Protein 4FHA (pdb70)

Solvent-accessible surface area: 22465 Å² total

Foldseek 3Di:
DLVQCQQFAEEEADAFFADPQGHTDLVLQLVLLVLLVVQRHQEYEYLDVQNVNVQDDLVVSLVVVVSNCVNCVPRHAYEYAQEELDLVSSLVSLAVVQVSDRHQAYEYEQYADVQDDLVRSLVSLVSNLVRHPHAYEYEAACVGRVDGHQLVSVQVSLPRPRHQEYDDDDVVSLLVCQVPHDPNHAYEYAQPLCQLVSVLSPHSHYHYNLSSQPSNLSVVLNVCSVVVVVVSNVVSSVLVVVLSVLCPVAPPPQQSLLLCVVVPSNSDFAAPVDWHDDPVSSQVNNCSNVVDGDDDPTDHHHDDPD/DLVQCQQFAEEEADAFAADPQGHTDLVLQLVLLVLLVVQRNQEYEYLDVLNVNVQDDLVNSLVVVVSNCVNCVSSHAYEYAQEELDLVSSLVSLAVDLVSDRHQAYEYEQYADVQDDLVVSLVSLVSNLVRHPHAYEYEAACVGRVDGHQLVSVQVSLPRPRHQEYDADDVVSLLVCQVPHDPNHAYEYQQPLCQLVSVLSPHSHYHYPLSSQPSNLVVVLNVCSVVVVNVSNVVSSVLVNVLSVLCPVDPPPQLVLLLCVVVVSNSDFAAPVDWHDDPVSSQVNNCSNVVDGDDDPTDHHHDDPD

Secondary structure (DSSP, 8-state):
-HHHHTT--EEEE----B-TTSSB-STTHHHHHHHHHTTT--EEEESSGGGTGGGS-HHHHHHHHHHHHHHHTTSS-EEEE---S-HHHHHHHHHHHHHH---SEEEEEPPPSS---HHHHHHHHHHHHHH-SS-EEEE--HHHHS----HHHHHHHHTSTTEEE---S-HHHHHHHHHH--TT-B-EE--GGGHHHHHHHT--EEEESTHHHHHHHHHHHHHHHHTT-HHHHHHHHHHHHHHHHHHTSSSTTHHHHHHHHHTT-----PBTT--PPPHHHHHHHHHHHH----------B-----/-HHHHTT-SEEEE----B-TTSSB-GGGHHHHHHHHHTTT--EEEESSTTTTGGGS-HHHHHHHHHHHHHHHTTSS-EEEE---S-HHHHHHHHHHHHHH---SEEEEEPPPSS---HHHHHHHHHHHHHH-SS-EEEE--HHHHS----HHHHHHHHTSTTEEE---S-HHHHHHHHHH--SS-B-EE--TTTHHHHHHHT--EEEESTHHHHHHHHHHHHHHHHTT-HHHHHHHHHHHHHHHHHHTSSSTTHHHHHHHHHTT-----PBTT--PPPHHHHHHHHHHHH----------B-----

Radius of gyration: 24.8 Å; Cα contacts (8 Å, |Δi|>4): 1329; chains: 2; bounding box: 66×70×71 Å

B-factor: mean 20.86, std 4.48, range [12.34, 46.31]

Structure (mmCIF, N/CA/C/O backbone):
data_4FHA
#
_entry.id   4FHA
#
_cell.length_a   60.381
_cell.length_b   106.368
_cell.length_c   106.232
_cell.angle_alpha   90.000
_cell.angle_beta   90.000
_cell.angle_gamma   90.000
#
_symmetry.space_group_name_H-M   'P 2 21 21'
#
loop_
_entity.id
_entity.type
_entity.pdbx_description
1 polymer 'Dihydrodipicolinate synthase'
2 non-polymer LYSINE
3 non-polymer 'SODIUM ION'
4 water water
#
loop_
_atom_site.group_PDB
_atom_site.id
_atom_site.type_symbol
_atom_site.label_atom_id
_atom_site.label_alt_id
_atom_site.label_comp_id
_atom_site.label_asym_id
_atom_site.label_entity_id
_atom_site.label_seq_id
_atom_site.pdbx_PDB_ins_code
_atom_site.Cartn_x
_atom_site.Cartn_y
_atom_site.Cartn_z
_atom_site.occupancy
_atom_site.B_iso_or_equiv
_atom_site.auth_seq_id
_atom_site.auth_comp_id
_atom_site.auth_asym_id
_atom_site.auth_atom_id
_atom_site.pdbx_PDB_model_num
ATOM 1 N N . SER A 1 2 ? -23.629 -2.895 37.281 1.00 23.71 2 SER A N 1
ATOM 2 C CA . SER A 1 2 ? -24.809 -2.034 36.966 1.00 24.00 2 SER A CA 1
ATOM 3 C C . SER A 1 2 ? -24.402 -0.751 36.247 1.00 23.97 2 SER A C 1
ATOM 4 O O . SER A 1 2 ? -23.217 -0.412 36.188 1.00 23.92 2 SER A O 1
ATOM 7 N N . TYR A 1 3 ? -25.397 -0.049 35.701 1.00 24.07 3 TYR A N 1
ATOM 8 C CA . TYR A 1 3 ? -25.196 1.257 35.073 1.00 24.25 3 TYR A CA 1
ATOM 9 C C . TYR A 1 3 ? -24.522 2.242 36.031 1.00 24.15 3 TYR A C 1
ATOM 10 O O . TYR A 1 3 ? -23.602 2.963 35.639 1.00 24.02 3 TYR A O 1
ATOM 19 N N . GLN A 1 4 ? -24.981 2.254 37.282 1.00 24.47 4 GLN A N 1
ATOM 20 C CA . GLN A 1 4 ? -24.441 3.143 38.315 1.00 24.57 4 GLN A CA 1
ATOM 21 C C . GLN A 1 4 ? -22.953 2.922 38.581 1.00 24.37 4 GLN A C 1
ATOM 22 O O . GLN A 1 4 ? -22.214 3.882 38.805 1.00 24.17 4 GLN A O 1
ATOM 28 N N . ASP A 1 5 ? -22.524 1.661 38.549 1.00 24.30 5 ASP A N 1
ATOM 29 C CA . ASP A 1 5 ? -21.117 1.304 38.756 1.00 24.43 5 ASP A CA 1
ATOM 30 C C . ASP A 1 5 ? -20.207 1.924 37.697 1.00 24.05 5 ASP A C 1
ATOM 31 O O . ASP A 1 5 ? -19.116 2.403 38.012 1.00 23.97 5 ASP A O 1
ATOM 36 N N . LEU A 1 6 ? -20.666 1.912 36.447 1.00 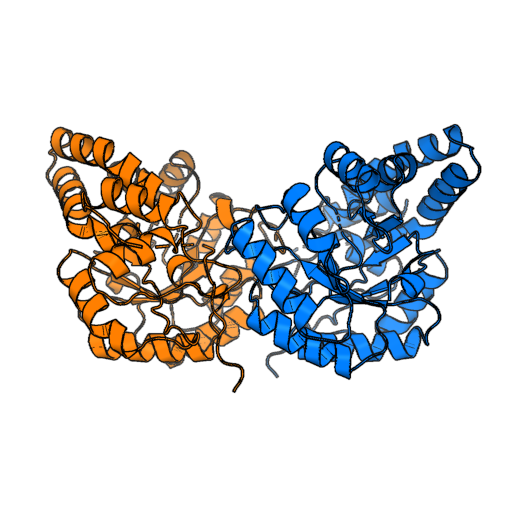23.70 6 LEU A N 1
ATOM 37 C CA . LEU A 1 6 ? -19.866 2.370 35.312 1.00 23.70 6 LEU A CA 1
ATOM 38 C C . LEU A 1 6 ? -20.145 3.818 34.905 1.00 23.63 6 LEU A C 1
ATOM 39 O O . LEU A 1 6 ? -19.439 4.371 34.064 1.00 23.21 6 LEU A O 1
ATOM 44 N N . LYS A 1 7 ? -21.163 4.421 35.515 1.00 24.13 7 LYS A N 1
ATOM 45 C CA . LYS A 1 7 ? -21.645 5.755 35.140 1.00 24.47 7 LYS A CA 1
ATOM 46 C C . LYS A 1 7 ? -20.534 6.801 34.976 1.00 24.58 7 LYS A C 1
ATOM 47 O O . LYS A 1 7 ? -20.502 7.521 33.978 1.00 24.45 7 LYS A O 1
ATOM 53 N N . GLU A 1 8 ? -19.622 6.865 35.944 1.00 24.63 8 GLU A N 1
ATOM 54 C CA . GLU A 1 8 ? -18.605 7.920 35.972 1.00 24.80 8 GLU A CA 1
ATOM 55 C C . GLU A 1 8 ? -17.290 7.569 35.267 1.00 24.16 8 GLU A C 1
ATOM 56 O O . GLU A 1 8 ? -16.364 8.387 35.237 1.00 23.80 8 GLU A O 1
ATOM 62 N N . CYS A 1 9 ? -17.216 6.368 34.694 1.00 23.84 9 CYS A N 1
ATOM 63 C CA . CYS A 1 9 ? -16.016 5.918 33.981 1.00 23.09 9 CYS A CA 1
ATOM 64 C C . CYS A 1 9 ? -15.776 6.745 32.721 1.00 22.65 9 CYS A C 1
ATOM 65 O O . CYS A 1 9 ? -16.716 7.069 31.996 1.00 22.98 9 CYS A O 1
ATOM 68 N N . LYS A 1 10 ? -14.517 7.093 32.473 1.00 21.69 10 LYS A N 1
ATOM 69 C C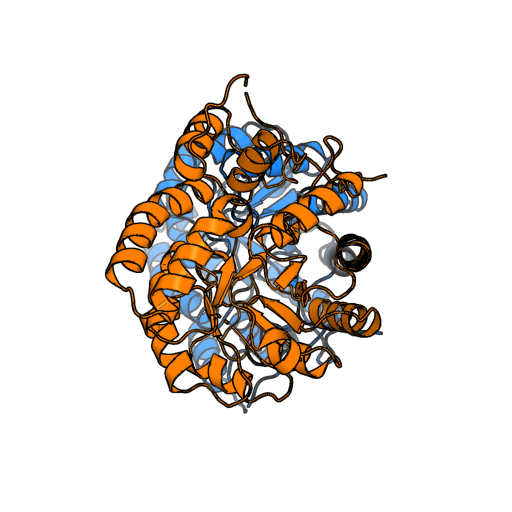A . LYS A 1 10 ? -14.141 7.842 31.274 1.00 21.03 10 LYS A CA 1
ATOM 70 C C . LYS A 1 10 ? -13.147 7.053 30.426 1.00 20.10 10 LYS A C 1
ATOM 71 O O . LYS A 1 10 ? -13.274 6.987 29.203 1.00 19.76 10 LYS A O 1
ATOM 77 N N . ILE A 1 11 ? -12.154 6.464 31.088 1.00 19.13 11 ILE A N 1
ATOM 78 C CA . ILE A 1 11 ? -11.144 5.659 30.410 1.00 18.79 11 ILE A CA 1
ATOM 79 C C . ILE A 1 11 ? -11.192 4.228 30.939 1.00 18.48 11 ILE A C 1
ATOM 80 O O . ILE A 1 11 ? -10.701 3.938 32.033 1.00 18.28 11 ILE A O 1
ATOM 85 N N . ILE A 1 12 ? -11.805 3.346 30.155 1.00 18.21 12 ILE A N 1
ATOM 86 C CA . ILE A 1 12 ? -11.867 1.927 30.479 1.00 17.97 12 ILE A CA 1
ATOM 87 C C . ILE A 1 12 ? -10.846 1.178 29.624 1.00 17.59 12 ILE A C 1
ATOM 88 O O . ILE A 1 12 ? -10.914 1.204 28.399 1.00 17.81 12 ILE A O 1
ATOM 93 N N . THR A 1 13 ? -9.897 0.521 30.279 1.00 17.38 13 THR A N 1
ATOM 94 C CA . THR A 1 13 ? -8.845 -0.196 29.567 1.00 17.34 13 THR A CA 1
ATOM 95 C C . THR A 1 13 ? -9.281 -1.622 29.252 1.00 17.28 13 THR A C 1
ATOM 96 O O . THR A 1 13 ? -9.750 -2.348 30.132 1.00 17.45 13 THR A O 1
ATOM 100 N N . ALA A 1 14 ? -9.141 -2.003 27.987 1.00 17.23 14 ALA A N 1
ATOM 101 C CA . ALA A 1 14 ? -9.343 -3.382 27.569 1.00 16.97 14 ALA A CA 1
ATOM 102 C C . ALA A 1 14 ? -8.023 -4.122 27.800 1.00 16.74 14 ALA A C 1
ATOM 103 O O . ALA A 1 14 ? -7.130 -4.113 26.952 1.00 16.67 14 ALA A O 1
ATOM 105 N N . PHE A 1 15 ? -7.913 -4.742 28.970 1.00 16.70 15 PHE A N 1
ATOM 106 C CA . PHE A 1 15 ? -6.654 -5.299 29.463 0.50 16.78 15 PHE A CA 1
ATOM 107 C C . PHE A 1 15 ? -6.126 -6.435 28.592 1.00 16.86 15 PHE A C 1
ATOM 108 O O . PHE A 1 15 ? -6.882 -7.316 28.181 1.00 16.36 15 PHE A O 1
ATOM 116 N N . ILE A 1 16 ? -4.828 -6.387 28.297 1.00 17.06 16 ILE A N 1
ATOM 117 C CA . ILE A 1 16 ? -4.134 -7.476 27.602 1.00 17.32 16 ILE A CA 1
ATOM 118 C C . ILE A 1 16 ? -4.078 -8.737 28.473 1.00 17.44 16 ILE A C 1
ATOM 119 O O . ILE A 1 16 ? -4.297 -8.673 29.684 1.00 17.32 16 ILE A O 1
ATOM 124 N N . THR A 1 17 ? -3.799 -9.880 27.853 1.00 17.59 17 THR A N 1
ATOM 125 C CA . THR A 1 17 ? -3.461 -11.084 28.609 1.00 17.96 17 THR A CA 1
ATOM 126 C C . THR A 1 17 ? -1.969 -11.363 28.447 1.00 18.20 17 THR A C 1
ATOM 127 O O . THR A 1 17 ? -1.525 -11.733 27.362 1.00 18.25 17 THR A O 1
ATOM 131 N N . PRO A 1 18 ? -1.184 -11.168 29.521 1.00 18.84 18 PRO A N 1
ATOM 132 C CA . PRO A 1 18 ? 0.232 -11.523 29.417 1.00 19.12 18 PRO A CA 1
ATOM 133 C C . PRO A 1 18 ? 0.431 -13.037 29.324 1.00 19.32 18 PRO A C 1
ATOM 134 O O . PRO A 1 18 ? -0.161 -13.784 30.103 1.00 19.25 18 PRO A O 1
ATOM 138 N N . PHE A 1 19 ? 1.237 -13.472 28.359 1.00 20.08 19 PHE A N 1
ATOM 139 C CA . PHE A 1 19 ? 1.554 -14.889 28.191 1.00 20.75 19 PHE A CA 1
ATOM 140 C C . PHE A 1 19 ? 3.023 -15.173 28.466 1.00 21.42 19 PHE A C 1
ATOM 141 O O . PHE A 1 19 ? 3.897 -14.389 28.085 1.00 21.45 19 PHE A O 1
ATOM 149 N N . HIS A 1 20 ? 3.284 -16.304 29.118 1.00 22.69 20 HIS A N 1
ATOM 150 C CA . HIS A 1 20 ? 4.636 -16.858 29.210 1.00 23.29 20 HIS A CA 1
ATOM 151 C C . HIS A 1 20 ? 5.118 -17.256 27.848 1.00 23.68 20 HIS A C 1
ATOM 152 O O . HIS A 1 20 ? 4.322 -17.392 26.911 1.00 23.24 20 HIS A O 1
ATOM 159 N N . GLU A 1 21 ? 6.427 -17.461 27.724 1.00 24.55 21 GLU A N 1
ATOM 160 C CA . GLU A 1 21 ? 7.031 -17.871 26.456 1.00 25.43 21 GLU A CA 1
ATOM 161 C C . GLU A 1 21 ? 6.557 -19.252 25.990 1.00 25.10 21 GLU A C 1
ATOM 162 O O . GLU A 1 21 ? 6.663 -19.574 24.806 1.00 25.30 21 GLU A O 1
ATOM 168 N N . ASP A 1 22 ? 6.033 -20.051 26.922 1.00 25.22 22 ASP A N 1
ATOM 169 C CA . ASP A 1 22 ? 5.526 -21.397 26.616 1.00 25.43 22 ASP A CA 1
ATOM 170 C C . ASP A 1 22 ? 4.057 -21.416 26.178 1.00 25.25 22 ASP A C 1
ATOM 171 O O . ASP A 1 22 ? 3.553 -22.447 25.723 1.00 25.47 22 ASP A O 1
ATOM 176 N N . GLY A 1 23 ? 3.383 -20.277 26.322 1.00 25.29 23 GLY A N 1
ATOM 177 C CA . GLY A 1 23 ? 2.010 -20.120 25.843 1.00 24.52 23 GLY A CA 1
ATOM 178 C C . GLY A 1 23 ? 0.967 -20.033 26.932 1.00 24.00 23 GLY A C 1
ATOM 179 O O . GLY A 1 23 ? -0.157 -19.584 26.687 1.00 23.49 23 GLY A O 1
ATOM 180 N N . SER A 1 24 ? 1.333 -20.468 28.135 1.00 23.63 24 SER A N 1
ATOM 181 C CA . SER A 1 24 ? 0.452 -20.362 29.292 1.00 23.69 24 SER A CA 1
ATOM 182 C C . SER A 1 24 ? 0.301 -18.896 29.688 1.00 23.31 24 SER A C 1
ATOM 183 O O . SER A 1 24 ? 1.122 -18.058 29.308 1.00 23.23 24 SER A O 1
ATOM 186 N N . ILE A 1 25 ? -0.752 -18.592 30.440 1.00 22.73 25 ILE A N 1
ATOM 187 C CA . ILE A 1 25 ? -0.983 -17.236 30.927 1.00 22.58 25 ILE A CA 1
ATOM 188 C C . ILE A 1 25 ? 0.046 -16.892 31.999 1.00 22.56 25 ILE A C 1
ATOM 189 O O . ILE A 1 25 ? 0.314 -17.694 32.898 1.00 22.04 25 ILE A O 1
ATOM 194 N N . ASN A 1 26 ? 0.631 -15.702 31.886 1.00 22.02 26 ASN A N 1
ATOM 195 C CA . ASN A 1 26 ? 1.534 -15.201 32.908 1.00 22.26 26 ASN A CA 1
ATOM 196 C C . ASN A 1 26 ? 0.755 -14.445 33.980 1.00 22.49 26 ASN A C 1
ATOM 197 O O . ASN A 1 26 ? 0.569 -13.228 33.889 1.00 22.07 26 ASN A O 1
ATOM 202 N N . PHE A 1 27 ? 0.295 -15.180 34.990 1.00 22.82 27 PHE A N 1
ATOM 203 C CA . PHE A 1 27 ? -0.443 -14.594 36.105 1.00 23.57 27 PHE A CA 1
ATOM 204 C C . PHE A 1 27 ? 0.447 -13.724 36.993 1.00 24.16 27 PHE A C 1
ATOM 205 O O . PHE A 1 27 ? -0.037 -12.788 37.634 1.00 24.21 27 PHE A O 1
ATOM 213 N N . ASP A 1 28 ? 1.745 -14.031 37.014 1.00 24.63 28 ASP A N 1
ATOM 214 C CA . ASP A 1 28 ? 2.724 -13.270 37.795 1.00 25.08 28 ASP A CA 1
ATOM 215 C C . ASP A 1 28 ? 2.788 -11.798 37.374 1.00 24.99 28 ASP A C 1
ATOM 216 O O . ASP A 1 28 ? 2.909 -10.913 38.223 1.00 25.13 28 ASP A O 1
ATOM 221 N N . ALA A 1 29 ? 2.691 -11.552 36.068 1.00 24.69 29 ALA A N 1
ATOM 222 C CA . ALA A 1 29 ? 2.805 -10.204 35.498 1.00 24.94 29 ALA A CA 1
ATOM 223 C C . ALA A 1 29 ? 1.552 -9.332 35.654 1.00 25.09 29 ALA A C 1
ATOM 224 O O . ALA A 1 29 ? 1.606 -8.120 35.423 1.00 24.90 29 ALA A O 1
ATOM 226 N N . ILE A 1 30 ? 0.433 -9.944 36.043 1.00 25.15 30 ILE A N 1
ATOM 227 C CA . ILE A 1 30 ? -0.845 -9.225 36.165 1.00 24.98 30 ILE A CA 1
ATOM 228 C C . ILE A 1 30 ? -0.842 -8.113 37.236 1.00 24.83 30 ILE A C 1
ATOM 229 O O . ILE A 1 30 ? -1.209 -6.976 36.926 1.00 24.68 30 ILE A O 1
ATOM 234 N N . PRO A 1 31 ? -0.420 -8.424 38.484 1.00 24.61 31 PRO A N 1
ATOM 235 C CA . PRO A 1 31 ? -0.421 -7.402 39.539 1.00 24.29 31 PRO A CA 1
ATOM 236 C C . PRO A 1 31 ? 0.307 -6.102 39.175 1.00 24.25 31 PRO A C 1
ATOM 237 O O . PRO A 1 31 ? -0.201 -5.022 39.475 1.00 24.26 31 PRO A O 1
ATOM 241 N N . ALA A 1 32 ? 1.471 -6.205 38.534 1.00 23.87 32 ALA A N 1
ATOM 242 C CA . ALA A 1 32 ? 2.251 -5.022 38.152 1.00 23.64 32 ALA A CA 1
ATOM 243 C C . ALA A 1 32 ? 1.594 -4.221 37.023 1.00 23.26 32 ALA A C 1
ATOM 244 O O . ALA A 1 32 ? 1.630 -2.991 37.026 1.00 22.88 32 ALA A O 1
ATOM 246 N N . LEU A 1 33 ? 0.993 -4.926 36.067 1.00 23.10 33 LEU A N 1
ATOM 247 C CA . LEU A 1 33 ? 0.296 -4.293 34.947 1.00 22.63 33 LEU A CA 1
ATOM 248 C C . LEU A 1 33 ? -0.968 -3.551 35.384 1.00 22.74 33 LEU A C 1
ATOM 249 O O . LEU A 1 33 ? -1.243 -2.449 34.903 1.00 22.21 33 LEU A O 1
ATOM 254 N N . ILE A 1 34 ? -1.725 -4.161 36.295 1.00 22.38 34 ILE A N 1
ATOM 255 C CA . ILE A 1 34 ? -2.947 -3.562 36.836 1.00 22.43 34 ILE A CA 1
ATOM 256 C C . ILE A 1 34 ? -2.635 -2.267 37.590 1.00 22.53 34 ILE A C 1
ATOM 257 O O . ILE A 1 34 ? -3.246 -1.230 37.321 1.00 22.16 34 ILE A O 1
ATOM 262 N N . GLU A 1 35 ? -1.676 -2.331 38.515 1.00 22.44 35 GLU A N 1
ATOM 263 C CA . GLU A 1 35 ? -1.266 -1.159 39.289 1.00 22.56 35 GLU A CA 1
ATOM 264 C C . GLU A 1 35 ? -0.804 -0.021 38.380 1.00 22.46 35 GLU A C 1
ATOM 265 O O . GLU A 1 35 ? -1.085 1.146 38.651 1.00 23.03 35 GLU A O 1
ATOM 271 N N . HIS A 1 36 ? -0.110 -0.375 37.300 1.00 21.99 36 HIS A N 1
ATOM 272 C CA . HIS A 1 36 ? 0.316 0.586 36.290 1.00 21.97 36 HIS A CA 1
ATOM 273 C C . HIS A 1 36 ? -0.849 1.308 35.672 1.00 21.73 36 HIS A C 1
ATOM 274 O O . HIS A 1 36 ? -0.808 2.527 35.522 1.00 21.34 36 HIS A O 1
ATOM 281 N N . LEU A 1 37 ? -1.893 0.562 35.310 1.00 21.21 37 LEU A N 1
ATOM 282 C CA . LEU A 1 37 ? -3.094 1.150 34.714 1.00 21.15 37 LEU A CA 1
ATOM 283 C C . LEU A 1 37 ? -3.799 2.093 35.686 1.00 21.11 37 LEU A C 1
ATOM 284 O O . LEU A 1 37 ? -4.213 3.193 35.308 1.00 20.79 37 LEU A O 1
ATOM 289 N N . LEU A 1 38 ? -3.913 1.660 36.939 1.00 21.10 38 LEU A N 1
ATOM 290 C CA . LEU A 1 38 ? -4.594 2.428 37.977 1.00 21.46 38 LEU A CA 1
ATOM 291 C C . LEU A 1 38 ? -3.821 3.668 38.410 1.00 21.73 38 LEU A C 1
ATOM 292 O O . LEU A 1 38 ? -4.403 4.593 38.980 1.00 22.46 38 LEU A O 1
ATOM 297 N N . ALA A 1 39 ? -2.517 3.683 38.141 1.00 21.62 39 ALA A N 1
ATOM 298 C CA . ALA A 1 39 ? -1.679 4.845 38.429 1.00 21.78 39 ALA A CA 1
ATOM 299 C C . ALA A 1 39 ? -1.608 5.784 37.228 1.00 21.72 39 ALA A C 1
ATOM 300 O O . ALA A 1 39 ? -0.985 6.847 37.299 1.00 21.63 39 ALA A O 1
ATOM 302 N N . HIS A 1 40 ? -2.244 5.386 36.127 1.00 21.47 40 HIS A N 1
ATOM 303 C CA . HIS A 1 40 ? -2.251 6.187 34.904 1.00 21.29 40 HIS A CA 1
ATOM 304 C C . HIS A 1 40 ? -3.634 6.420 34.351 1.00 21.00 40 HIS A C 1
ATOM 305 O O . HIS A 1 40 ? -3.841 6.412 33.135 1.00 20.74 40 HIS A O 1
ATOM 312 N N . HIS A 1 41 ? -4.591 6.616 35.260 1.00 21.02 41 HIS A N 1
ATOM 313 C CA . HIS A 1 41 ? -5.942 7.108 34.933 1.00 21.03 41 HIS A CA 1
ATOM 314 C C . HIS A 1 41 ? -6.851 6.132 34.220 1.00 20.63 41 HIS A C 1
ATOM 315 O O . HIS A 1 41 ? -7.733 6.528 33.452 1.00 20.33 41 HIS A O 1
ATOM 322 N N . THR A 1 42 ? -6.643 4.843 34.474 1.00 20.11 42 THR A N 1
ATOM 323 C CA . THR A 1 42 ? -7.635 3.830 34.129 1.00 20.05 42 THR A CA 1
ATOM 324 C C . THR A 1 42 ? -8.670 3.822 35.253 1.00 19.70 42 THR A C 1
ATOM 325 O O . THR A 1 42 ? -8.331 3.585 36.415 1.00 19.98 42 THR A O 1
ATOM 329 N N . ASP A 1 43 ? -9.923 4.100 34.908 1.00 19.69 43 ASP A N 1
ATOM 330 C CA . ASP A 1 43 ? -10.998 4.161 35.905 1.00 19.50 43 ASP A CA 1
ATOM 331 C C . ASP A 1 43 ? -12.012 3.021 35.769 1.00 19.36 43 ASP A C 1
ATOM 332 O O . ASP A 1 43 ? -13.078 3.038 36.387 1.00 19.16 43 ASP A O 1
ATOM 337 N N . GLY A 1 44 ? -11.655 2.033 34.956 1.00 19.22 44 GLY A N 1
ATOM 338 C CA . GLY A 1 44 ? -12.478 0.854 34.717 1.00 19.17 44 GLY A CA 1
ATOM 339 C C . GLY A 1 44 ? -11.691 -0.109 33.852 1.00 18.82 44 GLY A C 1
ATOM 340 O O . GLY A 1 44 ? -10.875 0.312 33.036 1.00 18.94 44 GLY A O 1
ATOM 341 N N . ILE A 1 45 ? -11.914 -1.406 34.028 1.00 18.69 45 ILE A N 1
ATOM 342 C CA . ILE A 1 45 ? -11.158 -2.389 33.255 1.00 18.29 45 ILE A CA 1
ATOM 343 C C . ILE A 1 45 ? -12.082 -3.398 32.585 1.00 18.05 45 ILE A C 1
ATOM 344 O O . ILE A 1 45 ? -12.938 -3.999 33.240 1.00 18.58 45 ILE A O 1
ATOM 349 N N . LEU A 1 46 ? -11.912 -3.556 31.275 1.00 17.75 46 LEU A N 1
ATOM 350 C CA . LEU A 1 46 ? -12.571 -4.617 30.522 1.00 17.76 46 LEU A CA 1
ATOM 351 C C . LEU A 1 46 ? -11.641 -5.819 30.429 1.00 17.83 46 LEU A C 1
ATOM 352 O O . LEU A 1 46 ? -10.509 -5.703 29.950 1.00 17.53 46 LEU A O 1
ATOM 357 N N . LEU A 1 47 ? -12.128 -6.971 30.881 1.00 17.91 47 LEU A N 1
ATOM 358 C CA . LEU A 1 47 ? -11.360 -8.210 30.809 1.00 18.05 47 LEU A CA 1
ATOM 359 C C . LEU A 1 47 ? -11.906 -9.126 29.728 1.00 17.99 47 LEU A C 1
ATOM 360 O O . LEU A 1 47 ? -13.114 -9.149 29.478 1.00 18.17 47 LEU A O 1
ATOM 365 N N . ALA A 1 48 ? -11.004 -9.877 29.097 1.00 17.86 48 ALA A N 1
ATOM 366 C CA . ALA A 1 48 ? -11.336 -10.826 28.025 1.00 17.92 48 ALA A CA 1
ATOM 367 C C . ALA A 1 48 ? -12.013 -10.172 26.813 1.00 17.99 48 ALA A C 1
ATOM 368 O O . ALA A 1 48 ? -12.982 -10.701 26.264 1.00 18.08 48 ALA A O 1
ATOM 370 N N . GLY A 1 49 ? -11.495 -9.015 26.408 1.00 17.91 49 GLY A N 1
ATOM 371 C CA . GLY A 1 49 ? -11.936 -8.352 25.184 1.00 17.65 49 GLY A CA 1
ATOM 372 C C . GLY A 1 49 ? -11.037 -8.748 24.028 1.00 17.38 49 GLY A C 1
ATOM 373 O O . GLY A 1 49 ? -10.233 -9.671 24.157 1.00 17.28 49 GLY A O 1
ATOM 374 N N . THR A 1 50 ? -11.165 -8.048 22.902 1.00 17.20 50 THR A N 1
ATOM 375 C CA . THR A 1 50 ? -10.329 -8.308 21.726 1.00 17.18 50 THR A CA 1
ATOM 376 C C . THR A 1 50 ? -8.841 -8.164 22.065 1.00 17.39 50 THR A C 1
ATOM 377 O O . THR A 1 50 ? -8.022 -8.994 21.665 1.00 17.51 50 THR A O 1
ATOM 381 N N . THR A 1 51 ? -8.520 -7.110 22.816 1.00 17.01 51 THR A N 1
ATOM 382 C CA A THR A 1 51 ? -7.143 -6.799 23.203 0.50 17.08 51 THR A CA 1
ATOM 383 C CA B THR A 1 51 ? -7.144 -6.794 23.194 0.50 16.94 51 THR A CA 1
ATOM 384 C C . THR A 1 51 ? -6.545 -7.871 24.106 1.00 16.96 51 THR A C 1
ATOM 385 O O . THR A 1 51 ? -5.329 -8.050 24.145 1.00 16.90 51 THR A O 1
ATOM 392 N N . ALA A 1 52 ? -7.407 -8.571 24.839 1.00 16.97 52 ALA A N 1
ATOM 393 C CA . ALA A 1 52 ? -6.987 -9.657 25.723 1.00 17.09 52 ALA A CA 1
ATOM 394 C C . ALA A 1 52 ? -6.675 -10.944 24.960 1.00 17.05 52 ALA A C 1
ATOM 395 O O . ALA A 1 52 ? -6.246 -11.931 25.564 1.00 17.36 52 ALA A O 1
ATOM 397 N N . GLU A 1 53 ? -6.889 -10.925 23.643 1.00 16.93 53 GLU A N 1
ATOM 398 C CA . GLU A 1 53 ? -6.752 -12.113 22.788 1.00 17.04 53 GLU A CA 1
ATOM 399 C C . GLU A 1 53 ? -7.733 -13.200 23.230 1.00 17.20 53 GLU A C 1
ATOM 400 O O . GLU A 1 53 ? -7.398 -14.390 23.261 1.00 17.14 53 GLU A O 1
ATOM 406 N N . SER A 1 54 ? -8.949 -12.777 23.573 1.00 17.44 54 SER A N 1
ATOM 407 C CA . SER A 1 54 ? -9.983 -13.688 24.060 1.00 17.84 54 SER A CA 1
ATOM 408 C C . SER A 1 54 ? -10.303 -14.863 23.120 1.00 18.03 54 SER A C 1
ATOM 409 O O . SER A 1 54 ? -10.577 -15.955 23.608 1.00 18.71 54 SER A O 1
ATOM 412 N N . PRO A 1 55 ? -10.267 -14.656 21.780 1.00 18.39 55 PRO A N 1
ATOM 413 C CA . PRO A 1 55 ? -10.556 -15.813 20.920 1.00 18.60 55 PRO A CA 1
ATOM 414 C C . PRO A 1 55 ? -9.567 -16.975 21.057 1.00 18.75 55 PRO A C 1
ATOM 415 O O . PRO A 1 55 ? -9.877 -18.089 20.633 1.00 18.75 55 PRO A O 1
ATOM 419 N N . THR A 1 56 ? -8.400 -16.720 21.646 1.00 18.92 56 THR A N 1
ATOM 420 C CA . THR A 1 56 ? -7.408 -17.778 21.872 1.00 19.22 56 THR A CA 1
ATOM 421 C C . THR A 1 56 ? -7.382 -18.241 23.328 1.00 19.42 56 THR A C 1
ATOM 422 O O . THR A 1 56 ? -6.578 -19.094 23.704 1.00 19.65 56 THR A O 1
ATOM 426 N N . LEU A 1 57 ? -8.263 -17.673 24.145 1.00 19.63 57 LEU A N 1
ATOM 427 C CA . LEU A 1 57 ? -8.433 -18.117 25.523 1.00 19.63 57 LEU A CA 1
ATOM 428 C C . LEU A 1 57 ? -9.659 -19.014 25.641 1.00 19.66 57 LEU A C 1
ATOM 429 O O . LEU A 1 57 ? -10.674 -18.780 24.983 1.00 19.52 57 LEU A O 1
ATOM 434 N N . THR A 1 58 ? -9.559 -20.045 26.477 1.00 19.86 58 THR A N 1
ATOM 435 C CA . THR A 1 58 ? -10.718 -20.869 26.812 1.00 20.01 58 THR A CA 1
ATOM 436 C C . THR A 1 58 ? -11.566 -20.117 27.829 1.00 20.22 58 THR A C 1
ATOM 437 O O . THR A 1 58 ? -11.062 -19.229 28.520 1.00 20.30 58 THR A O 1
ATOM 441 N N . HIS A 1 59 ? -12.845 -20.477 27.925 1.00 20.81 59 HIS A N 1
ATOM 442 C CA . HIS A 1 59 ? -13.736 -19.907 28.939 1.00 21.05 59 HIS A CA 1
ATOM 443 C C . HIS A 1 59 ? -13.220 -20.120 30.336 1.00 21.44 59 HIS A C 1
ATOM 444 O O . HIS A 1 59 ? -13.341 -19.236 31.190 1.00 21.25 59 HIS A O 1
ATOM 451 N N . ASP A 1 60 ? -12.628 -21.291 30.573 1.00 21.74 60 ASP A N 1
ATOM 452 C CA . ASP A 1 60 ? -12.022 -21.617 31.861 1.00 22.31 60 ASP A CA 1
ATOM 453 C C . ASP A 1 60 ? -10.815 -20.737 32.196 1.00 22.07 60 ASP A C 1
ATOM 454 O O . ASP A 1 60 ? -10.638 -20.345 33.349 1.00 22.35 60 ASP A O 1
ATOM 459 N N . GLU A 1 61 ? -9.998 -20.429 31.189 1.00 22.06 61 GLU A N 1
ATOM 460 C CA . GLU A 1 61 ? -8.858 -19.521 31.352 1.00 21.98 61 GLU A CA 1
ATOM 461 C C . GLU A 1 61 ? -9.310 -18.100 31.669 1.00 21.72 61 GLU A C 1
ATOM 462 O O . GLU A 1 61 ? -8.666 -17.390 32.442 1.00 21.51 61 GLU A O 1
ATOM 468 N N . GLU A 1 62 ? -10.416 -17.691 31.052 1.00 21.36 62 GLU A N 1
ATOM 469 C CA . GLU A 1 62 ? -10.987 -16.372 31.291 1.00 21.22 62 GLU A CA 1
ATOM 470 C C . GLU A 1 62 ? -11.477 -16.238 32.734 1.00 21.14 62 GLU A C 1
ATOM 471 O O . GLU A 1 62 ? -11.253 -15.210 33.370 1.00 21.64 62 GLU A O 1
ATOM 477 N N . LEU A 1 63 ? -12.104 -17.291 33.260 1.00 21.19 63 LEU A N 1
ATOM 478 C CA . LEU A 1 63 ? -12.496 -17.327 34.671 1.00 21.20 63 LEU A CA 1
ATOM 479 C C . LEU A 1 63 ? -11.287 -17.217 35.600 1.00 21.19 63 LEU A C 1
ATOM 480 O O . LEU A 1 63 ? -11.356 -16.563 36.642 1.00 20.82 63 LEU A O 1
ATOM 485 N N . GLU A 1 64 ? -10.184 -17.854 35.213 1.00 21.59 64 GLU A N 1
ATOM 486 C CA . GLU A 1 64 ? -8.938 -17.773 35.974 1.00 22.21 64 GLU A CA 1
ATOM 487 C C . GLU A 1 64 ? -8.361 -16.358 35.936 1.00 21.87 64 GLU A C 1
ATOM 488 O O . GLU A 1 64 ? -7.837 -15.874 36.937 1.00 21.91 64 GLU A O 1
ATOM 494 N N . LEU A 1 65 ? -8.466 -15.700 34.782 1.00 21.94 65 LEU A N 1
ATOM 495 C CA . LEU A 1 65 ? -8.053 -14.300 34.652 1.00 21.82 65 LEU A CA 1
ATOM 496 C C . LEU A 1 65 ? -8.929 -13.379 35.498 1.00 21.66 65 LEU A C 1
ATOM 497 O O . LEU A 1 65 ? -8.417 -12.497 36.190 1.00 21.89 65 LEU A O 1
ATOM 502 N N . PHE A 1 66 ? -10.244 -13.599 35.448 1.00 21.45 66 PHE A N 1
ATOM 503 C CA . PHE A 1 66 ? -11.205 -12.813 36.228 1.00 21.41 66 PHE A CA 1
ATOM 504 C C . PHE A 1 66 ? -10.899 -12.880 37.724 1.00 21.58 66 PHE A C 1
ATOM 505 O O . PHE A 1 66 ? -10.997 -11.874 38.432 1.00 21.48 66 PHE A O 1
ATOM 513 N N . ALA A 1 67 ? -10.522 -14.068 38.193 1.00 21.71 67 ALA A N 1
ATOM 514 C CA . ALA A 1 67 ? -10.136 -14.271 39.586 1.00 21.87 67 ALA A CA 1
ATOM 515 C C . ALA A 1 67 ? -8.882 -13.475 39.944 1.00 21.91 67 ALA A C 1
ATOM 516 O O . ALA A 1 67 ? -8.873 -12.728 40.924 1.00 22.35 67 ALA A O 1
ATOM 518 N N . ALA A 1 68 ? -7.838 -13.628 39.132 1.00 21.71 68 ALA A N 1
ATOM 519 C CA . ALA A 1 68 ? -6.546 -12.988 39.376 1.00 21.94 68 ALA A CA 1
ATOM 520 C C . ALA A 1 68 ? -6.632 -11.461 39.389 1.00 22.10 68 ALA A C 1
ATOM 521 O O . ALA A 1 68 ? -6.003 -10.805 40.222 1.00 22.28 68 ALA A O 1
ATOM 523 N N . VAL A 1 69 ? -7.422 -10.908 38.472 1.00 22.14 69 VAL A N 1
ATOM 524 C CA . VAL A 1 69 ? -7.587 -9.459 38.353 1.00 22.27 69 VAL A CA 1
ATOM 525 C C . VAL A 1 69 ? -8.410 -8.894 39.515 1.00 22.63 69 VAL A C 1
ATOM 526 O O . VAL A 1 69 ? -8.056 -7.858 40.075 1.00 23.00 69 VAL A O 1
ATOM 530 N N . GLN A 1 70 ? -9.486 -9.587 39.889 1.00 22.96 70 GLN A N 1
ATOM 531 C CA . GLN A 1 70 ? -10.326 -9.163 41.015 1.00 23.66 70 GLN A CA 1
ATOM 532 C C . GLN A 1 70 ? -9.572 -9.147 42.344 1.00 24.00 70 GLN A C 1
ATOM 533 O O . GLN A 1 70 ? -9.834 -8.302 43.203 1.00 24.22 70 GLN A O 1
ATOM 539 N N . LYS A 1 71 ? -8.642 -10.085 42.504 1.00 24.46 71 LYS A N 1
ATOM 540 C CA . LYS A 1 71 ? -7.806 -10.147 43.696 0.50 24.71 71 LYS A CA 1
ATOM 541 C C . LYS A 1 71 ? -6.908 -8.912 43.795 1.00 24.34 71 LYS A C 1
ATOM 542 O O . LYS A 1 71 ? -6.770 -8.333 44.869 1.00 24.22 71 LYS A O 1
ATOM 548 N N . VAL A 1 72 ? -6.320 -8.511 42.670 1.00 24.50 72 VAL A N 1
ATOM 549 C CA . VAL A 1 72 ? -5.432 -7.344 42.622 1.00 24.75 72 VAL A CA 1
ATOM 550 C C . VAL A 1 72 ? -6.214 -6.025 42.694 1.00 24.88 72 VAL A C 1
ATOM 551 O O . VAL A 1 72 ? -5.913 -5.173 43.534 1.00 25.14 72 VAL A O 1
ATOM 555 N N . VAL A 1 73 ? -7.210 -5.868 41.818 1.00 24.93 73 VAL A N 1
ATOM 556 C CA . VAL A 1 73 ? -8.026 -4.646 41.758 1.00 24.78 73 VAL A CA 1
ATOM 557 C C . VAL A 1 73 ? -8.679 -4.355 43.110 1.00 25.00 73 VAL A C 1
ATOM 558 O O . VAL A 1 73 ? -8.616 -3.225 43.600 1.00 24.95 73 VAL A O 1
ATOM 562 N N . ASN A 1 74 ? -9.285 -5.383 43.707 1.00 24.98 74 ASN A N 1
ATOM 563 C CA . ASN A 1 74 ? -9.868 -5.294 45.047 1.00 24.84 74 ASN A CA 1
ATOM 564 C C . ASN A 1 74 ? -10.990 -4.249 45.132 1.00 24.66 74 ASN A C 1
ATOM 565 O O . ASN A 1 74 ? -11.116 -3.521 46.121 1.00 24.03 74 ASN A O 1
ATOM 570 N N . GLY A 1 75 ? -11.794 -4.182 44.073 1.00 24.38 75 GLY A N 1
ATOM 571 C CA . GLY A 1 75 ? -12.951 -3.292 44.020 1.00 24.26 75 GLY A CA 1
ATOM 572 C C . GLY A 1 75 ? -12.655 -1.812 43.839 1.00 24.15 75 GLY A C 1
ATOM 573 O O . GLY A 1 75 ? -13.560 -0.987 43.959 1.00 24.04 75 GLY A O 1
ATOM 574 N N . ARG A 1 76 ? -11.399 -1.471 43.547 1.00 23.94 76 ARG A N 1
ATOM 575 C CA . ARG A 1 76 ? -10.996 -0.070 43.369 1.00 23.81 76 ARG A CA 1
ATOM 576 C C . ARG A 1 76 ? -11.665 0.570 42.153 1.00 23.49 76 ARG A C 1
ATOM 577 O O . ARG A 1 76 ? -12.127 1.711 42.222 1.00 23.68 76 ARG A O 1
ATOM 585 N N . VAL A 1 77 ? -11.707 -0.168 41.045 1.00 22.56 77 VAL A N 1
ATOM 586 C CA . VAL A 1 77 ? -12.428 0.260 39.846 1.00 22.04 77 VAL A CA 1
ATOM 587 C C . VAL A 1 77 ? -13.424 -0.823 39.413 1.00 21.70 77 VAL A C 1
ATOM 588 O O . VAL A 1 77 ? -13.211 -2.005 39.697 1.00 21.87 77 VAL A O 1
ATOM 592 N N . PRO A 1 78 ? -14.521 -0.425 38.740 1.00 21.34 78 PRO A N 1
ATOM 593 C CA . PRO A 1 78 ? -15.458 -1.427 38.223 1.00 20.82 78 PRO A CA 1
ATOM 594 C C . PRO A 1 78 ? -14.865 -2.240 37.075 1.00 20.31 78 PRO A C 1
ATOM 595 O O . PRO A 1 78 ? -14.023 -1.740 36.322 1.00 19.95 78 PRO A O 1
ATOM 599 N N . LEU A 1 79 ? -15.308 -3.488 36.954 1.00 19.62 79 LEU A N 1
ATOM 600 C CA . LEU A 1 79 ? -14.781 -4.400 35.945 1.00 18.84 79 LEU A CA 1
ATOM 601 C C . LEU A 1 79 ? -15.865 -4.880 34.986 1.00 18.47 79 LEU A C 1
ATOM 602 O O . LEU A 1 79 ? -17.001 -5.132 35.391 1.00 18.48 79 LEU A O 1
ATOM 607 N N . ILE A 1 80 ? -15.504 -4.991 33.711 1.00 17.93 80 ILE A N 1
ATOM 608 C CA . ILE A 1 80 ? -16.400 -5.525 32.689 1.00 17.77 80 ILE A CA 1
ATOM 609 C C . ILE A 1 80 ? -15.817 -6.835 32.160 1.00 17.74 80 ILE A C 1
ATOM 610 O O . ILE A 1 80 ? -14.640 -6.892 31.798 1.00 17.32 80 ILE A O 1
ATOM 615 N N . ALA A 1 81 ? -16.641 -7.883 32.131 1.00 17.68 81 ALA A N 1
ATOM 616 C CA . ALA A 1 81 ? -16.215 -9.197 31.645 1.00 18.06 81 ALA A CA 1
ATOM 617 C C . ALA A 1 81 ? -16.649 -9.450 30.207 1.00 18.08 81 ALA A C 1
ATOM 618 O O . ALA A 1 81 ? -17.820 -9.278 29.863 1.00 17.78 81 ALA A O 1
ATOM 620 N N . GLY A 1 82 ? -15.699 -9.859 29.369 1.00 17.90 82 GLY A N 1
ATOM 621 C CA . GLY A 1 82 ? -16.009 -10.293 28.013 1.00 18.27 82 GLY A CA 1
ATOM 622 C C . GLY A 1 82 ? -16.679 -11.652 28.067 1.00 18.38 82 GLY A C 1
ATOM 623 O O . GLY A 1 82 ? -16.063 -12.629 28.493 1.00 18.58 82 GLY A O 1
ATOM 624 N N . VAL A 1 83 ? -17.942 -11.709 27.647 1.00 18.42 83 VAL A N 1
ATOM 625 C CA . VAL A 1 83 ? -18.756 -12.926 27.785 1.00 18.36 83 VAL A CA 1
ATOM 626 C C . VAL A 1 83 ? -19.278 -13.486 26.460 1.00 18.16 83 VAL A C 1
ATOM 627 O O . VAL A 1 83 ? -19.637 -14.663 26.380 1.00 18.46 83 VAL A O 1
ATOM 631 N N . GLY A 1 84 ? -19.318 -12.646 25.429 1.00 17.84 84 GLY A N 1
ATOM 632 C CA . GLY A 1 84 ? -19.969 -13.008 24.172 1.00 17.39 84 GLY A CA 1
ATOM 633 C C . GLY A 1 84 ? -19.081 -13.649 23.125 1.00 17.28 84 GLY A C 1
ATOM 634 O O . GLY A 1 84 ? -17.945 -13.226 22.912 1.00 17.40 84 GLY A O 1
ATOM 635 N N . THR A 1 85 ? -19.601 -14.687 22.476 1.00 16.82 85 THR A N 1
ATOM 636 C CA . THR A 1 85 ? -18.963 -15.258 21.289 1.00 16.44 85 THR A CA 1
ATOM 637 C C . THR A 1 85 ? -19.965 -15.208 20.139 1.00 16.21 85 THR A C 1
ATOM 638 O O . THR A 1 85 ? -21.044 -14.625 20.284 1.00 16.16 85 THR A O 1
ATOM 642 N N . ASN A 1 86 ? -19.615 -15.813 19.006 1.00 16.02 86 ASN A N 1
ATOM 643 C CA . ASN A 1 86 ? -20.520 -15.887 17.856 1.00 16.19 86 ASN A CA 1
ATOM 644 C C . ASN A 1 86 ? -21.527 -17.034 17.962 1.00 16.32 86 ASN A C 1
ATOM 645 O O . ASN A 1 86 ? -22.215 -17.364 16.994 1.00 16.40 86 ASN A O 1
ATOM 650 N N . ASP A 1 87 ? -21.597 -17.632 19.147 1.00 16.77 87 ASP A N 1
ATOM 651 C CA . ASP A 1 87 ? -22.483 -18.754 19.422 1.00 17.08 87 ASP A CA 1
ATOM 652 C C . ASP A 1 87 ? -23.368 -18.369 20.601 1.00 16.74 87 ASP A C 1
ATOM 653 O O . ASP A 1 87 ? -22.898 -18.264 21.733 1.00 16.97 87 ASP A O 1
ATOM 658 N N . THR A 1 88 ? -24.652 -18.153 20.324 1.00 16.70 88 THR A N 1
ATOM 659 C CA . THR A 1 88 ? -25.589 -17.650 21.329 1.00 16.79 88 THR A CA 1
ATOM 660 C C . THR A 1 88 ? -25.672 -18.553 22.565 1.00 16.84 88 THR A C 1
ATOM 661 O O . THR A 1 88 ? -25.616 -18.060 23.689 1.00 16.79 88 THR A O 1
ATOM 665 N N . ARG A 1 89 ? -25.774 -19.866 22.353 1.00 17.34 89 ARG A N 1
ATOM 666 C CA . ARG A 1 89 ? -25.818 -20.826 23.464 1.00 17.39 89 ARG A CA 1
ATOM 667 C C . ARG A 1 89 ? -24.547 -20.772 24.312 1.00 17.31 89 ARG A C 1
ATOM 668 O O . ARG A 1 89 ? -24.623 -20.692 25.538 1.00 17.06 89 ARG A O 1
ATOM 676 N N . ASP A 1 90 ? -23.389 -20.804 23.657 1.00 17.40 90 ASP A N 1
ATOM 677 C CA . ASP A 1 90 ? -22.112 -20.655 24.348 1.00 17.60 90 ASP A CA 1
ATOM 678 C C . ASP A 1 90 ? -22.092 -19.373 25.188 1.00 17.36 90 ASP A C 1
ATOM 679 O O . ASP A 1 90 ? -21.647 -19.382 26.334 1.00 17.49 90 ASP A O 1
ATOM 684 N N . SER A 1 91 ? -22.590 -18.284 24.602 1.00 17.42 91 SER A N 1
ATOM 685 C CA . SER A 1 91 ? -22.632 -16.975 25.251 1.00 17.27 91 SER A CA 1
ATOM 686 C C . SER A 1 91 ? -23.561 -16.942 26.462 1.00 17.42 91 SER A C 1
ATOM 687 O O . SER A 1 91 ? -23.241 -16.314 27.471 1.00 17.43 91 SER A O 1
ATOM 690 N N . ILE A 1 92 ? -24.708 -17.612 26.349 1.00 17.51 92 ILE A N 1
ATOM 691 C CA . ILE A 1 92 ? -25.665 -17.739 27.453 1.00 17.90 92 ILE A CA 1
ATOM 692 C C . ILE A 1 92 ? -25.045 -18.505 28.623 1.00 18.28 92 ILE A C 1
ATOM 693 O O . ILE A 1 92 ? -25.099 -18.053 29.769 1.00 18.44 92 ILE A O 1
ATOM 698 N N . GLU A 1 93 ? -24.444 -19.655 28.327 1.00 18.94 93 GLU A N 1
ATOM 699 C CA . GLU A 1 93 ? -23.835 -20.485 29.367 1.00 19.38 93 GLU A CA 1
ATOM 700 C C . GLU A 1 93 ? -22.700 -19.760 30.090 1.00 19.56 93 GLU A C 1
ATOM 701 O O . GLU A 1 93 ? -22.601 -19.829 31.316 1.00 19.34 93 GLU A O 1
ATOM 707 N N . PHE A 1 94 ? -21.867 -19.039 29.342 1.00 19.70 94 PHE A N 1
ATOM 708 C CA . PHE A 1 94 ? -20.745 -18.333 29.959 1.00 19.77 94 PHE A CA 1
ATOM 709 C C . PHE A 1 94 ? -21.171 -17.127 30.798 1.00 19.78 94 PHE A C 1
ATOM 710 O O . PHE A 1 94 ? -20.641 -16.922 31.886 1.00 19.80 94 PHE A O 1
ATOM 718 N N . VAL A 1 95 ? -22.130 -16.345 30.304 1.00 20.06 95 VAL A N 1
ATOM 719 C CA . VAL A 1 95 ? -22.616 -15.178 31.052 1.00 20.36 95 VAL A CA 1
ATOM 720 C C . VAL A 1 95 ? -23.290 -15.587 32.370 1.00 20.72 95 VAL A C 1
ATOM 721 O O . VAL A 1 95 ? -23.223 -14.858 33.363 1.00 20.96 95 VAL A O 1
ATOM 725 N N . LYS A 1 96 ? -23.905 -16.771 32.375 1.00 21.18 96 LYS A N 1
ATOM 726 C CA . LYS A 1 96 ? -24.466 -17.355 33.593 1.00 21.63 96 LYS A CA 1
ATOM 727 C C . LYS A 1 96 ? -23.367 -17.772 34.570 1.00 21.69 96 LYS A C 1
ATOM 728 O O . LYS A 1 96 ? -23.501 -17.569 35.776 1.00 21.43 96 LYS A O 1
ATOM 734 N N . GLU A 1 97 ? -22.280 -18.338 34.043 1.00 22.11 97 GLU A N 1
ATOM 735 C CA . GLU A 1 97 ? -21.098 -18.653 34.851 1.00 22.48 97 GLU A CA 1
ATOM 736 C C . GLU A 1 97 ? -20.486 -17.390 35.453 1.00 22.03 97 GLU A C 1
ATOM 737 O O . GLU A 1 97 ? -20.148 -17.361 36.637 1.00 21.84 97 GLU A O 1
ATOM 743 N N . VAL A 1 98 ? -20.346 -16.353 34.629 1.00 22.01 98 VAL A N 1
ATOM 744 C CA . VAL A 1 98 ? -19.741 -15.090 35.058 1.00 21.98 98 VAL A CA 1
ATOM 745 C C . VAL A 1 98 ? -20.598 -14.399 36.120 1.00 22.03 98 VAL A C 1
ATOM 746 O O . VAL A 1 98 ? -20.073 -13.925 37.129 1.00 21.98 98 VAL A O 1
ATOM 750 N N . ALA A 1 99 ? -21.912 -14.363 35.897 1.00 22.53 99 ALA A N 1
ATOM 751 C CA . ALA A 1 99 ? -22.846 -13.788 36.867 1.00 23.01 99 ALA A CA 1
ATOM 752 C C . ALA A 1 99 ? -22.734 -14.480 38.223 1.00 23.62 99 ALA A C 1
ATOM 753 O O . ALA A 1 99 ? -22.721 -13.818 39.264 1.00 24.36 99 ALA A O 1
ATOM 755 N N . GLU A 1 100 ? -22.637 -15.809 38.201 1.00 24.13 100 GLU A N 1
ATOM 756 C CA . GLU A 1 100 ? -22.484 -16.600 39.421 1.00 24.31 100 GLU A CA 1
ATOM 757 C C . GLU A 1 100 ? -21.124 -16.351 40.076 1.00 24.18 100 GLU A C 1
ATOM 758 O O . GLU A 1 100 ? -21.032 -16.267 41.302 1.00 24.27 100 GLU A O 1
ATOM 764 N N . PHE A 1 101 ? -20.083 -16.216 39.253 1.00 24.24 101 PHE A N 1
ATOM 765 C CA . PHE A 1 101 ? -18.750 -15.848 39.729 1.00 24.35 101 PHE A CA 1
ATOM 766 C C . PHE A 1 101 ? -18.806 -14.504 40.458 1.00 23.76 101 PHE A C 1
ATOM 767 O O . PHE A 1 101 ? -18.234 -14.355 41.538 1.00 23.28 101 PHE A O 1
ATOM 775 N N . GLY A 1 102 ? -19.502 -13.540 39.857 1.00 23.22 102 GLY A N 1
ATOM 776 C CA . GLY A 1 102 ? -19.773 -12.249 40.488 1.00 22.97 102 GLY A CA 1
ATOM 777 C C . GLY A 1 102 ? -18.626 -11.261 40.398 1.00 22.55 102 GLY A C 1
ATOM 778 O O . GLY A 1 102 ? -17.576 -11.563 39.828 1.00 22.48 102 GLY A O 1
ATOM 779 N N . GLY A 1 103 ? -18.845 -10.072 40.954 1.00 22.31 103 GLY A N 1
ATOM 780 C CA . GLY A 1 103 ? -17.813 -9.037 41.043 1.00 21.95 103 GLY A CA 1
ATOM 781 C C . GLY A 1 103 ? -17.613 -8.215 39.782 1.00 21.75 103 GLY A C 1
ATOM 782 O O . GLY A 1 103 ? -16.648 -7.453 39.685 1.00 22.03 103 GLY A O 1
ATOM 783 N N . PHE A 1 104 ? -18.518 -8.366 38.817 1.00 21.33 104 PHE A N 1
ATOM 784 C CA . PHE A 1 104 ? -18.459 -7.593 37.578 1.00 21.20 104 PHE A CA 1
ATOM 785 C C . PHE A 1 104 ? -19.589 -6.576 37.479 1.00 21.07 104 PHE A C 1
ATOM 786 O O . PHE A 1 104 ? -20.718 -6.839 37.899 1.00 20.76 104 PHE A O 1
ATOM 794 N N . ALA A 1 105 ? -19.266 -5.411 36.924 1.00 20.58 105 ALA A N 1
ATOM 795 C CA . ALA A 1 105 ? -20.246 -4.352 36.716 1.00 20.27 105 ALA A CA 1
ATOM 796 C C . ALA A 1 105 ? -21.112 -4.651 35.497 1.00 20.02 105 ALA A C 1
ATOM 797 O O . ALA A 1 105 ? -22.294 -4.307 35.471 1.00 20.17 105 ALA A O 1
ATOM 799 N N . ALA A 1 106 ? -20.519 -5.293 34.491 1.00 19.68 106 ALA A N 1
ATOM 800 C CA . ALA A 1 106 ? -21.227 -5.640 33.263 1.00 19.26 106 ALA A CA 1
ATOM 801 C C . ALA A 1 106 ? -20.535 -6.752 32.479 1.00 19.00 106 ALA A C 1
ATOM 802 O O . ALA A 1 106 ? -19.399 -7.134 32.781 1.00 19.07 106 ALA A O 1
ATOM 804 N N . GLY A 1 107 ? -21.244 -7.268 31.479 1.00 18.77 107 GLY A N 1
ATOM 805 C CA . GLY A 1 107 ? -20.688 -8.217 30.522 1.00 18.57 107 GLY A CA 1
ATOM 806 C C . GLY A 1 107 ? -20.687 -7.649 29.116 1.00 18.47 107 GLY A C 1
ATOM 807 O O . GLY A 1 107 ? -21.683 -7.077 28.669 1.00 18.66 107 GLY A O 1
ATOM 808 N N . LEU A 1 108 ? -19.566 -7.800 28.415 1.00 18.22 108 LEU A N 1
ATOM 809 C CA . LEU A 1 108 ? -19.464 -7.335 27.038 1.00 18.15 108 LEU A CA 1
ATOM 810 C C . LEU A 1 108 ? -19.749 -8.466 26.057 1.00 17.94 108 LEU A C 1
ATOM 811 O O . LEU A 1 108 ? -19.125 -9.532 26.121 1.00 18.36 108 LEU A O 1
ATOM 816 N N . ALA A 1 109 ? -20.704 -8.228 25.162 1.00 17.29 109 ALA A N 1
ATOM 817 C CA . ALA A 1 109 ? -21.057 -9.183 24.115 1.00 16.73 109 ALA A CA 1
ATOM 818 C C . ALA A 1 109 ? -20.883 -8.545 22.743 1.00 16.22 109 ALA A C 1
ATOM 819 O O . ALA A 1 109 ? -21.540 -7.551 22.417 1.00 16.02 109 ALA A O 1
ATOM 821 N N . ILE A 1 110 ? -19.983 -9.119 21.949 1.00 15.69 110 ILE A N 1
ATOM 822 C CA . ILE A 1 110 ? -19.711 -8.632 20.603 1.00 15.41 110 ILE A CA 1
ATOM 823 C C . ILE A 1 110 ? -20.804 -9.062 19.632 1.00 15.22 110 ILE A C 1
ATOM 824 O O . ILE A 1 110 ? -21.455 -10.088 19.841 1.00 15.28 110 ILE A O 1
ATOM 829 N N . VAL A 1 111 ? -21.016 -8.260 18.591 1.00 14.99 111 VAL A N 1
ATOM 830 C CA . VAL A 1 111 ? -21.836 -8.658 17.450 1.00 14.84 111 VAL A CA 1
ATOM 831 C C . VAL A 1 111 ? -21.151 -9.864 16.807 1.00 14.84 111 VAL A C 1
ATOM 832 O O . VAL A 1 111 ? -19.962 -9.798 16.491 1.00 14.42 111 VAL A O 1
ATOM 836 N N . PRO A 1 112 ? -21.893 -10.979 16.634 1.00 14.75 112 PRO A N 1
ATOM 837 C CA . PRO A 1 112 ? -21.311 -12.244 16.166 1.00 14.76 112 PRO A CA 1
ATOM 838 C C . PRO A 1 112 ? -20.471 -12.141 14.893 1.00 14.64 112 PRO A C 1
ATOM 839 O O . PRO A 1 112 ? -20.899 -11.547 13.902 1.00 14.86 112 PRO A O 1
ATOM 843 N N . TYR A 1 113 ? -19.283 -12.739 14.948 1.00 14.63 113 TYR A N 1
ATOM 844 C CA . TYR A 1 113 ? -18.308 -12.736 13.857 1.00 14.67 113 TYR A CA 1
ATOM 845 C C . TYR A 1 113 ? -18.424 -13.995 13.004 1.00 14.85 113 TYR A C 1
ATOM 846 O O . TYR A 1 113 ? -18.947 -15.019 13.458 1.00 14.82 113 TYR A O 1
ATOM 855 N N . TYR A 1 114 ? -17.923 -13.904 11.773 1.00 14.78 114 TYR A N 1
ATOM 856 C CA . TYR A 1 114 ? -17.866 -15.025 10.824 1.00 15.15 114 TYR A CA 1
ATOM 857 C C . TYR A 1 114 ? -19.227 -15.421 10.221 1.00 14.92 114 TYR A C 1
ATOM 858 O O . TYR A 1 114 ? -19.366 -15.432 8.998 1.00 15.24 114 TYR A O 1
ATOM 867 N N . ASN A 1 115 ? -20.219 -15.733 11.058 1.00 15.26 115 ASN A N 1
ATOM 868 C CA . ASN A 1 115 ? -21.530 -16.184 10.551 1.00 15.33 115 ASN A CA 1
ATOM 869 C C . ASN A 1 115 ? -22.456 -15.085 10.002 1.00 15.46 115 ASN A C 1
ATOM 870 O O . ASN A 1 115 ? -23.485 -15.384 9.385 1.00 15.48 115 ASN A O 1
ATOM 875 N N . LYS A 1 116 ? -22.078 -13.825 10.225 1.00 15.50 116 LYS A N 1
ATOM 876 C CA . LYS A 1 116 ? -22.741 -12.657 9.614 1.00 15.49 116 LYS A CA 1
ATOM 877 C C . LYS A 1 116 ? -24.275 -12.632 9.745 1.00 15.19 116 LYS A C 1
ATOM 878 O O . LYS A 1 116 ? -24.983 -12.622 8.734 1.00 14.81 116 LYS A O 1
ATOM 884 N N . PRO A 1 117 ? -24.787 -12.603 10.992 1.00 15.07 117 PRO A N 1
ATOM 885 C CA . PRO A 1 117 ? -26.234 -12.634 11.216 1.00 15.09 117 PRO A CA 1
ATOM 886 C C . PRO A 1 117 ? -26.944 -11.377 10.726 1.00 14.87 117 PRO A C 1
ATOM 887 O O . PRO A 1 117 ? -26.311 -10.329 10.558 1.00 14.90 117 PRO A O 1
ATOM 891 N N . SER A 1 118 ? -28.249 -11.498 10.497 1.00 14.54 118 SER A N 1
ATOM 892 C CA . SER A 1 118 ? -29.087 -10.364 10.128 1.00 14.42 118 SER A CA 1
ATOM 893 C C . SER A 1 118 ? -29.411 -9.541 11.371 1.00 14.20 118 SER A C 1
ATOM 894 O O . SER A 1 118 ? -29.099 -9.947 12.494 1.00 14.12 118 SER A O 1
ATOM 897 N N . GLN A 1 119 ? -30.044 -8.387 11.168 1.00 14.07 119 GLN A N 1
ATOM 898 C CA . GLN A 1 119 ? -30.454 -7.532 12.282 1.00 14.11 119 GLN A CA 1
ATOM 899 C C . GLN A 1 119 ? -31.331 -8.300 13.278 1.00 13.98 119 GLN A C 1
ATOM 900 O O . GLN A 1 119 ? -31.131 -8.206 14.486 1.00 13.66 119 GLN A O 1
ATOM 906 N N . GLU A 1 120 ? -32.277 -9.080 12.757 1.00 14.26 120 GLU A N 1
ATOM 907 C CA . GLU A 1 120 ? -33.143 -9.909 13.597 1.00 14.53 120 GLU A CA 1
ATOM 908 C C . GLU A 1 120 ? -32.358 -11.004 14.322 1.00 14.39 120 GLU A C 1
ATOM 909 O O . GLU A 1 120 ? -32.676 -11.351 15.457 1.00 14.24 120 GLU A O 1
ATOM 915 N N . GLY A 1 121 ? -31.339 -11.542 13.655 1.00 14.46 121 GLY A N 1
ATOM 916 C CA . GLY A 1 121 ? -30.432 -12.496 14.281 1.00 14.77 121 GLY A CA 1
ATOM 917 C C . GLY A 1 121 ? -29.717 -11.869 15.461 1.00 14.82 121 GLY A C 1
ATOM 918 O O . GLY A 1 121 ? -29.753 -12.398 16.573 1.00 14.81 121 GLY A O 1
ATOM 919 N N . MET A 1 122 ? -29.089 -10.718 15.217 1.00 15.27 122 MET A N 1
ATOM 920 C CA . MET A 1 122 ? -28.414 -9.951 16.262 1.00 15.56 122 MET A CA 1
ATOM 921 C C . MET A 1 122 ? -29.345 -9.647 17.429 1.00 15.53 122 MET A C 1
ATOM 922 O O . MET A 1 122 ? -28.968 -9.825 18.585 1.00 15.31 122 MET A O 1
ATOM 927 N N . TYR A 1 123 ? -30.558 -9.187 17.119 1.00 15.75 123 TYR A N 1
ATOM 928 C CA . TYR A 1 123 ? -31.531 -8.834 18.154 1.00 15.95 123 TYR A CA 1
ATOM 929 C C . TYR A 1 123 ? -31.814 -10.008 19.088 1.00 15.82 123 TYR A C 1
ATOM 930 O O . TYR A 1 123 ? -31.723 -9.870 20.308 1.00 16.00 123 TYR A O 1
ATOM 939 N N . GLN A 1 124 ? -32.153 -11.158 18.510 1.00 15.84 124 GLN A N 1
ATOM 940 C CA . GLN A 1 124 ? -32.442 -12.361 19.293 1.00 15.56 124 GLN A CA 1
ATOM 941 C C . GLN A 1 124 ? -31.204 -12.863 20.038 1.00 15.28 124 GLN A C 1
ATOM 942 O O . GLN A 1 124 ? -31.307 -13.338 21.167 1.00 14.96 124 GLN A O 1
ATOM 948 N N . HIS A 1 125 ? -30.040 -12.739 19.403 1.00 15.24 125 HIS A N 1
ATOM 949 C CA . HIS A 1 125 ? -28.762 -13.075 20.027 1.00 15.11 125 HIS A CA 1
ATOM 950 C C . HIS A 1 125 ? -28.560 -12.299 21.304 1.00 14.94 125 HIS A C 1
ATOM 951 O O . HIS A 1 125 ? -28.370 -12.883 22.372 1.00 14.76 125 HIS A O 1
ATOM 958 N N . PHE A 1 126 ? -28.625 -10.972 21.209 1.00 14.86 126 PHE A N 1
ATOM 959 C CA . PHE A 1 126 ? -28.405 -10.111 22.367 1.00 14.73 126 PHE A CA 1
ATOM 960 C C . PHE A 1 126 ? -29.524 -10.191 23.403 1.00 14.81 126 PHE A C 1
ATOM 961 O O . PHE A 1 126 ? -29.264 -10.112 24.600 1.00 14.27 126 PHE A O 1
ATOM 969 N N . LYS A 1 127 ? -30.758 -10.365 22.938 1.00 15.05 127 LYS A N 1
ATOM 970 C CA . LYS A 1 127 ? -31.895 -10.511 23.846 1.00 15.58 127 LYS A CA 1
ATOM 971 C C . LYS A 1 127 ? -31.734 -11.763 24.716 1.00 15.63 127 LYS A C 1
ATOM 972 O O . LYS A 1 127 ? -31.966 -11.713 25.921 1.00 15.78 127 LYS A O 1
ATOM 978 N N . ALA A 1 128 ? -31.312 -12.869 24.102 1.00 16.01 128 ALA A N 1
ATOM 979 C CA . ALA A 1 128 ? -31.088 -14.125 24.824 1.00 15.97 128 ALA A CA 1
ATOM 980 C C . ALA A 1 128 ? -29.991 -13.996 25.882 1.00 16.16 128 ALA A C 1
ATOM 981 O O . ALA A 1 128 ? -30.123 -14.530 26.980 1.00 16.29 128 ALA A O 1
ATOM 983 N N . ILE A 1 129 ? -28.918 -13.276 25.546 1.00 16.26 129 ILE A N 1
ATOM 984 C CA . ILE A 1 129 ? -27.808 -13.046 26.477 1.00 16.23 129 ILE A CA 1
ATOM 985 C C . ILE A 1 129 ? -28.234 -12.121 27.616 1.00 16.46 129 ILE A C 1
ATOM 986 O O . ILE A 1 129 ? -27.877 -12.344 28.772 1.00 16.60 129 ILE A O 1
ATOM 991 N N . ALA A 1 130 ? -29.012 -11.093 27.286 1.00 16.79 130 ALA A N 1
ATOM 992 C CA . ALA A 1 130 ? -29.530 -10.168 28.296 1.00 17.17 130 ALA A CA 1
ATOM 993 C C . ALA A 1 130 ? -30.583 -10.819 29.198 1.00 17.53 130 ALA A C 1
ATOM 994 O O . ALA A 1 130 ? -30.733 -10.426 30.354 1.00 17.70 130 ALA A O 1
ATOM 996 N N . ASP A 1 131 ? -31.304 -11.808 28.666 1.00 18.46 131 ASP A N 1
ATOM 997 C CA . ASP A 1 131 ? -32.316 -12.548 29.435 1.00 19.17 131 ASP A CA 1
ATOM 998 C C . ASP A 1 131 ? -31.687 -13.600 30.347 1.00 19.61 131 ASP A C 1
ATOM 999 O O . ASP A 1 131 ? -32.306 -14.042 31.319 1.00 20.03 131 ASP A O 1
ATOM 1004 N N . ALA A 1 132 ? -30.449 -13.978 30.033 1.00 20.02 132 ALA A N 1
ATOM 1005 C CA . ALA A 1 132 ? -29.788 -15.140 30.633 1.00 20.37 132 ALA A CA 1
ATOM 1006 C C . ALA A 1 132 ? -29.395 -15.029 32.110 1.00 20.85 132 ALA A C 1
ATOM 1007 O O . ALA A 1 132 ? -29.411 -16.035 32.821 1.00 20.71 132 ALA A O 1
ATOM 1009 N N . SER A 1 133 ? -29.037 -13.830 32.571 1.00 21.23 133 SER A N 1
ATOM 1010 C CA . SER A 1 133 ? -28.497 -13.685 33.928 1.00 22.01 133 SER A CA 1
ATOM 1011 C C . SER A 1 133 ? -28.717 -12.323 34.589 1.00 22.45 133 SER A C 1
ATOM 1012 O O . SER A 1 133 ? -29.359 -11.437 34.022 1.00 22.62 133 SER A O 1
ATOM 1015 N N . ASP A 1 134 ? -28.168 -12.188 35.798 1.00 23.18 134 ASP A N 1
ATOM 1016 C CA . ASP A 1 134 ? -28.163 -10.947 36.576 1.00 23.92 134 ASP A CA 1
ATOM 1017 C C . ASP A 1 134 ? -27.226 -9.876 36.021 1.00 23.27 134 ASP A C 1
ATOM 1018 O O . ASP A 1 134 ? -27.390 -8.692 36.320 1.00 23.16 134 ASP A O 1
ATOM 1023 N N . LEU A 1 135 ? -26.236 -10.297 35.238 1.00 22.43 135 LEU A N 1
ATOM 1024 C CA . LEU A 1 135 ? -25.209 -9.387 34.727 1.00 21.35 135 LEU A CA 1
ATOM 1025 C C . LEU A 1 135 ? -25.708 -8.558 33.534 1.00 20.84 135 LEU A C 1
ATOM 1026 O O . LEU A 1 135 ? -26.079 -9.120 32.498 1.00 21.03 135 LEU A O 1
ATOM 1031 N N . PRO A 1 136 ? -25.726 -7.215 33.678 1.00 20.36 136 PRO A N 1
ATOM 1032 C CA . PRO A 1 136 ? -26.157 -6.345 32.576 1.00 19.94 136 PRO A CA 1
ATOM 1033 C C . PRO A 1 136 ? -25.168 -6.366 31.412 1.00 19.35 136 PRO A C 1
ATOM 1034 O O . PRO A 1 136 ? -23.981 -6.617 31.616 1.00 19.65 136 PRO A O 1
ATOM 1038 N N . ILE A 1 137 ? -25.658 -6.108 30.204 1.00 18.86 137 ILE A N 1
ATOM 1039 C CA . ILE A 1 137 ? -24.855 -6.302 28.998 1.00 18.57 137 ILE A CA 1
ATOM 1040 C C . ILE A 1 137 ? -24.525 -4.996 28.279 1.00 18.31 137 ILE A C 1
ATOM 1041 O O . ILE A 1 137 ? -25.389 -4.139 28.096 1.00 18.24 137 ILE A O 1
ATOM 1046 N N . ILE A 1 138 ? -23.264 -4.866 27.877 1.00 18.14 138 ILE A N 1
ATOM 1047 C CA . ILE A 1 138 ? -22.830 -3.803 26.974 1.00 17.76 138 ILE A CA 1
ATOM 1048 C C . ILE A 1 138 ? -22.559 -4.421 25.604 1.00 17.80 138 ILE A C 1
ATOM 1049 O O . ILE A 1 138 ? -21.771 -5.363 25.479 1.00 17.65 138 ILE A O 1
ATOM 1054 N N . ILE A 1 139 ? -23.235 -3.902 24.584 1.00 17.58 139 ILE A N 1
ATOM 1055 C CA . ILE A 1 139 ? -23.085 -4.409 23.229 1.00 17.71 139 ILE A CA 1
ATOM 1056 C C . ILE A 1 139 ? -21.807 -3.873 22.586 1.00 17.55 139 ILE A C 1
ATOM 1057 O O . ILE A 1 139 ? -21.451 -2.711 22.772 1.00 17.87 139 ILE A O 1
ATOM 1062 N N . TYR A 1 140 ? -21.118 -4.734 21.844 1.00 17.31 140 TYR A N 1
ATOM 1063 C CA . TYR A 1 140 ? -19.857 -4.374 21.205 1.00 17.03 140 TYR A CA 1
ATOM 1064 C C . TYR A 1 140 ? -20.016 -4.431 19.687 1.00 16.74 140 TYR A C 1
ATOM 1065 O O . TYR A 1 140 ? -20.079 -5.508 19.085 1.00 16.81 140 TYR A O 1
ATOM 1074 N N . ASN A 1 141 ? -20.099 -3.247 19.087 1.00 16.32 141 ASN A N 1
ATOM 1075 C CA . ASN A 1 141 ? -20.416 -3.079 17.674 1.00 15.94 141 ASN A CA 1
ATOM 1076 C C . ASN A 1 141 ? -19.176 -2.647 16.886 1.00 15.99 141 ASN A C 1
ATOM 1077 O O . ASN A 1 141 ? -18.741 -1.494 16.980 1.00 16.13 141 ASN A O 1
ATOM 1082 N N . ILE A 1 142 ? -18.609 -3.579 16.120 1.00 15.56 142 ILE A N 1
ATOM 1083 C CA . ILE A 1 142 ? -17.345 -3.343 15.406 1.00 15.63 142 ILE A CA 1
ATOM 1084 C C . ILE A 1 142 ? -17.271 -4.068 14.045 1.00 15.69 142 ILE A C 1
ATOM 1085 O O . ILE A 1 142 ? -16.677 -5.153 13.936 1.00 15.49 142 ILE A O 1
ATOM 1090 N N . PRO A 1 143 ? -17.869 -3.463 12.995 1.00 15.44 143 PRO A N 1
ATOM 1091 C CA . PRO A 1 143 ? -17.861 -4.045 11.650 1.00 15.38 143 PRO A CA 1
ATOM 1092 C C . PRO A 1 143 ? -16.455 -4.224 11.078 1.00 15.31 143 PRO A C 1
ATOM 1093 O O . PRO A 1 143 ? -16.262 -5.036 10.179 1.00 15.19 143 PRO A O 1
ATOM 1097 N N . GLY A 1 144 ? -15.490 -3.473 11.604 1.00 1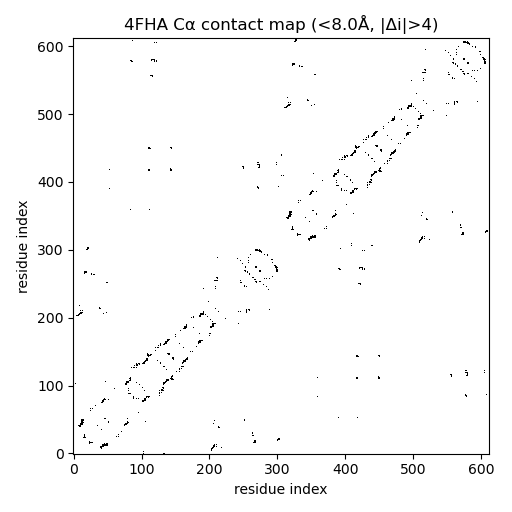5.15 144 GLY A N 1
ATOM 1098 C CA . GLY A 1 144 ? -14.092 -3.597 11.195 1.00 15.48 144 GLY A CA 1
ATOM 1099 C C . GLY A 1 144 ? -13.479 -4.946 11.539 1.00 15.66 144 GLY A C 1
ATOM 1100 O O . GLY A 1 144 ? -12.472 -5.341 10.950 1.00 15.70 144 GLY A O 1
ATOM 1101 N N . ARG A 1 145 ? -14.089 -5.653 12.489 1.00 15.89 145 ARG A N 1
ATOM 1102 C CA . ARG A 1 145 ? -13.637 -6.994 12.863 1.00 16.32 145 ARG A CA 1
ATOM 1103 C C . ARG A 1 145 ? -14.645 -8.087 12.528 1.00 16.56 145 ARG A C 1
ATOM 1104 O O . ARG A 1 145 ? -14.253 -9.229 12.274 1.00 16.77 145 ARG A O 1
ATOM 1112 N N . VAL A 1 146 ? -15.932 -7.743 12.524 1.00 16.52 146 VAL A N 1
ATOM 1113 C CA . VAL A 1 146 ? -16.991 -8.749 12.350 1.00 16.50 146 VAL A CA 1
ATOM 1114 C C . VAL A 1 146 ? -17.815 -8.604 11.061 1.00 16.59 146 VAL A C 1
ATOM 1115 O O . VAL A 1 146 ? -18.806 -9.315 10.871 1.00 16.57 146 VAL A O 1
ATOM 1119 N N . VAL A 1 147 ? -17.379 -7.702 10.178 1.00 16.54 147 VAL A N 1
ATOM 1120 C CA . VAL A 1 147 ? -18.019 -7.421 8.878 1.00 16.60 147 VAL A CA 1
ATOM 1121 C C . VAL A 1 147 ? -19.386 -6.740 9.031 1.00 17.02 147 VAL A C 1
ATOM 1122 O O . VAL A 1 147 ? -19.578 -5.616 8.575 1.00 16.53 147 VAL A O 1
ATOM 1126 N N . VAL A 1 148 ? -20.325 -7.428 9.672 1.00 17.06 148 VAL A N 1
ATOM 1127 C CA . VAL A 1 148 ? -21.674 -6.900 9.859 1.00 17.38 148 VAL A CA 1
ATOM 1128 C C . VAL A 1 148 ? -21.721 -5.904 11.017 1.00 17.35 148 VAL A C 1
ATOM 1129 O O . VAL A 1 148 ? -20.789 -5.827 11.817 1.00 17.21 148 VAL A O 1
ATOM 1133 N N . GLU A 1 149 ? -22.805 -5.138 11.096 1.00 17.89 149 GLU A N 1
ATOM 1134 C CA . GLU A 1 149 ? -22.980 -4.181 12.184 1.00 18.43 149 GLU A CA 1
ATOM 1135 C C . GLU A 1 149 ? -24.439 -3.972 12.555 1.00 18.37 149 GLU A C 1
ATOM 1136 O O . GLU A 1 149 ? -25.325 -4.016 11.696 1.00 18.21 149 GLU A O 1
ATOM 1142 N N . LEU A 1 150 ? -24.673 -3.749 13.844 1.00 18.72 150 LEU A N 1
ATOM 1143 C CA . LEU A 1 150 ? -25.972 -3.321 14.334 1.00 19.24 150 LEU A CA 1
ATOM 1144 C C . LEU A 1 150 ? -26.261 -1.911 13.839 1.00 19.56 150 LEU A C 1
ATOM 1145 O O . LEU A 1 150 ? -25.455 -0.998 14.043 1.00 19.62 150 LEU A O 1
ATOM 1150 N N . THR A 1 151 ? -27.403 -1.745 13.178 1.00 19.73 151 THR A N 1
ATOM 1151 C CA . THR A 1 151 ? -27.919 -0.419 12.836 1.00 20.29 151 THR A CA 1
ATOM 1152 C C . THR A 1 151 ? -28.301 0.307 14.129 1.00 20.74 151 THR A C 1
ATOM 1153 O O . THR A 1 151 ? -28.618 -0.347 15.126 1.00 20.26 151 THR A O 1
ATOM 1157 N N . PRO A 1 152 ? -28.259 1.657 14.130 1.00 21.31 152 PRO A N 1
ATOM 1158 C CA . PRO A 1 152 ? -28.703 2.403 15.313 1.00 21.51 152 PRO A CA 1
ATOM 1159 C C . PRO A 1 152 ? -30.132 2.062 15.756 1.00 21.77 152 PRO A C 1
ATOM 1160 O O . PRO A 1 152 ? -30.420 2.087 16.952 1.00 21.94 152 PRO A O 1
ATOM 1164 N N . GLU A 1 153 ? -31.004 1.737 14.802 1.00 22.21 153 GLU A N 1
ATOM 1165 C CA . GLU A 1 153 ? -32.388 1.355 15.095 1.00 22.40 153 GLU A CA 1
ATOM 1166 C C . GLU A 1 153 ? -32.458 0.081 15.944 1.00 21.76 153 GLU A C 1
ATOM 1167 O O . GLU A 1 153 ? -33.099 0.067 16.997 1.00 21.14 153 GLU A O 1
ATOM 1173 N N . THR A 1 154 ? -31.794 -0.977 15.479 1.00 20.67 154 THR A N 1
ATOM 1174 C CA . THR A 1 154 ? -31.736 -2.240 16.215 1.00 20.15 154 THR A CA 1
ATOM 1175 C C . THR A 1 154 ? -31.013 -2.025 17.545 1.00 19.86 154 THR A C 1
ATOM 1176 O O . THR A 1 154 ? -31.420 -2.556 18.579 1.00 19.84 154 THR A O 1
ATOM 1180 N N . MET A 1 155 ? -29.955 -1.217 17.510 1.00 19.99 155 MET A N 1
ATOM 1181 C CA . MET A 1 155 ? -29.197 -0.863 18.705 1.00 20.11 155 MET A CA 1
ATOM 1182 C C . MET A 1 155 ? -30.097 -0.234 19.770 1.00 19.90 155 MET A C 1
ATOM 1183 O O . MET A 1 155 ? -30.028 -0.605 20.942 1.00 19.59 155 MET A O 1
ATOM 1188 N N . LEU A 1 156 ? -30.949 0.702 19.354 1.00 19.91 156 LEU A N 1
ATOM 1189 C CA . LEU A 1 156 ? -31.837 1.403 20.285 1.00 20.08 156 LEU A CA 1
ATOM 1190 C C . LEU A 1 156 ? -33.016 0.543 20.736 1.00 20.13 156 LEU A C 1
ATOM 1191 O O . LEU A 1 156 ? -33.539 0.735 21.835 1.00 19.81 156 LEU A O 1
ATOM 1196 N N . ARG A 1 157 ? -33.427 -0.404 19.891 1.00 20.05 157 ARG A N 1
ATOM 1197 C CA . ARG A 1 157 ? -34.399 -1.422 20.291 1.00 20.23 157 ARG A CA 1
ATOM 1198 C C . ARG A 1 157 ? -33.852 -2.212 21.474 1.00 19.72 157 ARG A C 1
ATOM 1199 O O . ARG A 1 157 ? -34.536 -2.384 22.485 1.00 19.59 157 ARG A O 1
ATOM 1207 N N . LEU A 1 158 ? -32.607 -2.671 21.340 1.00 19.21 158 LEU A N 1
ATOM 1208 C CA . LEU A 1 158 ? -31.926 -3.436 22.386 1.00 18.96 158 LEU A CA 1
ATOM 1209 C C . LEU A 1 158 ? -31.643 -2.610 23.638 1.00 19.06 158 LEU A C 1
ATOM 1210 O O . LEU A 1 158 ? -31.671 -3.134 24.752 1.00 19.05 158 LEU A O 1
ATOM 1215 N N . ALA A 1 159 ? -31.385 -1.316 23.448 1.00 19.00 159 ALA A N 1
ATOM 1216 C CA . ALA A 1 159 ? -31.163 -0.388 24.558 1.00 19.35 159 ALA A CA 1
ATOM 1217 C C . ALA A 1 159 ? -32.358 -0.310 25.518 1.00 19.61 159 ALA A C 1
ATOM 1218 O O . ALA A 1 159 ? -32.186 -0.053 26.712 1.00 19.66 159 ALA A O 1
ATOM 1220 N N . ASP A 1 160 ? -33.560 -0.545 24.994 1.00 20.25 160 ASP A N 1
ATOM 1221 C CA . ASP A 1 160 ? -34.786 -0.528 25.803 1.00 21.02 160 ASP A CA 1
ATOM 1222 C C . ASP A 1 160 ? -34.911 -1.728 26.752 1.00 20.86 160 ASP A C 1
ATOM 1223 O O . ASP A 1 160 ? -35.734 -1.713 27.676 1.00 21.06 160 ASP A O 1
ATOM 1228 N N . HIS A 1 161 ? -34.093 -2.756 26.521 1.00 20.42 161 HIS A N 1
ATOM 1229 C CA . HIS A 1 161 ? -33.993 -3.906 27.423 1.00 20.01 161 HIS A CA 1
ATOM 1230 C C . HIS A 1 161 ? -33.387 -3.460 28.728 1.00 19.75 161 HIS A C 1
ATOM 1231 O O . HIS A 1 161 ? -32.326 -2.828 28.731 1.00 19.49 161 HIS A O 1
ATOM 1238 N N . PRO A 1 162 ? -34.055 -3.776 29.860 1.00 19.67 162 PRO A N 1
ATOM 1239 C CA . PRO A 1 162 ? -33.611 -3.358 31.195 1.00 19.69 162 PRO A CA 1
ATOM 1240 C C . PRO A 1 162 ? -32.251 -3.921 31.595 1.00 19.48 162 PRO A C 1
ATOM 1241 O O . PRO A 1 162 ? -31.606 -3.386 32.495 1.00 19.66 162 PRO A O 1
ATOM 1245 N N . ASN A 1 163 ? -31.824 -4.990 30.930 1.00 19.34 163 ASN A N 1
ATOM 1246 C CA . ASN A 1 163 ? -30.543 -5.616 31.232 1.00 19.09 163 ASN A CA 1
ATOM 1247 C C . ASN A 1 163 ? -29.479 -5.361 30.160 1.00 19.09 163 ASN A C 1
ATOM 1248 O O . ASN A 1 163 ? -28.433 -6.011 30.149 1.00 18.80 163 ASN A O 1
ATOM 1253 N N . ILE A 1 164 ? -29.758 -4.417 29.262 1.00 19.10 164 ILE A N 1
ATOM 1254 C CA . ILE A 1 164 ? -28.744 -3.894 28.344 1.00 19.18 164 ILE A CA 1
ATOM 1255 C C . ILE A 1 164 ? -28.503 -2.423 28.697 1.00 19.19 164 ILE A C 1
ATOM 1256 O O . ILE A 1 164 ? -29.419 -1.596 28.616 1.00 19.11 164 ILE A O 1
ATOM 1261 N N . ILE A 1 165 ? -27.272 -2.115 29.103 1.00 19.27 165 ILE A N 1
ATOM 1262 C CA . ILE A 1 165 ? 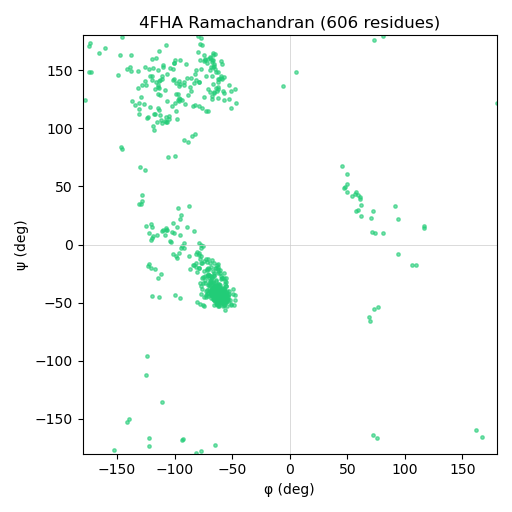-26.950 -0.814 29.710 1.00 19.05 165 ILE A CA 1
ATOM 1263 C C . ILE A 1 165 ? -25.896 0.011 28.967 1.00 19.04 165 ILE A C 1
ATOM 1264 O O . ILE A 1 165 ? -25.500 1.077 29.440 1.00 19.11 165 ILE A O 1
ATOM 1269 N N . GLY A 1 166 ? -25.436 -0.473 27.819 1.00 18.78 166 GLY A N 1
ATOM 1270 C CA . GLY A 1 166 ? -24.376 0.229 27.105 1.00 18.35 166 GLY A CA 1
ATOM 1271 C C . GLY A 1 166 ? -23.993 -0.306 25.746 1.00 18.11 166 GLY A C 1
ATOM 1272 O O . GLY A 1 166 ? -24.445 -1.373 25.327 1.00 17.98 166 GLY A O 1
ATOM 1273 N N . VAL A 1 167 ? -23.157 0.464 25.052 1.00 17.89 167 VAL A N 1
ATOM 1274 C CA . VAL A 1 167 ? -22.581 0.054 23.777 1.00 17.86 167 VAL A CA 1
ATOM 1275 C C . VAL A 1 167 ? -21.113 0.478 23.705 1.00 17.95 167 VAL A C 1
ATOM 1276 O O . VAL A 1 167 ? -20.731 1.518 24.251 1.00 17.61 167 VAL A O 1
ATOM 1294 N N . GLU A 1 169 ? -19.148 1.361 20.767 1.00 18.88 169 GLU A N 1
ATOM 1295 C CA . GLU A 1 169 ? -19.386 1.662 19.357 1.00 19.26 169 GLU A CA 1
ATOM 1296 C C . GLU A 1 169 ? -18.101 1.913 18.572 1.00 19.35 169 GLU A C 1
ATOM 1297 O O . GLU A 1 169 ? -17.294 2.778 18.925 1.00 18.97 169 GLU A O 1
ATOM 1303 N N . CYS A 1 170 ? -17.927 1.140 17.506 1.00 19.36 170 CYS A N 1
ATOM 1304 C CA . CYS A 1 170 ? -16.809 1.310 16.589 1.00 19.67 170 CYS A CA 1
ATOM 1305 C C . CYS A 1 170 ? -17.335 1.367 15.162 1.00 19.53 170 CYS A C 1
ATOM 1306 O O . CYS A 1 170 ? -17.091 0.461 14.361 1.00 19.50 170 CYS A O 1
ATOM 1309 N N . THR A 1 171 ? -18.085 2.423 14.850 1.00 19.35 171 THR A N 1
ATOM 1310 C CA . THR A 1 171 ? -18.593 2.622 13.495 1.00 19.35 171 THR A CA 1
ATOM 1311 C C . THR A 1 171 ? -18.156 3.988 12.960 1.00 19.31 171 THR A C 1
ATOM 1312 O O . THR A 1 171 ? -17.043 4.134 12.451 1.00 19.69 171 THR A O 1
ATOM 1316 N N . SER A 1 172 ? -19.030 4.981 13.088 1.00 19.06 172 SER A N 1
ATOM 1317 C CA . SER A 1 172 ? -18.730 6.344 12.665 1.00 18.79 172 SER A CA 1
ATOM 1318 C C . SER A 1 172 ? -19.235 7.349 13.699 1.00 18.48 172 SER A C 1
ATOM 1319 O O . SER A 1 172 ? -20.062 7.015 14.551 1.00 18.17 172 SER A O 1
ATOM 1322 N N . LEU A 1 173 ? -18.736 8.581 13.616 1.00 18.20 173 LEU A N 1
ATOM 1323 C CA . LEU A 1 173 ? -19.174 9.646 14.517 1.00 18.07 173 LEU A CA 1
ATOM 1324 C C . LEU A 1 173 ? -20.611 10.094 14.238 1.00 18.14 173 LEU A C 1
ATOM 1325 O O . LEU A 1 173 ? -21.300 10.574 15.141 1.00 18.00 173 LEU A O 1
ATOM 1330 N N . ALA A 1 174 ? -21.059 9.917 12.996 1.00 18.33 174 ALA A N 1
ATOM 1331 C CA . ALA A 1 174 ? -22.459 10.151 12.630 1.00 18.63 174 ALA A CA 1
ATOM 1332 C C . ALA A 1 174 ? -23.396 9.213 13.393 1.00 18.78 174 ALA A C 1
ATOM 1333 O O . ALA A 1 174 ? -24.427 9.647 13.912 1.00 18.57 174 ALA A O 1
ATOM 1335 N N . ASN A 1 175 ? -23.028 7.933 13.471 1.00 18.68 175 ASN A N 1
ATOM 1336 C CA . ASN A 1 175 ? -23.800 6.959 14.243 1.00 19.09 175 ASN A CA 1
ATOM 1337 C C . ASN A 1 175 ? -23.757 7.249 15.734 1.00 18.97 175 ASN A C 1
ATOM 1338 O O . ASN A 1 175 ? -24.775 7.151 16.416 1.00 18.67 175 ASN A O 1
ATOM 1343 N N . MET A 1 176 ? -22.575 7.622 16.224 1.00 19.29 176 MET A N 1
ATOM 1344 C CA . MET A 1 176 ? -22.380 7.970 17.626 1.00 19.71 176 MET A CA 1
ATOM 1345 C C . MET A 1 176 ? -23.319 9.102 18.038 1.00 18.94 176 MET A C 1
ATOM 1346 O O . MET A 1 176 ? -23.978 9.017 19.072 1.00 18.43 176 MET A O 1
ATOM 1351 N N . ALA A 1 177 ? -23.380 10.147 17.214 1.00 18.63 177 ALA A N 1
ATOM 1352 C CA . ALA A 1 177 ? -24.222 11.313 17.483 1.00 18.44 177 ALA A CA 1
ATOM 1353 C C . ALA A 1 177 ? -25.695 10.932 17.582 1.00 18.15 177 ALA A C 1
ATOM 1354 O O . ALA A 1 177 ? -26.394 11.377 18.494 1.00 17.85 177 ALA A O 1
ATOM 1356 N N . TYR A 1 178 ? -26.151 10.100 16.646 1.00 18.31 178 TYR A N 1
ATOM 1357 C CA . TYR A 1 178 ? -27.539 9.641 16.624 1.00 18.53 178 TYR A CA 1
ATOM 1358 C C . TYR A 1 178 ? -27.867 8.866 17.897 1.00 18.34 178 TYR A C 1
ATOM 1359 O O . TYR A 1 178 ? -28.895 9.109 18.532 1.00 18.02 178 TYR A O 1
ATOM 1368 N N . LEU A 1 179 ? -26.983 7.939 18.263 1.00 18.13 179 LEU A N 1
ATOM 1369 C CA . LEU A 1 179 ? -27.139 7.150 19.485 1.00 17.95 179 LEU A CA 1
ATOM 1370 C C . LEU A 1 179 ? -27.172 8.012 20.743 1.00 17.91 179 LEU A C 1
ATOM 1371 O O . LEU A 1 179 ? -28.030 7.816 21.600 1.00 17.81 179 LEU A O 1
ATOM 1376 N N . ILE A 1 180 ? -26.246 8.970 20.843 1.00 17.81 180 ILE A N 1
ATOM 1377 C CA . ILE A 1 180 ? -26.202 9.891 21.986 1.00 18.01 180 ILE A CA 1
ATOM 1378 C C . ILE A 1 180 ? -27.501 10.694 22.070 1.00 18.12 180 ILE A C 1
ATOM 1379 O O . ILE A 1 180 ? -28.058 10.871 23.149 1.00 18.24 180 ILE A O 1
ATOM 1384 N N . GLU A 1 181 ? -27.985 11.143 20.916 1.00 18.78 181 GLU A N 1
ATOM 1385 C CA . GLU A 1 181 ? -29.211 11.928 20.831 1.00 19.32 181 GLU A CA 1
ATOM 1386 C C . GLU A 1 181 ? -30.439 11.154 21.317 1.00 19.64 181 GLU A C 1
ATOM 1387 O O . GLU A 1 181 ? -31.248 11.686 22.076 1.00 20.04 181 GLU A O 1
ATOM 1393 N N . HIS A 1 182 ? -30.557 9.896 20.896 1.00 20.02 182 HIS A N 1
ATOM 1394 C CA . HIS A 1 182 ? -31.779 9.123 21.121 1.00 20.22 182 HIS A CA 1
ATOM 1395 C C . HIS A 1 182 ? -31.661 8.039 22.158 1.00 20.46 182 HIS A C 1
ATOM 1396 O O . HIS A 1 182 ? -32.538 7.175 22.251 1.00 20.65 182 HIS A O 1
ATOM 1403 N N . LYS A 1 183 ? -30.593 8.074 22.953 1.00 20.49 183 LYS A N 1
ATOM 1404 C CA . LYS A 1 183 ? -30.373 7.071 24.000 1.00 20.82 183 LYS A CA 1
ATOM 1405 C C . LYS A 1 183 ? -31.496 7.081 25.040 1.00 21.15 183 LYS A C 1
ATOM 1406 O O . LYS A 1 183 ? -32.003 8.148 25.386 1.00 20.73 183 LYS A O 1
ATOM 1412 N N . PRO A 1 184 ? -31.894 5.894 25.537 1.00 21.77 184 PRO A N 1
ATOM 1413 C CA . PRO A 1 184 ? -32.802 5.893 26.681 1.00 22.21 184 PRO A CA 1
ATOM 1414 C C . PRO A 1 184 ? -32.020 6.205 27.951 1.00 22.72 184 PRO A C 1
ATOM 1415 O O . PRO A 1 184 ? -30.798 6.373 27.892 1.00 22.39 184 PRO A O 1
ATOM 1419 N N . GLU A 1 185 ? -32.714 6.280 29.083 1.00 23.69 185 GLU A N 1
ATOM 1420 C CA . GLU A 1 185 ? -32.057 6.396 30.381 1.00 24.71 185 GLU A CA 1
ATOM 1421 C C . GLU A 1 185 ? -31.283 5.115 30.690 1.00 24.60 185 GLU A C 1
ATOM 1422 O O . GLU A 1 185 ? -31.568 4.058 30.118 1.00 24.54 185 GLU A O 1
ATOM 1428 N N . GLU A 1 186 ? -30.303 5.223 31.587 1.00 24.57 186 GLU A N 1
ATOM 1429 C CA . GLU A 1 186 ? -29.526 4.074 32.081 1.00 24.89 186 GLU A CA 1
ATOM 1430 C C . GLU A 1 186 ? -28.744 3.363 30.970 1.00 24.11 186 GLU A C 1
ATOM 1431 O O . GLU A 1 186 ? -28.567 2.142 31.011 1.00 24.19 186 GLU A O 1
ATOM 1437 N N . PHE A 1 187 ? -28.272 4.126 29.985 1.00 23.16 187 PHE A N 1
ATOM 1438 C CA . PHE A 1 187 ? -27.571 3.549 28.837 1.00 22.42 187 PHE A CA 1
ATOM 1439 C C . PHE A 1 187 ? -26.295 4.317 28.504 1.00 22.19 187 PHE A C 1
ATOM 1440 O O . PHE A 1 187 ? -26.340 5.505 28.185 1.00 22.05 187 PHE A O 1
ATOM 1448 N N . LEU A 1 188 ? -25.162 3.623 28.566 1.00 21.68 188 LEU A N 1
ATOM 1449 C CA . LEU A 1 188 ? -23.852 4.239 28.356 1.00 21.23 188 LEU A CA 1
ATOM 1450 C C . LEU A 1 188 ? -23.356 4.083 26.921 1.00 20.87 188 LEU A C 1
ATOM 1451 O O . LEU A 1 188 ? -23.458 3.007 26.326 1.00 20.65 188 LEU A O 1
ATOM 1456 N N . ILE A 1 189 ? -22.817 5.166 26.368 1.00 20.27 189 ILE A N 1
ATOM 1457 C CA . ILE A 1 189 ? -22.270 5.141 25.017 1.00 20.13 189 ILE A CA 1
ATOM 1458 C C . ILE A 1 189 ? -20.755 5.335 25.057 1.00 19.82 189 ILE A C 1
ATOM 1459 O O . ILE A 1 189 ? -20.257 6.407 25.416 1.00 19.84 189 ILE A O 1
ATOM 1464 N N . TYR A 1 190 ? -20.037 4.272 24.713 1.00 19.38 190 TYR A N 1
ATOM 1465 C CA . TYR A 1 190 ? -18.581 4.295 24.681 1.00 19.06 190 TYR A CA 1
ATOM 1466 C C . TYR A 1 190 ? -18.088 4.205 23.251 1.00 18.82 190 TYR A C 1
ATOM 1467 O O . TYR A 1 190 ? -18.704 3.548 22.408 1.00 18.55 190 TYR A O 1
ATOM 1476 N N . THR A 1 191 ? -16.985 4.886 22.970 1.00 18.84 191 THR A N 1
ATOM 1477 C CA . THR A 1 191 ? -16.261 4.635 21.739 1.00 18.90 191 THR A CA 1
ATOM 1478 C C . THR A 1 191 ? -15.205 3.571 22.019 1.00 19.24 191 THR A C 1
ATOM 1479 O O . THR A 1 191 ? -14.572 3.574 23.077 1.00 18.89 191 THR A O 1
ATOM 1483 N N . GLY A 1 192 ? -15.036 2.650 21.078 1.00 19.78 192 GLY A N 1
ATOM 1484 C CA . GLY A 1 192 ? -13.983 1.645 21.175 1.00 20.53 192 GLY A CA 1
ATOM 1485 C C . GLY A 1 192 ? -12.787 2.009 20.318 1.00 21.24 192 GLY A C 1
ATOM 1486 O O . GLY A 1 192 ? -11.880 1.197 20.129 1.00 21.80 192 GLY A O 1
ATOM 1487 N N . GLU A 1 193 ? -12.790 3.234 19.796 1.00 21.43 193 GLU A N 1
ATOM 1488 C CA . GLU A 1 193 ? -11.712 3.712 18.936 1.00 21.75 193 GLU A CA 1
ATOM 1489 C C . GLU A 1 193 ? -10.982 4.893 19.568 1.00 21.23 193 GLU A C 1
ATOM 1490 O O . GLU A 1 193 ? -11.546 5.978 19.742 1.00 20.56 193 GLU A O 1
ATOM 1496 N N . ASP A 1 194 ? -9.725 4.649 19.926 1.00 20.68 194 ASP A N 1
ATOM 1497 C CA . ASP A 1 194 ? -8.879 5.634 20.598 1.00 20.68 194 ASP A CA 1
ATOM 1498 C C . ASP A 1 194 ? -8.726 6.946 19.825 1.00 20.91 194 ASP A C 1
ATOM 1499 O O . ASP A 1 194 ? -8.719 8.023 20.424 1.00 20.76 194 ASP A O 1
ATOM 1504 N N . GLY A 1 195 ? -8.612 6.847 18.502 1.00 21.19 195 GLY A N 1
ATOM 1505 C CA . GLY A 1 195 ? -8.469 8.015 17.632 1.00 21.45 195 GLY A CA 1
ATOM 1506 C C . GLY A 1 195 ? -9.711 8.888 17.547 1.00 21.57 195 GLY A C 1
ATOM 1507 O O . GLY A 1 195 ? -9.627 10.052 17.154 1.00 21.43 195 GLY A O 1
ATOM 1508 N N . ASP A 1 196 ? -10.862 8.322 17.915 1.00 21.75 196 ASP A N 1
ATOM 1509 C CA . ASP A 1 196 ? -12.140 9.041 17.907 1.00 22.10 196 ASP A CA 1
ATOM 1510 C C . ASP A 1 196 ? -12.530 9.585 19.276 1.00 21.35 196 ASP A C 1
ATOM 1511 O O . ASP A 1 196 ? -13.463 10.384 19.377 1.00 21.18 196 ASP A O 1
ATOM 1516 N N . ALA A 1 197 ? -11.822 9.148 20.320 1.00 20.52 197 ALA A N 1
ATOM 1517 C CA . ALA A 1 197 ? -12.149 9.499 21.707 1.00 19.91 197 ALA A CA 1
ATOM 1518 C C . ALA A 1 197 ? -12.371 11.000 21.926 1.00 19.56 197 ALA A C 1
ATOM 1519 O O . ALA A 1 197 ? -13.301 11.394 22.630 1.00 19.35 197 ALA A O 1
ATOM 1521 N N . PHE A 1 198 ? -11.518 11.821 21.316 1.00 18.91 198 PHE A N 1
ATOM 1522 C CA . PHE A 1 198 ? -11.635 13.282 21.367 1.00 18.54 198 PHE A CA 1
ATOM 1523 C C . PHE A 1 198 ? -12.984 13.760 20.825 1.00 18.37 198 PHE A C 1
ATOM 1524 O O . PHE A 1 198 ? -13.703 14.498 21.502 1.00 18.48 198 PHE A O 1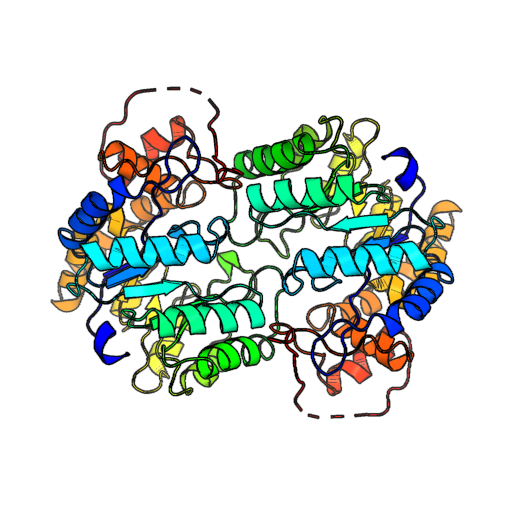
ATOM 1532 N N . HIS A 1 199 ? -13.318 13.323 19.613 1.00 18.51 199 HIS A N 1
ATOM 1533 C CA . HIS A 1 199 ? -14.547 13.739 18.935 1.00 18.64 199 HIS A CA 1
ATOM 1534 C C . HIS A 1 199 ? -15.787 13.175 19.570 1.00 18.86 199 HIS A C 1
ATOM 1535 O O . HIS A 1 199 ? -16.835 13.831 19.589 1.00 19.13 199 HIS A O 1
ATOM 1542 N N . ALA A 1 200 ? -15.678 11.951 20.086 1.00 18.81 200 ALA A N 1
ATOM 1543 C CA . ALA A 1 200 ? -16.782 11.286 20.780 1.00 18.57 200 ALA A CA 1
ATOM 1544 C C . ALA A 1 200 ? -17.132 11.996 22.083 1.00 18.35 200 ALA A C 1
ATOM 1545 O O . ALA A 1 200 ? -18.307 12.210 22.377 1.00 18.45 200 ALA A O 1
ATOM 1547 N N . MET A 1 201 ? -16.113 12.371 22.854 1.00 18.51 201 MET A N 1
ATOM 1548 C CA . MET A 1 201 ? -16.330 13.088 24.111 1.00 18.83 201 MET A CA 1
ATOM 1549 C C . MET A 1 201 ? -16.991 14.450 23.890 1.00 18.77 201 MET A C 1
ATOM 1550 O O . MET A 1 201 ? -17.899 14.831 24.633 1.00 18.32 201 MET A O 1
ATOM 1555 N N . ASN A 1 202 ? -16.530 15.171 22.868 1.00 18.67 202 ASN A N 1
ATOM 1556 C CA . ASN A 1 202 ? -17.124 16.450 22.475 1.00 18.91 202 ASN A CA 1
ATOM 1557 C C . ASN A 1 202 ? -18.583 16.285 22.048 1.00 18.82 202 ASN A C 1
ATOM 1558 O O . ASN A 1 202 ? -19.426 17.137 22.334 1.00 18.98 202 ASN A O 1
ATOM 1563 N N . LEU A 1 203 ? -18.862 15.170 21.380 1.00 18.63 203 LEU A N 1
ATOM 1564 C CA . LEU A 1 203 ? -20.194 14.839 20.881 1.00 18.24 203 LEU A CA 1
ATOM 1565 C C . LEU A 1 203 ? -21.160 14.463 22.006 1.00 18.25 203 LEU A C 1
ATOM 1566 O O . LEU A 1 203 ? -22.378 14.534 21.836 1.00 18.35 203 LEU A O 1
ATOM 1571 N N . GLY A 1 204 ? -20.610 14.066 23.151 1.00 17.92 204 GLY A N 1
ATOM 1572 C CA . GLY A 1 204 ? -21.412 13.729 24.319 1.00 17.94 204 GLY A CA 1
ATOM 1573 C C . GLY A 1 204 ? -21.317 12.281 24.766 1.00 17.78 204 GLY A C 1
ATOM 1574 O O . GLY A 1 204 ? -22.136 11.829 25.564 1.00 17.86 204 GLY A O 1
ATOM 1575 N N . ALA A 1 205 ? -20.320 11.552 24.266 1.00 18.00 205 ALA A N 1
ATOM 1576 C CA . ALA A 1 205 ? -20.120 10.154 24.666 1.00 17.91 205 ALA A CA 1
ATOM 1577 C C . ALA A 1 205 ? -19.699 10.041 26.130 1.00 17.99 205 ALA A C 1
ATOM 1578 O O . ALA A 1 205 ? -19.178 10.994 26.712 1.00 17.94 205 ALA A O 1
ATOM 1580 N N . ASP A 1 206 ? -19.938 8.873 26.720 1.00 17.82 206 ASP A N 1
ATOM 1581 C CA . ASP A 1 206 ? -19.654 8.639 28.131 1.00 17.78 206 ASP A CA 1
ATOM 1582 C C . ASP A 1 206 ? -18.193 8.305 28.416 1.00 17.79 206 ASP A C 1
ATOM 1583 O O . ASP A 1 206 ? -17.733 8.438 29.550 1.00 18.08 206 ASP A O 1
ATOM 1588 N N . GLY A 1 207 ? -17.469 7.873 27.390 1.00 17.95 207 GLY A N 1
ATOM 1589 C CA . GLY A 1 207 ? -16.052 7.581 27.542 1.00 17.82 207 GLY A CA 1
ATOM 1590 C C . GLY A 1 207 ? -15.469 6.715 26.448 1.00 17.66 207 GLY A C 1
ATOM 1591 O O . GLY A 1 207 ? -16.031 6.603 25.357 1.00 17.55 207 GLY A O 1
ATOM 1592 N N . VAL A 1 208 ? -14.332 6.100 26.759 1.00 17.45 208 VAL A N 1
ATOM 1593 C CA . VAL A 1 208 ? -13.616 5.254 25.811 1.00 17.35 208 VAL A CA 1
ATOM 1594 C C . VAL A 1 208 ? -13.228 3.918 26.448 1.00 17.42 208 VAL A C 1
ATOM 1595 O O . VAL A 1 208 ? -12.772 3.874 27.593 1.00 17.54 208 VAL A O 1
ATOM 1599 N N . ILE A 1 209 ? -13.457 2.831 25.714 1.00 17.55 209 ILE A N 1
ATOM 1600 C CA . ILE A 1 209 ? -12.853 1.546 26.047 1.00 17.59 209 ILE A CA 1
ATOM 1601 C C . ILE A 1 209 ? -11.635 1.410 25.140 1.00 17.32 209 ILE A C 1
ATOM 1602 O O . ILE A 1 209 ? -11.759 1.331 23.920 1.00 17.57 209 ILE A O 1
ATOM 1607 N N . SER A 1 210 ? -10.461 1.391 25.762 1.00 17.38 210 SER A N 1
ATOM 1608 C CA . SER A 1 210 ? -9.219 1.769 25.102 1.00 17.53 210 SER A CA 1
ATOM 1609 C C . SER A 1 210 ? -8.144 0.686 25.092 1.00 17.57 210 SER A C 1
ATOM 1610 O O . SER A 1 210 ? -8.076 -0.144 25.998 1.00 17.62 210 SER A O 1
ATOM 1613 N N . VAL A 1 211 ? -7.309 0.721 24.055 1.00 17.88 211 VAL A N 1
ATOM 1614 C CA . VAL A 1 211 ? -6.035 -0.001 24.025 1.00 18.06 211 VAL A CA 1
ATOM 1615 C C . VAL A 1 211 ? -4.934 0.965 24.466 1.00 18.17 211 VAL A C 1
ATOM 1616 O O . VAL A 1 211 ? -4.087 0.626 25.297 1.00 17.67 211 VAL A O 1
ATOM 1620 N N . ALA A 1 212 ? -4.976 2.178 23.911 1.00 18.24 212 ALA A N 1
ATOM 1621 C CA . ALA A 1 212 ? -3.954 3.208 24.131 1.00 18.37 212 ALA A CA 1
ATOM 1622 C C . ALA A 1 212 ? -3.723 3.591 25.592 1.00 18.45 212 ALA A C 1
ATOM 1623 O O . ALA A 1 212 ? -2.640 4.066 25.941 1.00 18.45 212 ALA A O 1
ATOM 1625 N N . SER A 1 213 ? -4.732 3.383 26.437 1.00 18.70 213 SER A N 1
ATOM 1626 C CA . SER A 1 213 ? -4.634 3.698 27.865 1.00 18.89 213 SER A CA 1
ATOM 1627 C C . SER A 1 213 ? -3.528 2.925 28.586 1.00 19.00 213 SER A C 1
ATOM 1628 O O . SER A 1 213 ? -3.017 3.386 29.609 1.00 18.81 213 SER A O 1
ATOM 1631 N N . HIS A 1 214 ? -3.159 1.762 28.042 1.00 19.19 214 HIS A N 1
ATOM 1632 C CA . HIS A 1 214 ? -2.034 0.967 28.544 1.00 19.15 214 HIS A CA 1
ATOM 1633 C C . HIS A 1 214 ? -0.773 1.774 28.622 1.00 19.38 214 HIS A C 1
ATOM 1634 O O . HIS A 1 214 ? -0.051 1.725 29.618 1.00 19.35 214 HIS A O 1
ATOM 1641 N N . THR A 1 215 ? -0.513 2.534 27.562 1.00 19.51 215 THR A N 1
ATOM 1642 C CA . THR A 1 215 ? 0.780 3.175 27.352 1.00 19.93 215 THR A CA 1
ATOM 1643 C C . THR A 1 215 ? 0.709 4.706 27.341 1.00 20.17 215 THR A C 1
ATOM 1644 O O . THR A 1 215 ? 1.720 5.381 27.555 1.00 19.75 215 THR A O 1
ATOM 1648 N N . ASN A 1 216 ? -0.481 5.246 27.089 1.00 20.47 216 ASN A N 1
ATOM 1649 C CA . ASN A 1 216 ? -0.670 6.693 26.977 1.00 20.91 216 ASN A CA 1
ATOM 1650 C C . ASN A 1 216 ? -1.835 7.217 27.817 1.00 20.94 216 ASN A C 1
ATOM 1651 O O . ASN A 1 216 ? -2.524 8.160 27.418 1.00 20.97 216 ASN A O 1
ATOM 1656 N N . GLY A 1 217 ? -2.039 6.608 28.983 1.00 20.94 217 GLY A N 1
ATOM 1657 C CA . GLY A 1 217 ? -3.133 6.975 29.882 1.00 21.48 217 GLY A CA 1
ATOM 1658 C C . GLY A 1 217 ? -3.101 8.418 30.356 1.00 21.76 217 GLY A C 1
ATOM 1659 O O . GLY A 1 217 ? -4.146 9.069 30.455 1.00 21.37 217 GLY A O 1
ATOM 1660 N N . ASP A 1 218 ? -1.901 8.920 30.645 1.00 21.97 218 ASP A N 1
ATOM 1661 C CA . ASP A 1 218 ? -1.729 10.289 31.140 1.00 22.45 218 ASP A CA 1
ATOM 1662 C C . ASP A 1 218 ? -2.220 11.350 30.160 1.00 22.30 218 ASP A C 1
ATOM 1663 O O . ASP A 1 218 ? -3.012 12.219 30.534 1.00 22.49 218 ASP A O 1
ATOM 1668 N N . GLU A 1 219 ? -1.760 11.274 28.912 1.00 21.98 219 GLU A N 1
ATOM 1669 C CA . GLU A 1 219 ? -2.127 12.268 27.902 1.00 21.87 219 GLU A CA 1
ATOM 1670 C C . GLU A 1 219 ? -3.589 12.160 27.463 1.00 21.88 219 GLU A C 1
ATOM 1671 O O . GLU A 1 219 ? -4.189 13.148 27.035 1.00 21.56 219 GLU A O 1
ATOM 1677 N N . MET A 1 220 ? -4.158 10.962 27.579 1.00 21.57 220 MET A N 1
ATOM 1678 C CA . MET A 1 220 ? -5.588 10.775 27.355 1.00 21.73 220 MET A CA 1
ATOM 1679 C C . MET A 1 220 ? -6.375 11.489 28.449 1.00 22.04 220 MET A C 1
ATOM 1680 O O . MET A 1 220 ? -7.383 12.138 28.165 1.00 22.25 220 MET A O 1
ATOM 1685 N N . HIS A 1 221 ? -5.899 11.370 29.689 1.00 22.18 221 HIS A N 1
ATOM 1686 C CA . HIS A 1 221 ? -6.516 12.037 30.839 1.00 22.60 221 HIS A CA 1
ATOM 1687 C C . HIS A 1 221 ? -6.367 13.529 30.754 1.00 22.72 221 HIS A C 1
ATOM 1688 O O . HIS A 1 221 ? -7.286 14.263 31.108 1.00 22.19 221 HIS A O 1
ATOM 1695 N N . GLU A 1 222 ? -5.206 13.985 30.283 1.00 23.02 222 GLU A N 1
ATOM 1696 C CA . GLU A 1 222 ? -4.956 15.410 30.056 1.00 23.42 222 GLU A CA 1
ATOM 1697 C C . GLU A 1 222 ? -5.904 15.979 29.005 1.00 23.24 222 GLU A C 1
ATOM 1698 O O . GLU A 1 222 ? -6.397 17.100 29.148 1.00 22.59 222 GLU A O 1
ATOM 1704 N N . MET A 1 223 ? -6.152 15.196 27.956 1.00 22.80 223 MET A N 1
ATOM 1705 C CA . MET A 1 223 ? -7.059 15.584 26.879 1.00 22.90 223 MET A CA 1
ATOM 1706 C C . MET A 1 223 ? -8.511 15.642 27.352 1.00 23.34 223 MET A C 1
ATOM 1707 O O . MET A 1 223 ? -9.226 16.601 27.053 1.00 23.58 223 MET A O 1
ATOM 1712 N N . PHE A 1 224 ? -8.933 14.612 28.083 1.00 23.62 224 PHE A N 1
ATOM 1713 C CA . PHE A 1 224 ? -10.290 14.523 28.624 1.00 23.90 224 PHE A CA 1
ATOM 1714 C C . PHE A 1 224 ? -10.562 15.631 29.640 1.00 23.97 224 PHE A C 1
ATOM 1715 O O . PHE A 1 224 ? -11.615 16.268 29.603 1.00 24.02 224 PHE A O 1
ATOM 1723 N N . THR A 1 225 ? -9.600 15.853 30.535 1.00 24.04 225 THR A N 1
ATOM 1724 C CA . THR A 1 225 ? -9.670 16.929 31.522 1.00 24.54 225 THR A CA 1
ATOM 1725 C C . THR A 1 225 ? -9.831 18.289 30.836 1.00 24.77 225 THR A C 1
ATOM 1726 O O . THR A 1 225 ? -10.633 19.118 31.274 1.00 25.33 225 THR A O 1
ATOM 1730 N N . ALA A 1 226 ? -9.075 18.497 29.757 1.00 24.85 226 ALA A N 1
ATOM 1731 C CA . ALA A 1 226 ? -9.149 19.724 28.959 1.00 25.02 226 ALA A CA 1
ATOM 1732 C C . ALA A 1 226 ? -10.510 19.895 28.285 1.00 25.11 226 ALA A C 1
ATOM 1733 O O . ALA A 1 226 ? -11.017 21.013 28.179 1.00 25.38 226 ALA A O 1
ATOM 1735 N N . ILE A 1 227 ? -11.095 18.786 27.833 1.00 25.26 227 ILE A N 1
ATOM 1736 C CA . ILE A 1 227 ? -12.458 18.787 27.296 1.00 25.49 227 ILE A CA 1
ATOM 1737 C C . ILE A 1 227 ? -13.459 19.156 28.399 1.00 26.00 227 ILE A C 1
ATOM 1738 O O . ILE A 1 227 ? -14.407 19.907 28.162 1.00 26.26 227 ILE A O 1
ATOM 1743 N N . ALA A 1 228 ? -13.222 18.647 29.606 1.00 26.65 228 ALA A N 1
ATOM 1744 C CA . ALA A 1 228 ? -14.104 18.897 30.748 1.00 27.61 228 ALA A CA 1
ATOM 1745 C C . ALA A 1 228 ? -13.944 20.298 31.345 1.00 28.32 228 ALA A C 1
ATOM 1746 O O . ALA A 1 228 ? -14.891 20.842 31.916 1.00 28.38 228 ALA A O 1
ATOM 1748 N N . GLU A 1 229 ? -12.749 20.871 31.217 1.00 29.20 229 GLU A N 1
ATOM 1749 C CA . GLU A 1 229 ? -12.456 22.204 31.760 1.00 29.90 229 GLU A CA 1
ATOM 1750 C C . GLU A 1 229 ? -12.564 23.315 30.707 1.00 30.27 229 GLU A C 1
ATOM 1751 O O . GLU A 1 229 ? -12.087 24.434 30.923 1.00 30.55 229 GLU A O 1
ATOM 1757 N N . SER A 1 230 ? -13.196 22.991 29.578 1.00 30.21 230 SER A N 1
ATOM 1758 C CA . SER A 1 230 ? -13.464 23.941 28.485 1.00 30.66 230 SER A CA 1
ATOM 1759 C C . SER A 1 230 ? -12.207 24.529 27.829 1.00 30.72 230 SER A C 1
ATOM 1760 O O . SER A 1 230 ? -12.254 25.616 27.246 1.00 31.62 230 SER A O 1
ATOM 1763 N N . ASP A 1 231 ? -11.091 23.811 27.927 1.00 30.16 231 ASP A N 1
ATOM 1764 C CA . ASP A 1 231 ? -9.858 24.204 27.251 1.00 29.56 231 ASP A CA 1
ATOM 1765 C C . ASP A 1 231 ? -9.710 23.390 25.967 1.00 29.04 231 ASP A C 1
ATOM 1766 O O . ASP A 1 231 ? -8.912 22.450 25.894 1.00 28.98 231 ASP A O 1
ATOM 1771 N N . MET A 1 232 ? -10.486 23.772 24.955 1.00 28.74 232 MET A N 1
ATOM 1772 C CA . MET A 1 232 ? -10.574 23.022 23.707 1.00 28.38 232 MET A CA 1
ATOM 1773 C C . MET A 1 232 ? -9.289 23.072 22.882 1.00 27.22 232 MET A C 1
ATOM 1774 O O . MET A 1 232 ? -8.960 22.107 22.189 1.00 26.23 232 MET A O 1
ATOM 1779 N N . LYS A 1 233 ? -8.569 24.190 22.967 1.00 26.06 233 LYS A N 1
ATOM 1780 C CA . LYS A 1 233 ? -7.304 24.345 22.245 1.00 25.24 233 LYS A CA 1
ATOM 1781 C C . LYS A 1 233 ? -6.243 23.367 22.756 1.00 23.72 233 LYS A C 1
ATOM 1782 O O . LYS A 1 233 ? -5.483 22.808 21.965 1.00 23.23 233 LYS A O 1
ATOM 1788 N N . LYS A 1 234 ? -6.202 23.159 24.071 1.00 22.78 234 LYS A N 1
ATOM 1789 C CA . LYS A 1 234 ? -5.283 22.187 24.662 1.00 22.08 234 LYS A CA 1
ATOM 1790 C C . LYS A 1 234 ? -5.704 20.772 24.278 1.00 21.29 234 LYS A C 1
ATOM 1791 O O . LYS A 1 234 ? -4.863 19.938 23.937 1.00 20.61 234 LYS A O 1
ATOM 1797 N N . ALA A 1 235 ? -7.011 20.524 24.334 1.00 20.54 235 ALA A N 1
ATOM 1798 C CA . ALA A 1 235 ? -7.581 19.228 23.978 1.00 19.82 235 ALA A CA 1
ATOM 1799 C C . ALA A 1 235 ? -7.247 18.854 22.539 1.00 19.28 235 ALA A C 1
ATOM 1800 O O . ALA A 1 235 ? -6.769 17.747 22.278 1.00 19.21 235 ALA A O 1
ATOM 1802 N N . ALA A 1 236 ? -7.486 19.789 21.619 1.00 18.51 236 ALA A N 1
ATOM 1803 C CA . ALA A 1 236 ? -7.211 19.588 20.200 1.00 18.05 236 ALA A CA 1
ATOM 1804 C C . ALA A 1 236 ? -5.724 19.397 19.918 1.00 17.58 236 ALA A C 1
ATOM 1805 O O . ALA A 1 236 ? -5.354 18.612 19.046 1.00 17.24 236 ALA A O 1
ATOM 1807 N N . ALA A 1 237 ? -4.880 20.115 20.658 1.00 17.30 237 ALA A N 1
ATOM 1808 C CA . ALA A 1 237 ? -3.431 19.978 20.525 1.00 17.16 237 ALA A CA 1
ATOM 1809 C C . ALA A 1 237 ? -2.966 18.560 20.875 1.00 16.94 237 ALA A C 1
ATOM 1810 O O . ALA A 1 237 ? -2.187 17.955 20.133 1.00 16.91 237 ALA A O 1
ATOM 1812 N N . ILE A 1 238 ? -3.461 18.033 21.994 1.00 16.90 238 ILE A N 1
ATOM 1813 C CA . ILE A 1 238 ? -3.153 16.660 22.413 1.00 16.78 238 ILE A CA 1
ATOM 1814 C C . ILE A 1 238 ? -3.699 15.660 21.388 1.00 16.83 238 ILE A C 1
ATOM 1815 O O . ILE A 1 238 ? -2.993 14.736 20.989 1.00 16.71 238 ILE A O 1
ATOM 1820 N N . GLN A 1 239 ? -4.937 15.872 20.941 1.00 16.50 239 GLN A N 1
ATOM 1821 C CA . GLN A 1 239 ? -5.555 15.017 19.917 1.00 16.35 239 GLN A CA 1
ATOM 1822 C C . GLN A 1 239 ? -4.734 14.898 18.629 1.00 16.33 239 GLN A C 1
ATOM 1823 O O . GLN A 1 239 ? -4.494 13.789 18.140 1.00 16.37 239 GLN A O 1
ATOM 1829 N N . ARG A 1 240 ? -4.309 16.036 18.085 1.00 15.86 240 ARG A N 1
ATOM 1830 C CA . ARG A 1 240 ? -3.548 16.050 16.835 1.00 15.81 240 ARG A CA 1
ATOM 1831 C C . ARG A 1 240 ? -2.224 15.292 16.945 1.00 15.86 240 ARG A C 1
ATOM 1832 O O . ARG A 1 240 ? -1.785 14.672 15.983 1.00 15.90 240 ARG A O 1
ATOM 1840 N N . LYS A 1 241 ? -1.601 15.341 18.119 1.00 16.27 241 LYS A N 1
ATOM 1841 C CA . LYS A 1 241 ? -0.382 14.566 18.370 1.00 16.53 241 LYS A CA 1
ATOM 1842 C C . LYS A 1 241 ? -0.678 13.123 18.792 1.00 16.63 241 LYS A C 1
ATOM 1843 O O . LYS A 1 241 ? 0.200 12.262 18.722 1.00 16.94 241 LYS A O 1
ATOM 1849 N N . PHE A 1 242 ? -1.912 12.874 19.228 1.00 16.79 242 PHE A N 1
ATOM 1850 C CA . PHE A 1 242 ? -2.339 11.562 19.724 1.00 16.79 242 PHE A CA 1
ATOM 1851 C C . PHE A 1 242 ? -2.608 10.566 18.595 1.00 16.98 242 PHE A C 1
ATOM 1852 O O . PHE A 1 242 ? -2.327 9.371 18.735 1.00 16.96 242 PHE A O 1
ATOM 1860 N N . ILE A 1 243 ? -3.141 11.069 17.482 1.00 17.10 243 ILE A N 1
ATOM 1861 C CA . ILE A 1 243 ? -3.529 10.252 16.324 1.00 17.32 243 ILE A CA 1
ATOM 1862 C C . ILE A 1 243 ? -2.404 9.377 15.724 1.00 17.56 243 ILE A C 1
ATOM 1863 O O . ILE A 1 243 ? -2.622 8.185 15.484 1.00 17.25 243 ILE A O 1
ATOM 1868 N N . PRO A 1 244 ? -1.206 9.953 15.478 1.00 17.82 244 PRO A N 1
ATOM 1869 C CA . PRO A 1 244 ? -0.143 9.073 14.965 1.00 17.90 244 PRO A CA 1
ATOM 1870 C C . PRO A 1 244 ? 0.300 7.998 15.968 1.00 18.00 244 PRO A C 1
ATOM 1871 O O . PRO A 1 244 ? 0.797 6.946 15.558 1.00 17.82 244 PRO A O 1
ATOM 1875 N N . LYS A 1 245 ? 0.099 8.255 17.262 1.00 18.11 245 LYS A N 1
ATOM 1876 C CA . LYS A 1 245 ? 0.396 7.271 18.311 1.00 18.14 245 LYS A CA 1
ATOM 1877 C C . LYS A 1 245 ? -0.609 6.115 18.281 1.00 18.17 245 LYS A C 1
ATOM 1878 O O . LYS A 1 245 ? -0.223 4.944 18.382 1.00 18.08 245 LYS A O 1
ATOM 1884 N N . VAL A 1 246 ? -1.890 6.451 18.130 1.00 17.76 246 VAL A N 1
ATOM 1885 C CA . VAL A 1 246 ? -2.954 5.452 17.961 1.00 17.80 246 VAL A CA 1
ATOM 1886 C C . VAL A 1 246 ? -2.687 4.606 16.712 1.00 17.56 246 VAL A C 1
ATOM 1887 O O . VAL A 1 246 ? -2.764 3.373 16.766 1.00 17.97 246 VAL A O 1
ATOM 1891 N N . ASN A 1 247 ? -2.355 5.275 15.607 1.00 17.54 247 ASN A N 1
ATOM 1892 C CA . ASN A 1 247 ? -2.015 4.611 14.345 1.00 17.50 247 ASN A CA 1
ATOM 1893 C C . ASN A 1 247 ? -0.881 3.596 14.490 1.00 17.38 247 ASN A C 1
ATOM 1894 O O . ASN A 1 247 ? -0.935 2.509 13.909 1.00 17.32 247 ASN A O 1
ATOM 1899 N N . ALA A 1 248 ? 0.141 3.954 15.264 1.00 17.01 248 ALA A N 1
ATOM 1900 C CA . ALA A 1 248 ? 1.264 3.052 15.510 1.00 17.18 248 ALA A CA 1
ATOM 1901 C C . ALA A 1 248 ? 0.830 1.811 16.297 1.00 16.85 248 ALA A C 1
ATOM 1902 O O . ALA A 1 248 ? 1.283 0.701 16.013 1.00 16.82 248 ALA A O 1
ATOM 1904 N N . LEU A 1 249 ? -0.059 2.005 17.271 1.00 16.60 249 LEU A N 1
ATOM 1905 C CA . LEU A 1 249 ? -0.580 0.901 18.085 1.00 16.91 249 LEU A CA 1
ATOM 1906 C C . LEU A 1 249 ? -1.372 -0.127 17.273 1.00 16.96 249 LEU A C 1
ATOM 1907 O O . LEU A 1 249 ? -1.585 -1.252 17.731 1.00 17.20 249 LEU A O 1
ATOM 1912 N N . PHE A 1 250 ? -1.803 0.260 16.074 1.00 16.97 250 PHE A N 1
ATOM 1913 C CA . PHE A 1 250 ? -2.536 -0.646 15.189 1.00 16.99 250 PHE A CA 1
ATOM 1914 C C . PHE A 1 250 ? -1.835 -0.844 13.846 1.00 16.76 250 PHE A C 1
ATOM 1915 O O . PHE A 1 250 ? -2.447 -1.307 12.877 1.00 16.99 250 PHE A O 1
ATOM 1923 N N . SER A 1 251 ? -0.548 -0.503 13.800 1.00 16.66 251 SER A N 1
ATOM 1924 C CA . SER A 1 251 ? 0.259 -0.644 12.585 1.00 16.68 251 SER A CA 1
ATOM 1925 C C . SER A 1 251 ? 0.664 -2.101 12.359 1.00 16.72 251 SER A C 1
ATOM 1926 O O . SER A 1 251 ? 1.101 -2.476 11.271 1.00 16.66 251 SER A O 1
ATOM 1929 N N . TYR A 1 252 ? 0.522 -2.905 13.408 1.00 16.82 252 TYR A N 1
ATOM 1930 C CA . TYR A 1 252 ? 0.569 -4.361 13.311 1.00 17.02 252 TYR A CA 1
ATOM 1931 C C . TYR A 1 252 ? -0.643 -4.887 14.081 1.00 16.59 252 TYR A C 1
ATOM 1932 O O . TYR A 1 252 ? -1.098 -4.226 15.020 1.00 16.93 252 TYR A O 1
ATOM 1941 N N . PRO A 1 253 ? -1.201 -6.048 13.675 1.00 16.26 253 PRO A N 1
ATOM 1942 C CA . PRO A 1 253 ? -2.416 -6.518 14.349 1.00 15.96 253 PRO A CA 1
ATOM 1943 C C . PRO A 1 253 ? -2.333 -6.445 15.869 1.00 15.77 253 PRO A C 1
ATOM 1944 O O . PRO A 1 253 ? -1.430 -7.029 16.479 1.00 15.51 253 PRO A O 1
ATOM 1948 N N . SER A 1 254 ? -3.261 -5.698 16.464 1.00 15.46 254 SER A N 1
ATOM 1949 C CA . SER A 1 254 ? -3.330 -5.544 17.911 1.00 15.58 254 SER A CA 1
ATOM 1950 C C . SER A 1 254 ? -3.714 -6.895 18.526 1.00 15.61 254 SER A C 1
ATOM 1951 O O . SER A 1 254 ? -4.503 -7.629 17.933 1.00 15.95 254 SER A O 1
ATOM 1954 N N . PRO A 1 255 ? -3.177 -7.221 19.720 1.00 15.52 255 PRO A N 1
ATOM 1955 C CA . PRO A 1 255 ? -2.370 -6.384 20.604 1.00 15.54 255 PRO A CA 1
ATOM 1956 C C . PRO A 1 255 ? -0.847 -6.505 20.458 1.00 15.46 255 PRO A C 1
ATOM 1957 O O . PRO A 1 255 ? -0.135 -6.227 21.422 1.00 15.68 255 PRO A O 1
ATOM 1961 N N . ALA A 1 256 ? -0.351 -6.904 19.290 1.00 15.52 256 ALA A N 1
ATOM 1962 C CA . ALA A 1 256 ? 1.101 -7.037 19.094 1.00 15.65 256 ALA A CA 1
ATOM 1963 C C . ALA A 1 256 ? 1.884 -5.755 19.441 1.00 15.72 256 ALA A C 1
ATOM 1964 O O . ALA A 1 256 ? 2.821 -5.814 20.237 1.00 15.75 256 ALA A O 1
ATOM 1966 N N . PRO A 1 257 ? 1.493 -4.593 18.867 1.00 15.83 257 PRO A N 1
ATOM 1967 C CA . PRO A 1 257 ? 2.237 -3.356 19.146 1.00 15.95 257 PRO A CA 1
ATOM 1968 C C . PRO A 1 257 ? 2.185 -2.905 20.602 1.00 15.96 257 PRO A C 1
ATOM 1969 O O . PRO A 1 257 ? 3.217 -2.499 21.139 1.00 16.34 257 PRO A O 1
ATOM 1973 N N . VAL A 1 258 ? 1.011 -2.976 21.234 1.00 16.01 258 VAL A N 1
ATOM 1974 C CA . VAL A 1 258 ? 0.882 -2.609 22.650 1.00 16.14 258 VAL A CA 1
ATOM 1975 C C . VAL A 1 258 ? 1.684 -3.541 23.569 1.00 16.51 258 VAL A C 1
ATOM 1976 O O . VAL A 1 258 ? 2.243 -3.101 24.572 1.00 16.33 258 VAL A O 1
ATOM 1980 N N . LYS A 1 259 ? 1.751 -4.823 23.210 1.00 16.86 259 LYS A N 1
ATOM 1981 C CA . LYS A 1 259 ? 2.557 -5.779 23.972 1.00 17.25 259 LYS A CA 1
ATOM 1982 C C . LYS A 1 259 ? 4.045 -5.481 23.843 1.00 17.35 259 LYS A C 1
ATOM 1983 O O . LYS A 1 259 ? 4.781 -5.559 24.832 1.00 17.65 259 LYS A O 1
ATOM 1989 N N . ALA A 1 260 ? 4.472 -5.128 22.630 1.00 17.50 260 ALA A N 1
ATOM 1990 C CA . ALA A 1 260 ? 5.859 -4.740 22.359 1.00 17.91 260 ALA A CA 1
ATOM 1991 C C . ALA A 1 260 ? 6.297 -3.579 23.247 1.00 18.24 260 ALA A C 1
ATOM 1992 O O . ALA A 1 260 ? 7.365 -3.630 23.855 1.00 18.20 260 ALA A O 1
ATOM 1994 N N . ILE A 1 261 ? 5.458 -2.545 23.326 1.00 18.68 261 ILE A N 1
ATOM 1995 C CA . ILE A 1 261 ? 5.734 -1.375 24.165 1.00 18.96 261 ILE A CA 1
ATOM 1996 C C . ILE A 1 261 ? 5.777 -1.752 25.645 1.00 19.01 261 ILE A C 1
ATOM 1997 O O . ILE A 1 261 ? 6.694 -1.349 26.368 1.00 19.28 261 ILE A O 1
ATOM 2002 N N . LEU A 1 262 ? 4.797 -2.537 26.088 1.00 19.06 262 LEU A N 1
ATOM 2003 C CA . LEU A 1 262 ? 4.726 -2.962 27.485 1.00 19.11 262 LEU A CA 1
ATOM 2004 C C . LEU A 1 262 ? 5.916 -3.837 27.888 1.00 19.36 262 LEU A C 1
ATOM 2005 O O . LEU A 1 262 ? 6.390 -3.753 29.023 1.00 19.21 262 LEU A O 1
ATOM 2010 N N . ASN A 1 263 ? 6.396 -4.654 26.950 1.00 19.80 263 ASN A N 1
ATOM 2011 C CA . ASN A 1 263 ? 7.624 -5.432 27.144 1.00 20.61 263 ASN A CA 1
ATOM 2012 C C . ASN A 1 263 ? 8.847 -4.531 27.281 1.00 21.26 263 ASN A C 1
ATOM 2013 O O . ASN A 1 263 ? 9.702 -4.752 28.142 1.00 21.32 263 ASN A O 1
ATOM 2018 N N . TYR A 1 264 ? 8.912 -3.509 26.430 1.00 22.30 264 TYR A N 1
ATOM 2019 C CA . TYR A 1 264 ? 9.956 -2.487 26.498 1.00 23.05 264 TYR A CA 1
ATOM 2020 C C . TYR A 1 264 ? 9.915 -1.732 27.831 1.00 23.41 264 TYR A C 1
ATOM 2021 O O . TYR A 1 264 ? 10.959 -1.407 28.401 1.00 22.95 264 TYR A O 1
ATOM 2030 N N . MET A 1 265 ? 8.705 -1.463 28.319 1.00 23.68 265 MET A N 1
ATOM 2031 C CA . MET A 1 265 ? 8.499 -0.808 29.610 1.00 24.63 265 MET A CA 1
ATOM 2032 C C . MET A 1 265 ? 8.811 -1.739 30.786 1.00 25.12 265 MET A C 1
ATOM 2033 O O . MET A 1 265 ? 8.907 -1.291 31.932 1.00 25.62 265 MET A O 1
ATOM 2038 N N . GLY A 1 266 ? 8.960 -3.030 30.491 1.00 24.92 266 GLY A N 1
ATOM 2039 C CA . GLY A 1 266 ? 9.376 -4.026 31.479 1.00 25.25 266 GLY A CA 1
ATOM 2040 C C . GLY A 1 266 ? 8.253 -4.719 32.229 1.00 25.57 266 GLY A C 1
ATOM 2041 O O . GLY A 1 266 ? 8.419 -5.084 33.392 1.00 25.27 266 GLY A O 1
ATOM 2042 N N . PHE A 1 267 ? 7.116 -4.920 31.565 1.00 25.48 267 PHE A N 1
ATOM 2043 C CA . PHE A 1 267 ? 5.947 -5.523 32.217 1.00 25.58 267 PHE A CA 1
ATOM 2044 C C . PHE A 1 267 ? 5.689 -6.984 31.852 1.00 25.56 267 PHE A C 1
ATOM 2045 O O . PHE A 1 267 ? 4.703 -7.576 32.303 1.00 25.97 267 PHE A O 1
ATOM 2053 N N . GLU A 1 268 ? 6.576 -7.564 31.045 1.00 25.28 268 GLU A N 1
ATOM 2054 C CA . GLU A 1 268 ? 6.465 -8.966 30.633 1.00 24.64 268 GLU A CA 1
ATOM 2055 C C . GLU A 1 268 ? 5.066 -9.316 30.108 1.00 23.92 268 GLU A C 1
ATOM 2056 O O . GLU A 1 268 ? 4.436 -10.271 30.571 1.00 23.65 268 GLU A O 1
ATOM 2062 N N . ALA A 1 269 ? 4.581 -8.524 29.155 1.00 22.74 269 ALA A N 1
ATOM 2063 C CA . ALA A 1 269 ? 3.340 -8.832 28.449 1.00 22.09 269 ALA A CA 1
ATOM 2064 C C . ALA A 1 269 ? 3.532 -10.101 27.625 1.00 21.68 269 ALA A C 1
ATOM 2065 O O . ALA A 1 269 ? 2.573 -10.821 27.337 1.00 21.64 269 ALA A O 1
ATOM 2067 N N . GLY A 1 270 ? 4.784 -10.359 27.250 1.00 21.39 270 GLY A N 1
ATOM 2068 C CA . GLY A 1 270 ? 5.157 -11.553 26.509 1.00 20.88 270 GLY A CA 1
ATOM 2069 C C . GLY A 1 270 ? 4.702 -11.529 25.063 1.00 20.50 270 GLY A C 1
ATOM 2070 O O . GLY A 1 270 ? 4.345 -10.471 24.536 1.00 20.49 270 GLY A O 1
ATOM 2071 N N . PRO A 1 271 ? 4.712 -12.703 24.409 1.00 20.29 271 PRO A N 1
ATOM 2072 C CA . PRO A 1 271 ? 4.280 -12.823 23.024 1.00 19.86 271 PRO A CA 1
ATOM 2073 C C . PRO A 1 271 ? 2.760 -12.913 22.909 1.00 19.48 271 PRO A C 1
ATOM 2074 O O . PRO A 1 271 ? 2.050 -12.866 23.921 1.00 19.59 271 PRO A O 1
ATOM 2078 N N . THR A 1 272 ? 2.281 -13.037 21.676 1.00 18.99 272 THR A N 1
ATOM 2079 C CA . THR A 1 272 ? 0.870 -13.282 21.405 1.00 18.65 272 THR A CA 1
ATOM 2080 C C . THR A 1 272 ? 0.660 -14.762 21.104 1.00 18.32 272 THR A C 1
ATOM 2081 O O . THR A 1 272 ? 1.592 -15.455 20.689 1.00 18.25 272 THR A O 1
ATOM 2085 N N . ARG A 1 273 ? -0.562 -15.239 21.323 1.00 17.91 273 ARG A N 1
ATOM 2086 C CA . ARG A 1 273 ? -0.942 -16.594 20.942 1.00 17.62 273 ARG A CA 1
ATOM 2087 C C . ARG A 1 273 ? -1.332 -16.645 19.472 1.00 17.54 273 ARG A C 1
ATOM 2088 O O . ARG A 1 273 ? -2.002 -15.738 18.969 1.00 17.74 273 ARG A O 1
ATOM 2096 N N . LEU A 1 274 ? -0.902 -17.701 18.785 1.00 17.25 274 LEU A N 1
ATOM 2097 C CA . LEU A 1 274 ? -1.294 -17.932 17.399 1.00 17.11 274 LEU A CA 1
ATOM 2098 C C . LEU A 1 274 ? -2.821 -17.991 17.286 1.00 16.75 274 LEU A C 1
ATOM 2099 O O . LEU A 1 274 ? -3.484 -18.527 18.178 1.00 16.80 274 LEU A O 1
ATOM 2104 N N . PRO A 1 275 ? -3.391 -17.470 16.183 1.00 16.61 275 PRO A N 1
ATOM 2105 C CA . PRO A 1 275 ? -2.800 -17.040 14.912 1.00 16.53 275 PRO A CA 1
ATOM 2106 C C . PRO A 1 275 ? -2.117 -15.667 14.897 1.00 16.44 275 PRO A C 1
ATOM 2107 O O . PRO A 1 275 ? -1.631 -15.248 13.849 1.00 16.49 275 PRO A O 1
ATOM 2111 N N . LEU A 1 276 ? -2.080 -14.973 16.029 1.00 16.45 276 LEU A N 1
ATOM 2112 C CA . LEU A 1 276 ? -1.369 -13.696 16.099 1.00 16.62 276 LEU A CA 1
ATOM 2113 C C . LEU A 1 276 ? 0.110 -13.905 16.425 1.00 16.79 276 LEU A C 1
ATOM 2114 O O . LEU A 1 276 ? 0.452 -14.698 17.303 1.00 16.86 276 LEU A O 1
ATOM 2119 N N . VAL A 1 277 ? 0.975 -13.191 15.706 1.00 17.16 277 VAL A N 1
ATOM 2120 C CA . VAL A 1 277 ? 2.415 -13.202 15.975 1.00 17.32 277 VAL A CA 1
ATOM 2121 C C . VAL A 1 277 ? 2.857 -11.850 16.543 1.00 17.81 277 VAL A C 1
ATOM 2122 O O . VAL A 1 277 ? 2.221 -10.829 16.272 1.00 17.34 277 VAL A O 1
ATOM 2126 N N . PRO A 1 278 ? 3.937 -11.836 17.347 1.00 18.24 278 PRO A N 1
ATOM 2127 C CA . PRO A 1 278 ? 4.461 -10.555 17.826 1.00 18.70 278 PRO A CA 1
ATOM 2128 C C . PRO A 1 278 ? 4.884 -9.638 16.674 1.00 19.39 278 PRO A C 1
ATOM 2129 O O . PRO A 1 278 ? 5.138 -10.113 15.566 1.00 19.62 278 PRO A O 1
ATOM 2133 N N . ALA A 1 279 ? 4.946 -8.335 16.942 1.00 20.31 279 ALA A N 1
ATOM 2134 C CA . ALA A 1 279 ? 5.357 -7.354 15.941 1.00 21.27 279 ALA A CA 1
ATOM 2135 C C . ALA A 1 279 ? 6.800 -7.601 15.481 1.00 22.35 279 ALA A C 1
ATOM 2136 O O . ALA A 1 279 ? 7.639 -7.988 16.291 1.00 22.35 279 ALA A O 1
ATOM 2138 N N . PRO A 1 280 ? 7.086 -7.392 14.179 1.00 23.64 280 PRO A N 1
ATOM 2139 C CA . PRO A 1 280 ? 8.449 -7.534 13.652 1.00 24.79 280 PRO A CA 1
ATOM 2140 C C . PRO A 1 280 ? 9.422 -6.540 14.284 1.00 26.02 280 PRO A C 1
ATOM 2141 O O . PRO A 1 280 ? 9.024 -5.426 14.629 1.00 25.64 280 PRO A O 1
ATOM 2145 N N . GLU A 1 281 ? 10.685 -6.945 14.415 1.00 27.56 281 GLU A N 1
ATOM 2146 C CA . GLU A 1 281 ? 11.723 -6.121 15.050 1.00 28.77 281 GLU A CA 1
ATOM 2147 C C . GLU A 1 281 ? 11.844 -4.706 14.482 1.00 29.25 281 GLU A C 1
ATOM 2148 O O . GLU A 1 281 ? 12.034 -3.747 15.236 1.00 29.69 281 GLU A O 1
ATOM 2154 N N . GLU A 1 282 ? 11.729 -4.586 13.161 1.00 30.16 282 GLU A N 1
ATOM 2155 C CA . GLU A 1 282 ? 11.770 -3.291 12.479 1.00 31.00 282 GLU A CA 1
ATOM 2156 C C . GLU A 1 282 ? 10.609 -2.398 12.917 1.00 30.74 282 GLU A C 1
ATOM 2157 O O . GLU A 1 282 ? 10.796 -1.204 13.172 1.00 30.77 282 GLU A O 1
ATOM 2163 N N . ASP A 1 283 ? 9.418 -2.987 13.004 1.00 29.96 283 ASP A N 1
ATOM 2164 C CA . ASP A 1 283 ? 8.223 -2.273 13.450 1.00 29.40 283 ASP A CA 1
ATOM 2165 C C . ASP A 1 283 ? 8.317 -1.869 14.918 1.00 28.49 283 ASP A C 1
ATOM 2166 O O . ASP A 1 283 ? 7.941 -0.754 15.278 1.00 28.26 283 ASP A O 1
ATOM 2171 N N . VAL A 1 284 ? 8.831 -2.777 15.748 1.00 27.75 284 VAL A N 1
ATOM 2172 C CA . VAL A 1 284 ? 8.929 -2.575 17.198 1.00 26.86 284 VAL A CA 1
ATOM 2173 C C . VAL A 1 284 ? 9.662 -1.282 17.567 1.00 26.45 284 VAL A C 1
ATOM 2174 O O . VAL A 1 284 ? 9.190 -0.524 18.415 1.00 25.77 284 VAL A O 1
ATOM 2178 N N . LYS A 1 285 ? 10.799 -1.025 16.921 1.00 26.43 285 LYS A N 1
ATOM 2179 C CA . LYS A 1 285 ? 11.571 0.195 17.182 1.00 26.42 285 LYS A CA 1
ATOM 2180 C C . LYS A 1 285 ? 10.802 1.454 16.781 1.00 26.17 285 LYS A C 1
ATOM 2181 O O . LYS A 1 285 ? 10.773 2.436 17.529 1.00 26.12 285 LYS A O 1
ATOM 2187 N N . ARG A 1 286 ? 10.187 1.411 15.599 1.00 25.92 286 ARG A N 1
ATOM 2188 C CA . ARG A 1 286 ? 9.377 2.512 15.078 1.00 25.40 286 ARG A CA 1
ATOM 2189 C C . ARG A 1 286 ? 8.182 2.801 15.991 1.00 24.88 286 ARG A C 1
ATOM 2190 O O . ARG A 1 286 ? 7.943 3.953 16.364 1.00 24.24 286 ARG A O 1
ATOM 2198 N N . ILE A 1 287 ? 7.456 1.744 16.356 1.00 23.69 287 ILE A N 1
ATOM 2199 C CA . ILE A 1 287 ? 6.275 1.836 17.219 1.00 23.11 287 ILE A CA 1
ATOM 2200 C C . ILE A 1 287 ? 6.583 2.477 18.577 1.00 23.06 287 ILE A C 1
ATOM 2201 O O . ILE A 1 287 ? 5.892 3.407 18.989 1.00 22.67 287 ILE A O 1
ATOM 2206 N N . ILE A 1 288 ? 7.623 1.989 19.252 1.00 22.94 288 ILE A N 1
ATOM 2207 C CA . ILE A 1 288 ? 8.041 2.525 20.554 1.00 23.10 288 ILE A CA 1
ATOM 2208 C C . ILE A 1 288 ? 8.429 4.005 20.447 1.00 22.87 288 ILE A C 1
ATOM 2209 O O . ILE A 1 288 ? 8.048 4.817 21.296 1.00 22.60 288 ILE A O 1
ATOM 2214 N N . LYS A 1 289 ? 9.164 4.346 19.391 1.00 22.79 289 LYS A N 1
ATOM 2215 C CA . LYS A 1 289 ? 9.559 5.728 19.121 1.00 22.87 289 LYS A CA 1
ATOM 2216 C C . LYS A 1 289 ? 8.346 6.648 18.943 1.00 22.63 289 LYS A C 1
ATOM 2217 O O . LYS A 1 289 ? 8.316 7.754 19.483 1.00 22.72 289 LYS A O 1
ATOM 2223 N N . VAL A 1 290 ? 7.349 6.176 18.198 1.00 22.00 290 VAL A N 1
ATOM 2224 C CA . VAL A 1 290 ? 6.157 6.970 17.900 1.00 21.37 290 VAL A CA 1
ATOM 2225 C C . VAL A 1 290 ? 5.221 7.071 19.110 1.00 21.16 290 VAL A C 1
ATOM 2226 O O . VAL A 1 290 ? 4.743 8.158 19.440 1.00 20.93 290 VAL A O 1
ATOM 2230 N N . VAL A 1 291 ? 4.984 5.947 19.783 1.00 20.82 291 VAL A N 1
ATOM 2231 C CA . VAL A 1 291 ? 3.992 5.893 20.860 1.00 20.73 291 VAL A CA 1
ATOM 2232 C C . VAL A 1 291 ? 4.480 6.488 22.186 1.00 21.38 291 VAL A C 1
ATOM 2233 O O . VAL A 1 291 ? 3.798 7.333 22.770 1.00 21.35 291 VAL A O 1
ATOM 2237 N N . VAL A 1 292 ? 5.649 6.057 22.658 1.00 22.26 292 VAL A N 1
ATOM 2238 C CA . VAL A 1 292 ? 6.150 6.501 23.970 1.00 23.28 292 VAL A CA 1
ATOM 2239 C C . VAL A 1 292 ? 7.496 7.239 23.925 1.00 24.72 292 VAL A C 1
ATOM 2240 O O . VAL A 1 292 ? 8.139 7.424 24.963 1.00 24.99 292 VAL A O 1
ATOM 2244 N N . ASP A 1 293 ? 7.901 7.672 22.730 1.00 26.22 293 ASP A N 1
ATOM 2245 C CA . ASP A 1 293 ? 9.177 8.377 22.517 1.00 27.82 293 ASP A CA 1
ATOM 2246 C C . ASP A 1 293 ? 10.346 7.655 23.201 1.00 28.83 293 ASP A C 1
ATOM 2247 O O . ASP A 1 293 ? 11.140 8.259 23.929 1.00 28.67 293 ASP A O 1
ATOM 2252 N N . GLY A 1 294 ? 10.429 6.350 22.962 1.00 30.01 294 GLY A N 1
ATOM 2253 C CA . GLY A 1 294 ? 11.457 5.514 23.567 1.00 31.65 294 GLY A CA 1
ATOM 2254 C C . GLY A 1 294 ? 12.474 5.040 22.550 1.00 33.28 294 GLY A C 1
ATOM 2255 O O . GLY A 1 294 ? 12.181 4.951 21.356 1.00 32.75 294 GLY A O 1
ATOM 2256 N N . ASP A 1 295 ? 13.677 4.741 23.034 1.00 35.07 295 ASP A N 1
ATOM 2257 C CA . ASP A 1 295 ? 14.751 4.226 22.194 1.00 36.78 295 ASP A CA 1
ATOM 2258 C C . ASP A 1 295 ? 14.933 2.732 22.447 1.00 37.64 295 ASP A C 1
ATOM 2259 O O . ASP A 1 295 ? 15.376 2.319 23.523 1.00 38.05 295 ASP A O 1
ATOM 2264 N N . TYR A 1 296 ? 14.569 1.933 21.448 1.00 38.17 296 TYR A N 1
ATOM 2265 C CA . TYR A 1 296 ? 14.558 0.478 21.568 1.00 38.60 296 TYR A CA 1
ATOM 2266 C C . TYR A 1 296 ? 15.838 -0.155 21.020 1.00 39.46 296 TYR A C 1
ATOM 2267 O O . TYR A 1 296 ? 16.203 0.062 19.862 1.00 39.08 296 TYR A O 1
ATOM 2276 N N . GLU A 1 297 ? 16.509 -0.929 21.873 1.00 41.28 297 GLU A N 1
ATOM 2277 C CA . GLU A 1 297 ? 17.683 -1.711 21.484 1.00 42.70 297 GLU A CA 1
ATOM 2278 C C . GLU A 1 297 ? 17.287 -3.165 21.238 1.00 42.96 297 GLU A C 1
ATOM 2279 O O . GLU A 1 297 ? 16.761 -3.830 22.135 1.00 43.07 297 GLU A O 1
ATOM 2285 N N . ALA A 1 298 ? 17.547 -3.647 20.023 1.00 43.29 298 ALA A N 1
ATOM 2286 C CA . ALA A 1 298 ? 17.155 -4.998 19.603 1.00 43.53 298 ALA A CA 1
ATOM 2287 C C . ALA A 1 298 ? 17.868 -6.104 20.388 1.00 43.37 298 ALA A C 1
ATOM 2288 O O . ALA A 1 298 ? 19.022 -6.442 20.113 1.00 43.52 298 ALA A O 1
ATOM 2290 N N . THR A 1 302 ? 12.947 -13.403 12.698 1.00 30.00 302 THR A N 1
ATOM 2291 C CA . THR A 1 302 ? 11.697 -14.159 12.729 1.00 29.45 302 THR A CA 1
ATOM 2292 C C . THR A 1 302 ? 10.988 -14.029 14.083 1.00 28.96 302 THR A C 1
ATOM 2293 O O . THR A 1 302 ? 11.623 -14.080 15.141 1.00 29.55 302 THR A O 1
ATOM 2297 N N . VAL A 1 303 ? 9.674 -13.837 14.035 1.00 27.54 303 VAL A N 1
ATOM 2298 C CA . VAL A 1 303 ? 8.850 -13.771 15.243 1.00 26.70 303 VAL A CA 1
ATOM 2299 C C . VAL A 1 303 ? 8.151 -15.111 15.471 1.00 26.07 303 VAL A C 1
ATOM 2300 O O . VAL A 1 303 ? 7.995 -15.899 14.538 1.00 26.51 303 VAL A O 1
ATOM 2304 N N . THR A 1 304 ? 7.733 -15.364 16.709 1.00 25.50 304 THR A N 1
ATOM 2305 C CA . THR A 1 304 ? 7.072 -16.620 17.045 1.00 24.90 304 THR A CA 1
ATOM 2306 C C . THR A 1 304 ? 5.777 -16.409 17.827 1.00 24.14 304 THR A C 1
ATOM 2307 O O . THR A 1 304 ? 5.789 -15.946 18.968 1.00 23.76 304 THR A O 1
ATOM 2311 N N . GLY A 1 305 ? 4.659 -16.735 17.184 1.00 23.80 305 GLY A N 1
ATOM 2312 C CA . GLY A 1 305 ? 3.387 -16.857 17.878 1.00 23.35 305 GLY A CA 1
ATOM 2313 C C . GLY A 1 305 ? 3.430 -18.126 18.706 1.00 23.18 305 GLY A C 1
ATOM 2314 O O . GLY A 1 305 ? 4.040 -19.120 18.298 1.00 22.77 305 GLY A O 1
ATOM 2315 N N . VAL A 1 306 ? 2.793 -18.094 19.872 1.00 23.08 306 VAL A N 1
ATOM 2316 C CA . VAL A 1 306 ? 2.864 -19.210 20.814 1.00 23.32 306 VAL A CA 1
ATOM 2317 C C . VAL A 1 306 ? 1.500 -19.897 20.978 1.00 23.35 306 VAL A C 1
ATOM 2318 O O . VAL A 1 306 ? 0.478 -19.367 20.546 1.00 22.78 306 VAL A O 1
ATOM 2322 N N . LEU A 1 307 ? 1.498 -21.085 21.580 1.00 23.47 307 LEU A N 1
ATOM 2323 C CA . LEU A 1 307 ? 0.286 -21.892 21.716 1.00 23.94 307 LEU A CA 1
ATOM 2324 C C . LEU A 1 307 ? -0.045 -22.203 23.169 1.00 24.30 307 LEU A C 1
ATOM 2325 O O . LEU A 1 307 ? 0.854 -22.403 23.988 1.00 24.40 307 LEU A O 1
ATOM 2330 N N . ARG A 1 308 ? -1.341 -22.249 23.476 1.00 24.78 308 ARG A N 1
ATOM 2331 C CA . ARG A 1 308 ? -1.827 -22.729 24.765 1.00 25.61 308 ARG A CA 1
ATOM 2332 C C . ARG A 1 308 ? -1.316 -24.161 24.954 1.00 25.98 308 ARG A C 1
ATOM 2333 O O . ARG A 1 308 ? -1.408 -24.967 24.029 1.00 25.84 308 ARG A O 1
ATOM 2341 N N . PRO A 1 309 ? -0.745 -24.466 26.134 1.00 26.62 309 PRO A N 1
ATOM 2342 C CA . PRO A 1 309 ? -0.203 -25.802 26.402 1.00 27.37 309 PRO A CA 1
ATOM 2343 C C . PRO A 1 309 ? -1.236 -26.921 26.240 1.00 28.07 309 PRO A C 1
ATOM 2344 O O . PRO A 1 309 ? -2.339 -26.827 26.782 1.00 28.29 309 PRO A O 1
ATOM 2348 N N . ASP A 1 310 ? -0.871 -27.962 25.491 1.00 29.23 310 ASP A N 1
ATOM 2349 C CA . ASP A 1 310 ? -1.721 -29.148 25.337 1.00 30.27 310 ASP A CA 1
ATOM 2350 C C . ASP A 1 310 ? -1.469 -30.171 26.455 1.00 30.59 310 ASP A C 1
ATOM 2351 O O . ASP A 1 310 ? -1.582 -31.386 26.255 1.00 30.62 310 ASP A O 1
ATOM 2356 N N . TYR A 1 311 ? -1.141 -29.656 27.637 1.00 30.45 311 TYR A N 1
ATOM 2357 C CA . TYR A 1 311 ? -0.865 -30.472 28.812 1.00 30.91 311 TYR A CA 1
ATOM 2358 C C . TYR A 1 311 ? -1.327 -29.753 30.079 1.00 31.20 311 TYR A C 1
ATOM 2359 O O . TYR A 1 311 ? -1.648 -28.563 30.056 1.00 31.12 311 TYR A O 1
ATOM 2369 N N . SER B 1 2 ? -6.597 -37.532 0.811 1.00 21.46 2 SER B N 1
ATOM 2370 C CA . SER B 1 2 ? -5.389 -37.204 0.003 1.00 21.61 2 SER B CA 1
ATOM 2371 C C . SER B 1 2 ? -5.773 -36.407 -1.242 1.00 21.66 2 SER B C 1
ATOM 2372 O O . SER B 1 2 ? -6.956 -36.313 -1.585 1.00 21.92 2 SER B O 1
ATOM 2375 N N . TYR B 1 3 ? -4.771 -35.841 -1.915 1.00 21.81 3 TYR B N 1
ATOM 2376 C CA . TYR B 1 3 ? -4.975 -35.127 -3.174 1.00 21.60 3 TYR B CA 1
ATOM 2377 C C . TYR B 1 3 ? -5.643 -36.028 -4.215 1.00 22.04 3 TYR B C 1
ATOM 2378 O O . TYR B 1 3 ? -6.555 -35.598 -4.924 1.00 21.36 3 TYR B O 1
ATOM 2387 N N . GLN B 1 4 ? -5.182 -37.277 -4.290 1.00 22.08 4 GLN B N 1
ATOM 2388 C CA . GLN B 1 4 ? -5.699 -38.252 -5.249 1.00 22.70 4 GLN B CA 1
ATOM 2389 C C . GLN B 1 4 ? -7.182 -38.548 -5.020 1.00 22.45 4 GLN B C 1
ATOM 2390 O O . GLN B 1 4 ? -7.933 -38.739 -5.980 1.00 22.66 4 GLN B O 1
ATOM 2396 N N . ASP B 1 5 ? -7.591 -38.576 -3.751 1.00 22.67 5 ASP B N 1
ATOM 2397 C CA . ASP B 1 5 ? -8.990 -38.790 -3.370 1.00 22.78 5 ASP B CA 1
ATOM 2398 C C . ASP B 1 5 ? -9.916 -37.714 -3.942 1.00 22.61 5 ASP B C 1
ATOM 2399 O O . ASP B 1 5 ? -11.027 -38.014 -4.382 1.00 22.74 5 ASP B O 1
ATOM 2404 N N . LEU B 1 6 ? -9.444 -36.468 -3.932 1.00 22.30 6 LEU B N 1
ATOM 2405 C CA . LEU B 1 6 ? -10.261 -35.308 -4.300 1.00 21.94 6 LEU B CA 1
ATOM 2406 C C . LEU B 1 6 ? -10.003 -34.794 -5.713 1.00 21.84 6 LEU B C 1
ATOM 2407 O O . LEU B 1 6 ? -10.728 -33.926 -6.200 1.00 21.71 6 LEU B O 1
ATOM 2412 N N . LYS B 1 7 ? -8.978 -35.343 -6.364 1.00 21.64 7 LYS B N 1
ATOM 2413 C CA . LYS B 1 7 ? -8.507 -34.876 -7.671 1.00 21.68 7 LYS B CA 1
ATOM 2414 C C . LYS B 1 7 ? -9.605 -34.663 -8.721 1.00 21.80 7 LYS B C 1
ATOM 2415 O O . LYS B 1 7 ? -9.592 -33.661 -9.436 1.00 21.71 7 LYS B O 1
ATOM 2421 N N . GLU B 1 8 ? -10.543 -35.603 -8.809 1.00 21.73 8 GLU B N 1
ATOM 2422 C CA . GLU B 1 8 ? -11.564 -35.573 -9.861 1.00 22.12 8 GLU B CA 1
ATOM 2423 C C . GLU B 1 8 ? -12.874 -34.878 -9.462 1.00 21.68 8 GLU B C 1
ATOM 2424 O O . GLU B 1 8 ? -13.791 -34.769 -10.280 1.00 21.71 8 GLU B O 1
ATOM 2430 N N . CYS B 1 9 ? -12.949 -34.404 -8.220 1.00 21.70 9 CYS B N 1
ATOM 2431 C CA . CYS B 1 9 ? -14.139 -33.712 -7.712 1.00 21.54 9 CYS B CA 1
ATOM 2432 C C . CYS B 1 9 ? -14.371 -32.384 -8.426 1.00 21.52 9 CYS B C 1
ATOM 2433 O O . CYS B 1 9 ? -13.448 -31.583 -8.574 1.00 21.30 9 CYS B O 1
ATOM 2436 N N . LYS B 1 10 ? -15.605 -32.165 -8.872 1.00 21.12 10 LYS B N 1
ATOM 2437 C CA . LYS B 1 10 ? -15.984 -30.929 -9.558 1.00 20.87 10 LYS B CA 1
ATOM 2438 C C . LYS B 1 10 ? -16.968 -30.140 -8.702 1.00 20.35 10 LYS B C 1
ATOM 2439 O O . LYS B 1 10 ? -16.843 -28.922 -8.551 1.00 20.22 10 LYS B O 1
ATOM 2445 N N . ILE B 1 11 ? -17.951 -30.845 -8.149 1.00 19.39 11 ILE B N 1
ATOM 2446 C CA . ILE B 1 11 ? -18.968 -30.230 -7.306 1.00 19.01 11 ILE B CA 1
ATOM 2447 C C . ILE B 1 11 ? -18.898 -30.812 -5.899 1.00 18.81 11 ILE B C 1
ATOM 2448 O O . ILE B 1 11 ? -19.405 -31.906 -5.629 1.00 18.95 11 ILE B O 1
ATOM 2453 N N . ILE B 1 12 ? -18.232 -30.078 -5.017 1.00 18.21 12 ILE B N 1
ATOM 2454 C CA . ILE B 1 12 ? -18.174 -30.426 -3.610 1.00 17.74 12 ILE B CA 1
ATOM 2455 C C . ILE B 1 12 ? -19.250 -29.609 -2.907 1.00 17.86 12 ILE B C 1
ATOM 2456 O O . ILE B 1 12 ? -19.274 -28.381 -3.011 1.00 17.74 12 ILE B O 1
ATOM 2461 N N . THR B 1 13 ? -20.147 -30.295 -2.207 1.00 17.41 13 THR B N 1
ATOM 2462 C CA . THR B 1 13 ? -21.249 -29.630 -1.518 1.00 17.23 13 THR B CA 1
ATOM 2463 C C . THR B 1 13 ? -20.894 -29.382 -0.057 1.00 17.19 13 THR B C 1
ATOM 2464 O O . THR B 1 13 ? -20.490 -30.302 0.659 1.00 16.99 13 THR B O 1
ATOM 2468 N N . ALA B 1 14 ? -21.020 -28.125 0.366 1.00 17.20 14 ALA B N 1
ATOM 2469 C CA . ALA B 1 14 ? -20.850 -27.761 1.763 1.00 17.32 14 ALA B CA 1
ATOM 2470 C C . ALA B 1 14 ? -22.160 -28.042 2.493 1.00 17.59 14 ALA B C 1
ATOM 2471 O O . ALA B 1 14 ? -23.075 -27.214 2.507 1.00 17.34 14 ALA B O 1
ATOM 2473 N N . PHE B 1 15 ? -22.230 -29.226 3.094 1.00 17.65 15 PHE B N 1
ATOM 2474 C CA . PHE B 1 15 ? -23.458 -29.769 3.668 0.50 17.57 15 PHE B CA 1
ATOM 2475 C C . PHE B 1 15 ? -24.016 -28.938 4.827 1.00 17.55 15 PHE B C 1
ATOM 2476 O O . PHE B 1 15 ? -23.284 -28.550 5.734 1.00 17.49 15 PHE B O 1
ATOM 2484 N N . ILE B 1 16 ? -25.316 -28.656 4.777 1.00 17.78 16 ILE B N 1
ATOM 2485 C CA . ILE B 1 16 ? -26.027 -28.025 5.896 1.00 17.98 16 ILE B CA 1
ATOM 2486 C C . ILE B 1 16 ? -26.087 -28.976 7.095 1.00 18.50 16 ILE B C 1
ATOM 2487 O O . ILE B 1 16 ? -25.833 -30.175 6.957 1.00 18.49 16 ILE B O 1
ATOM 2492 N N . THR B 1 17 ? -26.417 -28.436 8.266 1.00 18.81 17 THR B N 1
ATOM 2493 C CA . THR B 1 17 ? -26.698 -29.252 9.442 1.00 19.42 17 THR B CA 1
ATOM 2494 C C . THR B 1 17 ? -28.179 -29.140 9.794 1.00 20.18 17 THR B C 1
ATOM 2495 O O . THR B 1 17 ? -28.619 -28.100 10.293 1.00 20.27 17 THR B O 1
ATOM 2499 N N . PRO B 1 18 ? -28.957 -30.210 9.532 1.00 20.50 18 PRO B N 1
ATOM 2500 C CA . PRO B 1 18 ? -30.369 -30.196 9.907 1.00 20.72 18 PRO B CA 1
ATOM 2501 C C . PRO B 1 18 ? -30.536 -30.076 11.418 1.00 20.93 18 PRO B C 1
ATOM 2502 O O . PRO B 1 18 ? -29.839 -30.759 12.173 1.00 21.22 18 PRO B O 1
ATOM 2506 N N . PHE B 1 19 ? -31.431 -29.190 11.850 1.00 21.27 19 PHE B N 1
ATOM 2507 C CA . PHE B 1 19 ? -31.750 -29.044 13.268 1.00 21.63 19 PHE B CA 1
ATOM 2508 C C . PHE B 1 19 ? -33.219 -29.333 13.545 1.00 22.18 19 PHE B C 1
ATOM 2509 O O . PHE B 1 19 ? -34.088 -29.019 12.729 1.00 22.11 19 PHE B O 1
ATOM 2517 N N . HIS B 1 20 ? -33.484 -29.931 14.702 1.00 22.66 20 HIS B N 1
ATOM 2518 C CA . HIS B 1 20 ? -34.845 -30.052 15.212 1.00 23.58 20 HIS B CA 1
ATOM 2519 C C . HIS B 1 20 ? -35.305 -28.714 15.723 1.00 24.14 20 HIS B C 1
ATOM 2520 O O . HIS B 1 20 ? -34.490 -27.815 15.958 1.00 23.71 20 HIS B O 1
ATOM 2527 N N . GLU B 1 21 ? -36.616 -28.573 15.902 1.00 24.90 21 GLU B N 1
ATOM 2528 C CA . GLU B 1 21 ? -37.206 -27.345 16.436 1.00 25.54 21 GLU B CA 1
ATOM 2529 C C . GLU B 1 21 ? -36.675 -26.996 17.827 1.00 25.06 21 GLU B C 1
ATOM 2530 O O . GLU B 1 21 ? -36.610 -25.821 18.190 1.00 24.96 21 GLU B O 1
ATOM 2536 N N . ASP B 1 22 ? -36.291 -28.017 18.594 1.00 24.46 22 ASP B N 1
ATOM 2537 C CA . ASP B 1 22 ? -35.762 -27.817 19.945 1.00 24.36 22 ASP B CA 1
ATOM 2538 C C . ASP B 1 22 ? -34.282 -27.412 19.966 1.00 23.77 22 ASP B C 1
ATOM 2539 O O . ASP B 1 22 ? -33.730 -27.110 21.025 1.00 24.17 22 ASP B O 1
ATOM 2544 N N . GLY B 1 23 ? -33.646 -27.416 18.798 1.00 23.50 23 GLY B N 1
ATOM 2545 C CA . GLY B 1 23 ? -32.266 -26.954 18.674 1.00 22.81 23 GLY B CA 1
ATOM 2546 C C . GLY B 1 23 ? -31.223 -28.037 18.483 1.00 22.51 23 GLY B C 1
ATOM 2547 O O . GLY B 1 23 ? -30.105 -27.748 18.054 1.00 22.40 23 GLY B O 1
ATOM 2548 N N . SER B 1 24 ? -31.578 -29.282 18.806 1.00 21.79 24 SER B N 1
ATOM 2549 C CA . SER B 1 24 ? -30.667 -30.413 18.621 1.00 21.28 24 SER B CA 1
ATOM 2550 C C . SER B 1 24 ? -30.513 -30.747 17.138 1.00 20.95 24 SER B C 1
ATOM 2551 O O . SER B 1 24 ? -31.387 -30.429 16.331 1.00 20.83 24 SER B O 1
ATOM 2554 N N . ILE B 1 25 ? -29.396 -31.377 16.785 1.00 20.96 25 ILE B N 1
ATOM 2555 C CA . ILE B 1 25 ? -29.171 -31.841 15.417 1.00 20.84 25 ILE B CA 1
ATOM 2556 C C . ILE B 1 25 ? -30.236 -32.877 15.049 1.00 21.13 25 ILE B C 1
ATOM 2557 O O . ILE B 1 25 ? -30.567 -33.745 15.856 1.00 21.29 25 ILE B O 1
ATOM 2562 N N . ASN B 1 26 ? -30.794 -32.752 13.849 1.00 20.99 26 ASN B N 1
ATOM 2563 C CA . ASN B 1 26 ? -31.703 -33.760 13.320 1.00 21.36 26 ASN B CA 1
ATOM 2564 C C . ASN B 1 26 ? -30.922 -34.779 12.498 1.00 21.48 26 ASN B C 1
ATOM 2565 O O . ASN B 1 26 ? -30.732 -34.607 11.292 1.00 21.59 26 ASN B O 1
ATOM 2570 N N . PHE B 1 27 ? -30.459 -35.833 13.169 1.00 21.79 27 PHE B N 1
ATOM 2571 C CA . PHE B 1 27 ? -29.708 -36.903 12.514 1.00 22.27 27 PHE B CA 1
ATOM 2572 C C . PHE B 1 27 ? -30.593 -37.724 11.575 1.00 22.87 27 PHE B C 1
ATOM 2573 O O . PHE B 1 27 ? -30.120 -38.224 10.553 1.00 23.15 27 PHE B O 1
ATOM 2581 N N . ASP B 1 28 ? -31.875 -37.837 11.923 1.00 23.72 28 ASP B N 1
ATOM 2582 C CA . ASP B 1 28 ? -32.864 -38.562 11.118 1.00 24.24 28 ASP B CA 1
ATOM 2583 C C . ASP B 1 28 ? -33.009 -37.988 9.710 1.00 23.59 28 ASP B C 1
ATOM 2584 O O . ASP B 1 28 ? -33.327 -38.718 8.771 1.00 23.79 28 ASP B O 1
ATOM 2589 N N . ALA B 1 29 ? -32.774 -36.684 9.571 1.00 22.77 29 ALA B N 1
ATOM 2590 C CA . ALA B 1 29 ? -32.908 -35.999 8.284 1.00 21.93 29 ALA B CA 1
ATOM 2591 C C . ALA B 1 29 ? -31.689 -36.169 7.373 1.00 21.36 29 ALA B C 1
ATOM 2592 O O . ALA B 1 29 ? -31.773 -35.910 6.172 1.00 21.06 29 ALA B O 1
ATOM 2594 N N . ILE B 1 30 ? -30.565 -36.605 7.942 1.00 21.05 30 ILE B N 1
ATOM 2595 C CA . ILE B 1 30 ? -29.292 -36.682 7.206 1.00 20.65 30 ILE B CA 1
ATOM 2596 C C . ILE B 1 30 ? -29.297 -37.654 6.010 1.00 20.42 30 ILE B C 1
ATOM 2597 O O . ILE B 1 30 ? -28.900 -37.261 4.911 1.00 20.07 30 ILE B O 1
ATOM 2602 N N . PRO B 1 31 ? -29.755 -38.913 6.206 1.00 20.06 31 PRO B N 1
ATOM 2603 C CA . PRO B 1 31 ? -29.726 -39.860 5.084 1.00 19.86 31 PRO B CA 1
ATOM 2604 C C . PRO B 1 31 ? -30.457 -39.377 3.826 1.00 19.50 31 PRO B C 1
ATOM 2605 O O . PRO B 1 31 ? -29.918 -39.509 2.727 1.00 19.75 31 PRO B O 1
ATOM 2609 N N . ALA B 1 32 ? -31.654 -38.813 3.983 1.00 19.36 32 ALA B N 1
ATOM 2610 C CA . ALA B 1 32 ? -32.434 -38.339 2.834 1.00 19.17 32 ALA B CA 1
ATOM 2611 C C . ALA B 1 32 ? -31.714 -37.219 2.081 1.00 19.06 32 ALA B C 1
ATOM 2612 O O . ALA B 1 32 ? -31.691 -37.202 0.848 1.00 18.59 32 ALA B O 1
ATOM 2614 N N . LEU B 1 33 ? -31.112 -36.301 2.830 1.00 19.00 33 LEU B N 1
ATOM 2615 C CA . LEU B 1 33 ? -30.382 -35.186 2.233 1.00 19.13 33 LEU B CA 1
ATOM 2616 C C . LEU B 1 33 ? -29.138 -35.657 1.485 1.00 19.13 33 LEU B C 1
ATOM 2617 O O . LEU B 1 33 ? -28.911 -35.244 0.349 1.00 19.38 33 LEU B O 1
ATOM 2622 N N . ILE B 1 34 ? -28.353 -36.536 2.110 1.00 19.41 34 ILE B N 1
ATOM 2623 C CA . ILE B 1 34 ? -27.163 -37.105 1.469 1.00 19.44 34 ILE B CA 1
ATOM 2624 C C . ILE B 1 34 ? -27.520 -37.804 0.152 1.00 19.51 34 ILE B C 1
ATOM 2625 O O . ILE B 1 34 ? -26.854 -37.597 -0.866 1.00 19.77 34 ILE B O 1
ATOM 2630 N N . GLU B 1 35 ? -28.578 -38.615 0.167 1.00 19.56 35 GLU B N 1
ATOM 2631 C CA . GLU B 1 35 ? -29.001 -39.328 -1.042 1.00 19.39 35 GLU B CA 1
ATOM 2632 C C . GLU B 1 35 ? -29.439 -38.361 -2.141 1.00 19.13 35 GLU B C 1
ATOM 2633 O O . GLU B 1 35 ? -29.129 -38.572 -3.312 1.00 18.75 35 GLU B O 1
ATOM 2639 N N . HIS B 1 36 ? -30.132 -37.291 -1.751 1.00 19.28 36 HIS B N 1
ATOM 2640 C CA . HIS B 1 36 ? -30.516 -36.221 -2.679 1.00 19.16 36 HIS B CA 1
ATOM 2641 C C . HIS B 1 36 ? -29.311 -35.602 -3.334 1.00 18.85 36 HIS B C 1
ATOM 2642 O O . HIS B 1 36 ? -29.300 -35.404 -4.550 1.00 18.91 36 HIS B O 1
ATOM 2649 N N . LEU B 1 37 ? -28.286 -35.302 -2.537 1.00 18.59 37 LEU B N 1
ATOM 2650 C CA . LEU B 1 37 ? -27.046 -34.722 -3.057 1.00 18.39 37 LEU B CA 1
ATOM 2651 C C . LEU B 1 37 ? -26.355 -35.665 -4.034 1.00 18.52 37 LEU B C 1
ATOM 2652 O O . LEU B 1 37 ? -25.936 -35.251 -5.118 1.00 18.48 37 LEU B O 1
ATOM 2657 N N . LEU B 1 38 ? -26.260 -36.937 -3.654 1.00 18.74 38 LEU B N 1
ATOM 2658 C CA . LEU B 1 38 ? -25.597 -37.941 -4.482 1.00 18.96 38 LEU B CA 1
ATOM 2659 C C . LEU B 1 38 ? -26.364 -38.226 -5.771 1.00 19.02 38 LEU B C 1
ATOM 2660 O O . LEU B 1 38 ? -25.768 -38.587 -6.784 1.00 19.54 38 LEU B O 1
ATOM 2665 N N . ALA B 1 39 ? -27.681 -38.038 -5.729 1.00 19.32 39 ALA B N 1
ATOM 2666 C CA . ALA B 1 39 ? -28.531 -38.190 -6.910 1.00 19.53 39 ALA B CA 1
ATOM 2667 C C . ALA B 1 39 ? -28.515 -36.944 -7.799 1.00 19.57 39 ALA B C 1
ATOM 2668 O O . ALA B 1 39 ? -29.054 -36.962 -8.908 1.00 19.52 39 ALA B O 1
ATOM 2670 N N . HIS B 1 40 ? -27.894 -35.871 -7.312 1.00 19.59 40 HIS B N 1
ATOM 2671 C CA . HIS B 1 40 ? -27.851 -34.604 -8.047 1.00 19.46 40 HIS B CA 1
ATOM 2672 C C . HIS B 1 40 ? -26.458 -34.044 -8.192 1.00 19.33 40 HIS B C 1
ATOM 2673 O O . HIS B 1 40 ? -26.234 -32.841 -8.029 1.00 19.43 40 HIS B O 1
ATOM 2680 N N . HIS B 1 41 ? -25.512 -34.932 -8.498 1.00 19.12 41 HIS B N 1
ATOM 2681 C CA . HIS B 1 41 ? -24.155 -34.571 -8.943 1.00 19.01 41 HIS B CA 1
ATOM 2682 C C . HIS B 1 41 ? -23.233 -33.958 -7.918 1.00 18.69 41 HIS B C 1
ATOM 2683 O O . HIS B 1 41 ? -22.276 -33.267 -8.273 1.00 18.91 41 HIS B O 1
ATOM 2690 N N . THR B 1 42 ? -23.502 -34.204 -6.641 1.00 18.47 42 THR B N 1
ATOM 2691 C CA . THR B 1 42 ? -22.513 -33.936 -5.604 1.00 18.50 42 THR B CA 1
ATOM 2692 C C . THR B 1 42 ? -21.483 -35.064 -5.679 1.00 18.59 42 THR B C 1
ATOM 2693 O O . THR B 1 42 ? -21.825 -36.231 -5.485 1.00 18.67 42 THR B O 1
ATOM 2697 N N . ASP B 1 43 ? -20.234 -34.713 -5.984 1.00 18.60 43 ASP B N 1
ATOM 2698 C CA . ASP B 1 43 ? -19.163 -35.708 -6.114 1.00 18.48 43 ASP B CA 1
ATOM 2699 C C . ASP B 1 43 ? -18.154 -35.656 -4.958 1.00 18.34 43 ASP B C 1
ATOM 2700 O O . ASP B 1 43 ? -17.115 -36.318 -4.992 1.00 17.85 43 ASP B O 1
ATOM 2705 N N . GLY B 1 44 ? -18.482 -34.866 -3.940 1.00 17.84 44 GLY B N 1
ATOM 2706 C CA . GLY B 1 44 ? -17.653 -34.698 -2.749 1.00 17.76 44 GLY B CA 1
ATOM 2707 C C . GLY B 1 44 ? -18.426 -33.867 -1.744 1.00 17.88 44 GLY B C 1
ATOM 2708 O O . GLY B 1 44 ? -19.232 -33.020 -2.135 1.00 17.69 44 GLY B O 1
ATOM 2709 N N . ILE B 1 45 ? -18.204 -34.111 -0.455 1.00 17.53 45 ILE B N 1
ATOM 2710 C CA . ILE B 1 45 ? -18.976 -33.429 0.590 1.00 17.56 45 ILE B CA 1
ATOM 2711 C C . ILE B 1 45 ? -18.091 -32.822 1.675 1.00 17.61 45 ILE B C 1
ATOM 2712 O O . ILE B 1 45 ? -17.324 -33.526 2.337 1.00 17.89 45 ILE B O 1
ATOM 2717 N N . LEU B 1 46 ? -18.215 -31.507 1.848 1.00 17.29 46 LEU B N 1
ATOM 2718 C CA . LEU B 1 46 ? -17.586 -30.794 2.955 1.00 17.10 46 LEU B CA 1
ATOM 2719 C C . LEU B 1 46 ? -18.530 -30.730 4.151 1.00 16.97 46 LEU B C 1
ATOM 2720 O O . LEU B 1 46 ? -19.638 -30.198 4.050 1.00 16.96 46 LEU B O 1
ATOM 2725 N N . LEU B 1 47 ? -18.087 -31.277 5.278 1.00 17.00 47 LEU B N 1
ATOM 2726 C CA . LEU B 1 47 ? -18.862 -31.232 6.513 1.00 17.08 47 LEU B CA 1
ATOM 2727 C C . LEU B 1 47 ? -18.287 -30.194 7.460 1.00 17.00 47 LEU B C 1
ATOM 2728 O O . LEU B 1 47 ? -17.086 -29.901 7.417 1.00 17.19 47 LEU B O 1
ATOM 2733 N N . ALA B 1 48 ? -19.155 -29.646 8.310 1.00 16.74 48 ALA B N 1
ATOM 2734 C CA . ALA B 1 48 ? -18.791 -28.624 9.302 1.00 16.88 48 ALA B CA 1
ATOM 2735 C C . ALA B 1 48 ? -18.086 -27.404 8.699 1.00 16.69 48 ALA B C 1
ATOM 2736 O O . ALA B 1 48 ? -17.119 -26.889 9.269 1.00 17.12 48 ALA B O 1
ATOM 2738 N N . GLY B 1 49 ? -18.580 -26.953 7.548 1.00 16.70 49 GLY B N 1
ATOM 2739 C CA . GLY B 1 49 ? -18.147 -25.689 6.945 1.00 16.40 49 GLY B CA 1
ATOM 2740 C C . GLY B 1 49 ? -19.057 -24.555 7.386 1.00 16.20 49 GLY B C 1
ATOM 2741 O O . GLY B 1 49 ? -19.854 -24.720 8.310 1.00 15.84 49 GLY B O 1
ATOM 2742 N N . THR B 1 50 ? -18.943 -23.405 6.724 1.00 16.12 50 THR B N 1
ATOM 2743 C CA . THR B 1 50 ? -19.772 -22.241 7.049 1.00 16.00 50 THR B CA 1
ATOM 2744 C C . THR B 1 50 ? -21.249 -22.587 6.911 1.00 15.92 50 THR B C 1
ATOM 2745 O O . THR B 1 50 ? -22.039 -22.346 7.825 1.00 15.59 50 THR B O 1
ATOM 2749 N N . THR B 1 51 ? -21.594 -23.171 5.767 1.00 15.90 51 THR B N 1
ATOM 2750 C CA . THR B 1 51 ? -22.963 -23.563 5.434 1.00 16.12 51 THR B CA 1
ATOM 2751 C C . THR B 1 51 ? -23.560 -24.520 6.476 1.00 15.97 51 THR B C 1
ATOM 2752 O O . THR B 1 51 ? -24.766 -24.515 6.706 1.00 16.09 51 THR B O 1
ATOM 2756 N N . ALA B 1 52 ? -22.705 -25.306 7.127 1.00 15.93 52 ALA B N 1
ATOM 2757 C CA . ALA B 1 52 ? -23.140 -26.229 8.176 1.00 16.00 52 ALA B CA 1
ATOM 2758 C C . ALA B 1 52 ? -23.477 -25.530 9.493 1.00 15.86 52 ALA B C 1
ATOM 2759 O O . ALA B 1 52 ? -23.880 -26.184 10.457 1.00 15.96 52 ALA B O 1
ATOM 2761 N N . GLU B 1 53 ? -23.313 -24.206 9.529 1.00 15.78 53 GLU B N 1
ATOM 2762 C CA . GLU B 1 53 ? -23.415 -23.424 10.766 1.00 15.59 53 GLU B CA 1
ATOM 2763 C C . GLU B 1 53 ? -22.434 -23.936 11.821 1.00 15.62 53 GLU B C 1
ATOM 2764 O O . GLU B 1 53 ? -22.783 -24.059 12.998 1.00 15.11 53 GLU B O 1
ATOM 2770 N N . SER B 1 54 ? -21.205 -24.227 11.394 1.00 15.85 54 SER B N 1
ATOM 2771 C CA . SER B 1 54 ? -20.172 -24.743 12.303 1.00 16.13 54 SER B CA 1
ATOM 2772 C C . SER B 1 54 ? -19.876 -23.862 13.526 1.00 16.05 54 SER B C 1
ATOM 2773 O O . SER B 1 54 ? -19.584 -24.398 14.593 1.00 15.83 54 SER B O 1
ATOM 2776 N N . PRO B 1 55 ? -19.958 -22.515 13.387 1.00 15.93 55 PRO B N 1
ATOM 2777 C CA . PRO B 1 55 ? -19.741 -21.676 14.573 1.00 16.15 55 PRO B CA 1
ATOM 2778 C C . PRO B 1 55 ? -20.659 -22.027 15.739 1.00 16.08 55 PRO B C 1
ATOM 2779 O O . PRO B 1 55 ? -20.278 -21.834 16.890 1.00 16.33 55 PRO B O 1
ATOM 2783 N N . THR B 1 56 ? -21.850 -22.543 15.437 1.00 16.44 56 THR B N 1
ATOM 2784 C CA . THR B 1 56 ? -22.823 -22.917 16.470 1.00 16.69 56 THR B CA 1
ATOM 2785 C C . THR B 1 56 ? -22.756 -24.395 16.863 1.00 17.22 56 THR B C 1
ATOM 2786 O O . THR B 1 56 ? -23.482 -24.835 17.754 1.00 17.61 56 THR B O 1
ATOM 2790 N N . LEU B 1 57 ? -21.891 -25.158 16.200 1.00 17.57 57 LEU B N 1
ATOM 2791 C CA . LEU B 1 57 ? -21.688 -26.564 16.553 1.00 17.83 57 LEU B CA 1
ATOM 2792 C C . LEU B 1 57 ? -20.499 -26.714 17.486 1.00 18.24 57 LEU B C 1
ATOM 2793 O O . LEU B 1 57 ? -19.465 -26.077 17.286 1.00 18.25 57 LEU B O 1
ATOM 2798 N N . THR B 1 58 ? -20.644 -27.556 18.505 1.00 18.64 58 THR B N 1
ATOM 2799 C CA . THR B 1 58 ? -19.496 -27.942 19.323 1.00 19.52 58 THR B CA 1
ATOM 2800 C C . THR B 1 58 ? -18.642 -28.926 18.527 1.00 19.88 58 THR B C 1
ATOM 2801 O O . THR B 1 58 ? -19.133 -29.564 17.586 1.00 20.05 58 THR B O 1
ATOM 2805 N N . HIS B 1 59 ? -17.367 -29.039 18.891 1.00 20.25 59 HIS B N 1
ATOM 2806 C CA . HIS B 1 59 ? -16.483 -30.018 18.262 1.00 20.70 59 HIS B CA 1
ATOM 2807 C C . HIS B 1 59 ? -17.010 -31.423 18.395 1.00 20.91 59 HIS B C 1
ATOM 2808 O O . HIS B 1 59 ? -16.919 -32.214 17.453 1.00 21.19 59 HIS B O 1
ATOM 2815 N N . ASP B 1 60 ? -17.593 -31.733 19.552 1.00 21.38 60 ASP B N 1
ATOM 2816 C CA . ASP B 1 60 ? -18.170 -33.057 19.806 1.00 21.92 60 ASP B CA 1
ATOM 2817 C C . ASP B 1 60 ? -19.403 -33.346 18.948 1.00 21.87 60 ASP B C 1
ATOM 2818 O O . ASP B 1 60 ? -19.625 -34.491 18.547 1.00 21.79 60 ASP B O 1
ATOM 2823 N N . GLU B 1 61 ? -20.191 -32.310 18.665 1.00 21.61 61 GLU B N 1
ATOM 2824 C CA . GLU B 1 61 ? -21.317 -32.426 17.735 1.00 21.29 61 GLU B CA 1
ATOM 2825 C C . GLU B 1 61 ? -20.840 -32.671 16.310 1.00 21.28 61 GLU B C 1
ATOM 2826 O O . GLU B 1 61 ? -21.464 -33.424 15.561 1.00 21.26 61 GLU B O 1
ATOM 2832 N N . GLU B 1 62 ? -19.736 -32.023 15.940 1.00 21.36 62 GLU B N 1
ATOM 2833 C CA . GLU B 1 62 ? -19.154 -32.191 14.615 1.00 21.68 62 GLU B CA 1
ATOM 2834 C C . GLU B 1 62 ? -18.705 -33.637 14.398 1.00 21.59 62 GLU B C 1
ATOM 2835 O O . GLU B 1 62 ? -18.920 -34.196 13.324 1.00 21.25 62 GLU B O 1
ATOM 2841 N N . LEU B 1 63 ? -18.110 -34.235 15.430 1.00 21.68 63 LEU B N 1
ATOM 2842 C CA . LEU B 1 63 ? -17.688 -35.643 15.392 1.00 22.10 63 LEU B CA 1
ATOM 2843 C C . LEU B 1 63 ? -18.872 -36.595 15.206 1.00 22.25 63 LEU B C 1
ATOM 2844 O O . LEU B 1 63 ? -18.772 -37.589 14.481 1.00 22.03 63 LEU B O 1
ATOM 2849 N N . GLU B 1 64 ? -19.989 -36.279 15.859 1.00 22.81 64 GLU B N 1
ATOM 2850 C CA . GLU B 1 64 ? -21.226 -37.041 15.701 1.00 23.00 64 GLU B CA 1
ATOM 2851 C C . GLU B 1 64 ? -21.768 -36.902 14.283 1.00 22.64 64 GLU B C 1
ATOM 2852 O O . GLU B 1 64 ? -22.230 -37.880 13.693 1.00 22.54 64 GLU B O 1
ATOM 2858 N N . LEU B 1 65 ? -21.699 -35.686 13.741 1.00 22.06 65 LEU B N 1
ATOM 2859 C CA . LEU B 1 65 ? -22.099 -35.424 12.358 1.00 21.72 65 LEU B CA 1
ATOM 2860 C C . LEU B 1 65 ? -21.209 -36.170 11.371 1.00 21.58 65 LEU B C 1
ATOM 2861 O O . LEU B 1 65 ? -21.704 -36.739 10.397 1.00 21.35 65 LEU B O 1
ATOM 2866 N N . PHE B 1 66 ? -19.901 -36.159 11.629 1.00 21.39 66 PHE B N 1
ATOM 2867 C CA . PHE B 1 66 ? -18.932 -36.890 10.809 1.00 21.41 66 PHE B CA 1
ATOM 2868 C C . PHE B 1 66 ? -19.272 -38.382 10.759 1.00 21.47 66 PHE B C 1
ATOM 2869 O O . PHE B 1 66 ? -19.219 -39.004 9.695 1.00 21.22 66 PHE B O 1
ATOM 2877 N N . ALA B 1 67 ? -19.626 -38.941 11.915 1.00 21.80 67 ALA B N 1
ATOM 2878 C CA . ALA B 1 67 ? -20.016 -40.348 12.017 1.00 21.88 67 ALA B CA 1
ATOM 2879 C C . ALA B 1 67 ? -21.317 -40.638 11.268 1.00 21.87 67 ALA B C 1
ATOM 2880 O O . ALA B 1 67 ? -21.392 -41.600 10.503 1.00 21.99 67 ALA B O 1
ATOM 2882 N N . ALA B 1 68 ? -22.328 -39.797 11.484 1.00 21.61 68 ALA B N 1
ATOM 2883 C CA . ALA B 1 68 ? -23.636 -39.965 10.849 1.00 21.48 68 ALA B CA 1
ATOM 2884 C C . ALA B 1 68 ? -23.548 -39.929 9.322 1.00 21.26 68 ALA B C 1
ATOM 2885 O O . ALA B 1 68 ? -24.178 -40.736 8.637 1.00 21.62 68 ALA B O 1
ATOM 2887 N N . VAL B 1 69 ? -22.756 -38.997 8.797 1.00 20.97 69 VAL B N 1
ATOM 2888 C CA . VAL B 1 69 ? -22.596 -38.849 7.352 1.00 20.53 69 VAL B CA 1
ATOM 2889 C C . VAL B 1 69 ? -21.763 -39.990 6.751 1.00 20.52 69 VAL B C 1
ATOM 2890 O O . VAL B 1 69 ? -22.132 -40.535 5.709 1.00 20.19 69 VAL B O 1
ATOM 2894 N N . GLN B 1 70 ? -20.663 -40.360 7.410 1.00 20.52 70 GLN B N 1
ATOM 2895 C CA . GLN B 1 70 ? -19.811 -41.467 6.938 1.00 20.97 70 GLN B CA 1
ATOM 2896 C C . GLN B 1 70 ? -20.581 -42.786 6.821 1.00 21.01 70 GLN B C 1
ATOM 2897 O O . GLN B 1 70 ? -20.342 -43.572 5.902 1.00 20.96 70 GLN B O 1
ATOM 2903 N N . LYS B 1 71 ? -21.499 -43.010 7.759 1.00 21.39 71 LYS B N 1
ATOM 2904 C CA . LYS B 1 71 ? -22.365 -44.187 7.764 0.50 22.11 71 LYS B CA 1
ATOM 2905 C C . LYS B 1 71 ? -23.238 -44.235 6.507 1.00 22.22 71 LYS B C 1
ATOM 2906 O O . LYS B 1 71 ? -23.374 -45.287 5.876 1.00 22.09 71 LYS B O 1
ATOM 2912 N N . VAL B 1 72 ? -23.807 -43.088 6.134 1.00 22.33 72 VAL B N 1
ATOM 2913 C CA . VAL B 1 72 ? -24.668 -42.999 4.953 1.00 22.27 72 VAL B CA 1
ATOM 2914 C C . VAL B 1 72 ? -23.853 -43.024 3.655 1.00 22.13 72 VAL B C 1
ATOM 2915 O O . VAL B 1 72 ? -24.123 -43.836 2.766 1.00 22.21 72 VAL B O 1
ATOM 2919 N N . VAL B 1 73 ? -22.854 -42.145 3.555 1.00 21.81 73 VAL B N 1
ATOM 2920 C CA . VAL B 1 73 ? -22.026 -42.035 2.348 1.00 21.59 73 VAL B CA 1
ATOM 2921 C C . VAL B 1 73 ? -21.359 -43.367 1.994 1.00 21.81 73 VAL B C 1
ATOM 2922 O O . VAL B 1 73 ? -21.435 -43.813 0.850 1.00 21.84 73 VAL B O 1
ATOM 2926 N N . ASN B 1 74 ? -20.723 -43.994 2.984 1.00 22.37 74 ASN B N 1
ATOM 2927 C CA . ASN B 1 74 ? -20.105 -45.315 2.828 1.00 22.41 74 ASN B CA 1
ATOM 2928 C C . ASN B 1 74 ? -19.058 -45.372 1.707 1.00 22.13 74 ASN B C 1
ATOM 2929 O O . ASN B 1 74 ? -19.042 -46.299 0.894 1.00 22.30 74 ASN B O 1
ATOM 2934 N N . GLY B 1 75 ? -18.197 -44.359 1.666 1.00 21.84 75 GLY B N 1
ATOM 2935 C CA . GLY B 1 75 ? -17.106 -44.288 0.696 1.00 21.36 75 GLY B CA 1
ATOM 2936 C C . GLY B 1 75 ? -17.491 -44.008 -0.746 1.00 21.13 75 GLY B C 1
ATOM 2937 O O . GLY B 1 75 ? -16.652 -44.120 -1.642 1.00 21.45 75 GLY B O 1
ATOM 2938 N N . ARG B 1 76 ? -18.750 -43.639 -0.981 1.00 20.81 76 ARG B N 1
ATOM 2939 C CA . ARG B 1 76 ? -19.222 -43.340 -2.336 1.00 20.24 76 ARG B CA 1
ATOM 2940 C C . ARG B 1 76 ? -18.570 -42.088 -2.916 1.00 19.93 76 ARG B C 1
ATOM 2941 O O . ARG B 1 76 ? -18.268 -42.036 -4.108 1.00 19.69 76 ARG B O 1
ATOM 2949 N N . VAL B 1 77 ? -18.358 -41.088 -2.062 1.00 19.58 77 VAL B N 1
ATOM 2950 C CA . VAL B 1 77 ? -17.679 -39.847 -2.441 1.00 19.12 77 VAL B CA 1
ATOM 2951 C C . VAL B 1 77 ? -16.709 -39.420 -1.337 1.00 18.76 77 VAL B C 1
ATOM 2952 O O . VAL B 1 77 ? -16.957 -39.693 -0.162 1.00 18.86 77 VAL B O 1
ATOM 2956 N N . PRO B 1 78 ? -15.600 -38.751 -1.707 1.00 18.65 78 PRO B N 1
ATOM 2957 C CA . PRO B 1 78 ? -14.666 -38.266 -0.687 1.00 18.64 78 PRO B CA 1
ATOM 2958 C C . PRO B 1 78 ? -15.285 -37.184 0.196 1.00 18.49 78 PRO B C 1
ATOM 2959 O O . PRO B 1 78 ? -16.206 -36.482 -0.231 1.00 18.67 78 PRO B O 1
ATOM 2963 N N . LEU B 1 79 ? -14.780 -37.068 1.419 1.00 18.43 79 LEU B N 1
ATOM 2964 C CA . LEU B 1 79 ? -15.308 -36.122 2.392 1.00 18.21 79 LEU B CA 1
ATOM 2965 C C . LEU B 1 79 ? -14.215 -35.207 2.934 1.00 18.17 79 LEU B C 1
ATOM 2966 O O . LEU B 1 79 ? -13.084 -35.641 3.173 1.00 18.07 79 LEU B O 1
ATOM 2971 N N . ILE B 1 80 ? -14.567 -33.937 3.120 1.00 18.09 80 ILE B N 1
ATOM 2972 C CA . ILE B 1 80 ? -13.680 -32.956 3.745 1.00 17.87 80 ILE B CA 1
ATOM 2973 C C . ILE B 1 80 ? -14.300 -32.514 5.068 1.00 17.72 80 ILE B C 1
ATOM 2974 O O . ILE B 1 80 ? -15.509 -32.290 5.145 1.00 17.78 80 ILE B O 1
ATOM 2979 N N . ALA B 1 81 ? -13.477 -32.399 6.107 1.00 17.72 81 ALA B N 1
ATOM 2980 C CA . ALA B 1 81 ? -13.957 -31.997 7.424 1.00 17.85 81 ALA B CA 1
ATOM 2981 C C . ALA B 1 81 ? -13.511 -30.585 7.784 1.00 17.95 81 ALA B C 1
ATOM 2982 O O . ALA B 1 81 ? -12.343 -30.237 7.620 1.00 18.04 81 ALA B O 1
ATOM 2984 N N . GLY B 1 82 ? -14.449 -29.777 8.270 1.00 17.84 82 GLY B N 1
ATOM 2985 C CA . GLY B 1 82 ? -14.118 -28.469 8.835 1.00 17.97 82 GLY B CA 1
ATOM 2986 C C . GLY B 1 82 ? -13.415 -28.655 10.166 1.00 17.56 82 GLY B C 1
ATOM 2987 O O . GLY B 1 82 ? -14.004 -29.167 11.119 1.00 17.56 82 GLY B O 1
ATOM 2988 N N . VAL B 1 83 ? -12.147 -28.253 10.229 1.00 17.58 83 VAL B N 1
ATOM 2989 C CA . VAL B 1 83 ? -11.325 -28.489 11.420 1.00 17.71 83 VAL B CA 1
ATOM 2990 C C . VAL B 1 83 ? -10.740 -27.227 12.057 1.00 17.75 83 VAL B C 1
ATOM 2991 O O . VAL B 1 83 ? -10.307 -27.254 13.211 1.00 18.09 83 VAL B O 1
ATOM 2995 N N . GLY B 1 84 ? -10.732 -26.129 11.307 1.00 18.04 84 GLY B N 1
ATOM 2996 C CA . GLY B 1 84 ? -10.085 -24.900 11.757 1.00 17.85 84 GLY B CA 1
ATOM 2997 C C . GLY B 1 84 ? -11.010 -23.885 12.399 1.00 17.69 84 GLY B C 1
ATOM 2998 O O . GLY B 1 84 ? -12.149 -23.700 11.966 1.00 17.86 84 GLY B O 1
ATOM 2999 N N . THR B 1 85 ? -10.514 -23.237 13.448 1.00 17.53 85 THR B N 1
ATOM 3000 C CA . THR B 1 85 ? -11.171 -22.068 14.034 1.00 17.57 85 THR B CA 1
ATOM 3001 C C . THR B 1 85 ? -10.187 -20.896 14.007 1.00 17.49 85 THR B C 1
ATOM 3002 O O . THR B 1 85 ? -9.164 -20.958 13.323 1.00 17.50 85 THR B O 1
ATOM 3006 N N . ASN B 1 86 ? -10.490 -19.832 14.745 1.00 17.37 86 ASN B N 1
ATOM 3007 C CA . ASN B 1 86 ? -9.569 -18.702 14.866 1.00 17.56 86 ASN B CA 1
ATOM 3008 C C . ASN B 1 86 ? -8.600 -18.883 16.037 1.00 17.99 86 ASN B C 1
ATOM 3009 O O . ASN B 1 86 ? -7.953 -17.932 16.477 1.00 17.98 86 ASN B O 1
ATOM 3014 N N . ASP B 1 87 ? -8.527 -20.116 16.535 1.00 18.36 87 ASP B N 1
ATOM 3015 C CA . ASP B 1 87 ? -7.673 -20.499 17.649 1.00 18.98 87 ASP B CA 1
ATOM 3016 C C . ASP B 1 87 ? -6.790 -21.640 17.147 1.00 19.25 87 ASP B C 1
ATOM 3017 O O . ASP B 1 87 ? -7.273 -22.749 16.902 1.00 18.92 87 ASP B O 1
ATOM 3022 N N . THR B 1 88 ? -5.502 -21.353 16.965 1.00 19.17 88 THR B N 1
ATOM 3023 C CA . THR B 1 88 ? -4.566 -22.334 16.412 1.00 19.42 88 THR B CA 1
ATOM 3024 C C . THR B 1 88 ? -4.490 -23.616 17.254 1.00 19.62 88 THR B C 1
ATOM 3025 O O . THR B 1 88 ? -4.575 -24.714 16.704 1.00 19.83 88 THR B O 1
ATOM 3029 N N . ARG B 1 89 ? -4.358 -23.475 18.574 1.00 19.88 89 ARG B N 1
ATOM 3030 C CA . ARG B 1 89 ? -4.339 -24.636 19.475 1.00 20.37 89 ARG B CA 1
ATOM 3031 C C . ARG B 1 89 ? -5.603 -25.494 19.331 1.00 20.59 89 ARG B C 1
ATOM 3032 O O . ARG B 1 89 ? -5.507 -26.713 19.171 1.00 20.40 89 ARG B O 1
ATOM 3040 N N . ASP B 1 90 ? -6.774 -24.855 19.373 1.00 20.63 90 ASP B N 1
ATOM 3041 C CA . ASP B 1 90 ? -8.049 -25.550 19.160 1.00 20.70 90 ASP B CA 1
ATOM 3042 C C . ASP B 1 90 ? -8.070 -26.306 17.828 1.00 20.40 90 ASP B C 1
ATOM 3043 O O . ASP B 1 90 ? -8.492 -27.468 17.770 1.00 20.82 90 ASP B O 1
ATOM 3048 N N . SER B 1 91 ? -7.604 -25.645 16.770 1.00 19.88 91 SER B N 1
ATOM 3049 C CA . SER B 1 91 ? -7.554 -26.233 15.432 1.00 19.74 91 SER B CA 1
ATOM 3050 C C . SER B 1 91 ? -6.607 -27.432 15.384 1.00 19.75 91 SER B C 1
ATOM 3051 O O . SER B 1 91 ? -6.906 -28.439 14.737 1.00 19.57 91 SER B O 1
ATOM 3054 N N . ILE B 1 92 ? -5.472 -27.312 16.070 1.00 19.63 92 ILE B N 1
ATOM 3055 C CA . ILE B 1 92 ? -4.489 -28.394 16.163 1.00 19.88 92 ILE B CA 1
ATOM 3056 C C . ILE B 1 92 ? -5.084 -29.623 16.850 1.00 20.24 92 ILE B C 1
ATOM 3057 O O . ILE B 1 92 ? -4.958 -30.741 16.346 1.00 20.46 92 ILE B O 1
ATOM 3062 N N . GLU B 1 93 ? -5.739 -29.408 17.989 1.00 20.81 93 GLU B N 1
ATOM 3063 C CA . GLU B 1 93 ? -6.311 -30.509 18.763 1.00 21.67 93 GLU B CA 1
ATOM 3064 C C . GLU B 1 93 ? -7.457 -31.191 18.019 1.00 21.79 93 GLU B C 1
ATOM 3065 O O . GLU B 1 93 ? -7.572 -32.419 18.045 1.00 21.63 93 GLU B O 1
ATOM 3071 N N . PHE B 1 94 ? -8.288 -30.402 17.341 1.00 21.65 94 PHE B N 1
ATOM 3072 C CA . PHE B 1 94 ? -9.423 -30.965 16.614 1.00 21.82 94 PHE B CA 1
ATOM 3073 C C . PHE B 1 94 ? -9.035 -31.737 15.350 1.00 21.74 94 PHE B C 1
ATOM 3074 O O . PHE B 1 94 ? -9.632 -32.773 15.059 1.00 21.98 94 PHE B O 1
ATOM 3082 N N . VAL B 1 95 ? -8.047 -31.241 14.605 1.00 21.58 95 VAL B N 1
ATOM 3083 C CA . VAL B 1 95 ? -7.590 -31.939 13.397 1.00 21.84 95 VAL B CA 1
ATOM 3084 C C . VAL B 1 95 ? -6.935 -33.277 13.759 1.00 22.40 95 VAL B C 1
ATOM 3085 O O . VAL B 1 95 ? -7.036 -34.248 13.005 1.00 22.24 95 VAL B O 1
ATOM 3089 N N . LYS B 1 96 ? -6.287 -33.317 14.924 1.00 22.82 96 LYS B N 1
ATOM 3090 C CA . LYS B 1 96 ? -5.740 -34.556 15.469 1.00 23.59 96 LYS B CA 1
ATOM 3091 C C . LYS B 1 96 ? -6.855 -35.557 15.755 1.00 23.81 96 LYS B C 1
ATOM 3092 O O . LYS B 1 96 ? -6.736 -36.733 15.409 1.00 23.85 96 LYS B O 1
ATOM 3098 N N . GLU B 1 97 ? -7.937 -35.082 16.372 1.00 24.08 97 GLU B N 1
ATOM 3099 C CA . GLU B 1 97 ? -9.110 -35.917 16.638 1.00 24.57 97 GLU B CA 1
ATOM 3100 C C . GLU B 1 97 ? -9.771 -36.427 15.360 1.00 24.10 97 GLU B C 1
ATOM 3101 O O . GLU B 1 97 ? -10.203 -37.578 15.305 1.00 23.72 97 GLU B O 1
ATOM 3107 N N . VAL B 1 98 ? -9.839 -35.570 14.340 1.00 23.44 98 VAL B N 1
ATOM 3108 C CA . VAL B 1 98 ? -10.447 -35.923 13.053 1.00 23.36 98 VAL B CA 1
ATOM 3109 C C . VAL B 1 98 ? -9.567 -36.886 12.241 1.00 23.57 98 VAL B C 1
ATOM 3110 O O . VAL B 1 98 ? -10.074 -37.822 11.615 1.00 23.02 98 VAL B O 1
ATOM 3114 N N . ALA B 1 99 ? -8.254 -36.657 12.261 1.00 23.65 99 ALA B N 1
ATOM 3115 C CA . ALA B 1 99 ? -7.305 -37.572 11.623 1.00 24.06 99 ALA B CA 1
ATOM 3116 C C . ALA B 1 99 ? -7.370 -38.952 12.274 1.00 24.63 99 ALA B C 1
ATOM 3117 O O . ALA B 1 99 ? -7.298 -39.974 11.587 1.00 24.57 99 ALA B O 1
ATOM 3119 N N . GLU B 1 100 ? -7.519 -38.964 13.598 1.00 25.44 100 GLU B N 1
ATOM 3120 C CA . GLU B 1 100 ? -7.633 -40.200 14.370 1.00 26.41 100 GLU B CA 1
ATOM 3121 C C . GLU B 1 100 ? -8.957 -40.897 14.064 1.00 25.91 100 GLU B C 1
ATOM 3122 O O . GLU B 1 100 ? -8.994 -42.116 13.871 1.00 25.92 100 GLU B O 1
ATOM 3128 N N . PHE B 1 101 ? -10.033 -40.112 14.004 1.00 25.44 101 PHE B N 1
ATOM 3129 C CA . PHE B 1 101 ? -11.364 -40.609 13.647 1.00 25.02 101 PHE B CA 1
ATOM 3130 C C . PHE B 1 101 ? -11.388 -41.212 12.240 1.00 24.44 101 PHE B C 1
ATOM 3131 O O . PHE B 1 101 ? -12.096 -42.191 11.991 1.00 24.82 101 PHE B O 1
ATOM 3139 N N . GLY B 1 102 ? -10.627 -40.610 11.327 1.00 23.48 102 GLY B N 1
ATOM 3140 C CA . GLY B 1 102 ? -10.431 -41.143 9.981 1.00 22.61 102 GLY B CA 1
ATOM 3141 C C . GLY B 1 102 ? -11.615 -41.014 9.043 1.00 21.99 102 GLY B C 1
ATOM 3142 O O . GLY B 1 102 ? -12.690 -40.550 9.430 1.00 22.01 102 GLY B O 1
ATOM 3143 N N . GLY B 1 103 ? -11.402 -41.430 7.798 1.00 21.41 103 GLY B N 1
ATOM 3144 C CA . GLY B 1 103 ? -12.448 -41.433 6.780 1.00 21.06 103 GLY B CA 1
ATOM 3145 C C . GLY B 1 103 ? -12.481 -40.185 5.915 1.00 20.45 103 GLY B C 1
ATOM 3146 O O . GLY B 1 103 ? -13.219 -40.126 4.934 1.00 20.71 103 GLY B O 1
ATOM 3147 N N . PHE B 1 104 ? -11.681 -39.185 6.276 1.00 19.73 104 PHE B N 1
ATOM 3148 C CA . PHE B 1 104 ? -11.661 -37.925 5.541 1.00 19.04 104 PHE B CA 1
ATOM 3149 C C . PHE B 1 104 ? -10.479 -37.804 4.592 1.00 18.94 104 PHE B C 1
ATOM 3150 O O . PHE B 1 104 ? -9.366 -38.230 4.907 1.00 19.37 104 PHE B O 1
ATOM 3158 N N . ALA B 1 105 ? -10.747 -37.218 3.428 1.00 18.45 105 ALA B N 1
ATOM 3159 C CA . ALA B 1 105 ? -9.737 -36.961 2.412 1.00 18.25 105 ALA B CA 1
ATOM 3160 C C . ALA B 1 105 ? -8.939 -35.699 2.728 1.00 17.93 105 ALA B C 1
ATOM 3161 O O . ALA B 1 105 ? -7.812 -35.540 2.258 1.00 17.95 105 ALA B O 1
ATOM 3163 N N . ALA B 1 106 ? -9.531 -34.803 3.515 1.00 17.46 106 ALA B N 1
ATOM 3164 C CA . ALA B 1 106 ? -8.883 -33.545 3.882 1.00 17.48 106 ALA B CA 1
ATOM 3165 C C . ALA B 1 106 ? -9.578 -32.843 5.043 1.00 17.52 106 ALA B C 1
ATOM 3166 O O . ALA B 1 106 ? -10.708 -33.177 5.407 1.00 17.50 106 ALA B O 1
ATOM 3168 N N . GLY B 1 107 ? -8.873 -31.880 5.632 1.00 17.52 107 GLY B N 1
ATOM 3169 C CA . GLY B 1 107 ? -9.445 -30.979 6.621 1.00 17.67 107 GLY B CA 1
ATOM 3170 C C . GLY B 1 107 ? -9.449 -29.564 6.070 1.00 17.66 107 GLY B C 1
ATOM 3171 O O . GLY B 1 107 ? -8.470 -29.127 5.464 1.00 18.03 107 GLY B O 1
ATOM 3172 N N . LEU B 1 108 ? -10.562 -28.859 6.255 1.00 17.48 108 LEU B N 1
ATOM 3173 C CA . LEU B 1 108 ? -10.668 -27.468 5.831 1.00 17.17 108 LEU B CA 1
ATOM 3174 C C . LEU B 1 108 ? -10.389 -26.553 7.011 1.00 16.68 108 LEU B C 1
ATOM 3175 O O . LEU B 1 108 ? -10.969 -26.720 8.087 1.00 16.51 108 LEU B O 1
ATOM 3180 N N . ALA B 1 109 ? -9.492 -25.593 6.800 1.00 16.54 109 ALA B N 1
ATOM 3181 C CA . ALA B 1 109 ? -9.148 -24.609 7.819 1.00 16.24 109 ALA B CA 1
ATOM 3182 C C . ALA B 1 109 ? -9.294 -23.199 7.255 1.00 15.86 109 ALA B C 1
ATOM 3183 O O . ALA B 1 109 ? -8.652 -22.842 6.268 1.00 15.72 109 ALA B O 1
ATOM 3185 N N . ILE B 1 110 ? -10.160 -22.413 7.889 1.00 15.71 110 ILE B N 1
ATOM 3186 C CA . ILE B 1 110 ? -10.452 -21.052 7.448 1.00 15.65 110 ILE B CA 1
ATOM 3187 C C . ILE B 1 110 ? -9.394 -20.070 7.945 1.00 15.49 110 ILE B C 1
ATOM 3188 O O . ILE B 1 110 ? -8.828 -20.250 9.026 1.00 15.78 110 ILE B O 1
ATOM 3193 N N . VAL B 1 111 ? -9.117 -19.044 7.144 1.00 15.53 111 VAL B N 1
ATOM 3194 C CA . VAL B 1 111 ? -8.347 -17.894 7.612 1.00 15.32 111 VAL B CA 1
ATOM 3195 C C . VAL B 1 111 ? -9.023 -17.380 8.890 1.00 15.24 111 VAL B C 1
ATOM 3196 O O . VAL B 1 111 ? -10.226 -17.122 8.883 1.00 15.45 111 VAL B O 1
ATOM 3200 N N . PRO B 1 112 ? -8.265 -17.272 9.999 1.00 15.15 112 PRO B N 1
ATOM 3201 C CA . PRO B 1 112 ? -8.855 -16.914 11.289 1.00 15.26 112 PRO B CA 1
ATOM 3202 C C . PRO B 1 112 ? -9.701 -15.643 11.235 1.00 15.46 112 PRO B C 1
ATOM 3203 O O . PRO B 1 112 ? -9.322 -14.666 10.587 1.00 15.20 112 PRO B O 1
ATOM 3207 N N . TYR B 1 113 ? -10.853 -15.695 11.896 1.00 15.61 113 TYR B N 1
ATOM 3208 C CA . TYR B 1 113 ? -11.829 -14.603 11.910 1.00 15.97 113 TYR B CA 1
ATOM 3209 C C . TYR B 1 113 ? -11.724 -13.810 13.203 1.00 15.99 113 TYR B C 1
ATOM 3210 O O . TYR B 1 113 ? -11.247 -14.327 14.217 1.00 15.90 113 TYR B O 1
ATOM 3219 N N . TYR B 1 114 ? -12.171 -12.554 13.151 1.00 16.30 114 TYR B N 1
ATOM 3220 C CA . TYR B 1 114 ? -12.255 -11.669 14.320 1.00 16.17 114 TYR B CA 1
ATOM 3221 C C . TYR B 1 114 ? -10.900 -11.090 14.755 1.00 16.16 114 TYR B C 1
ATOM 3222 O O . TYR B 1 114 ? -10.757 -9.867 14.860 1.00 15.97 114 TYR B O 1
ATOM 3231 N N . ASN B 1 115 ? -9.912 -11.950 14.992 1.00 15.70 115 ASN B N 1
ATOM 3232 C CA . ASN B 1 115 ? -8.605 -11.483 15.478 1.00 15.55 115 ASN B CA 1
ATOM 3233 C C . ASN B 1 115 ? -7.678 -10.876 14.417 1.00 15.39 115 ASN B C 1
ATOM 3234 O O . ASN B 1 115 ? -6.638 -10.323 14.755 1.00 15.39 115 ASN B O 1
ATOM 3239 N N . LYS B 1 116 ? -8.069 -10.969 13.147 1.00 15.55 116 LYS B N 1
ATOM 3240 C CA . LYS B 1 116 ? -7.361 -10.304 12.040 1.00 15.86 116 LYS B CA 1
ATOM 3241 C C . LYS B 1 116 ? -5.831 -10.462 12.096 1.00 15.88 116 LYS B C 1
ATOM 3242 O O . LYS B 1 116 ? -5.113 -9.483 12.328 1.00 15.70 116 LYS B O 1
ATOM 3248 N N . PRO B 1 117 ? -5.329 -11.696 11.890 1.00 15.72 117 PRO B N 1
ATOM 3249 C CA . PRO B 1 117 ? -3.881 -11.911 11.940 1.00 15.64 117 PRO B CA 1
ATOM 3250 C C . PRO B 1 117 ? -3.166 -11.356 10.711 1.00 15.64 117 PRO B C 1
ATOM 3251 O O . PRO B 1 117 ? -3.792 -11.146 9.672 1.00 15.61 117 PRO B O 1
ATOM 3255 N N . SER B 1 118 ? -1.865 -11.110 10.847 1.00 15.72 118 SER B N 1
ATOM 3256 C CA . SER B 1 118 ? -1.020 -10.694 9.733 1.00 15.87 118 SER B CA 1
ATOM 3257 C C . SER B 1 118 ? -0.706 -11.900 8.858 1.00 16.15 118 SER B C 1
ATOM 3258 O O . SER B 1 118 ? -1.011 -13.031 9.238 1.00 15.98 118 SER B O 1
ATOM 3261 N N . GLN B 1 119 ? -0.086 -11.660 7.703 1.00 16.23 119 GLN B N 1
ATOM 3262 C CA . GLN B 1 119 ? 0.315 -12.738 6.792 1.00 16.70 119 GLN B CA 1
ATOM 3263 C C . GLN B 1 119 ? 1.170 -13.788 7.499 1.00 16.72 119 GLN B C 1
ATOM 3264 O O . GLN B 1 119 ? 0.968 -14.988 7.315 1.00 16.64 119 GLN B O 1
ATOM 3270 N N . GLU B 1 120 ? 2.113 -13.326 8.319 1.00 16.92 120 GLU B N 1
ATOM 3271 C CA . GLU B 1 120 ? 2.983 -14.221 9.075 1.00 16.96 120 GLU B CA 1
ATOM 3272 C C . GLU B 1 120 ? 2.210 -15.032 10.116 1.00 16.86 120 GLU B C 1
ATOM 3273 O O . GLU B 1 120 ? 2.471 -16.223 10.299 1.00 16.66 120 GLU B O 1
ATOM 3279 N N . GLY B 1 121 ? 1.258 -14.386 10.786 1.00 16.58 121 GLY B N 1
ATOM 3280 C CA . GLY B 1 121 ? 0.376 -15.068 11.726 1.00 16.43 121 GLY B CA 1
ATOM 3281 C C . GLY B 1 121 ? -0.411 -16.175 11.051 1.00 16.58 121 GLY B C 1
ATOM 3282 O O . GLY B 1 121 ? -0.528 -17.279 11.593 1.00 16.23 121 GLY B O 1
ATOM 3283 N N . MET B 1 122 ? -0.939 -15.864 9.865 1.00 16.72 122 MET B N 1
ATOM 3284 C CA A MET B 1 122 ? -1.657 -16.827 9.0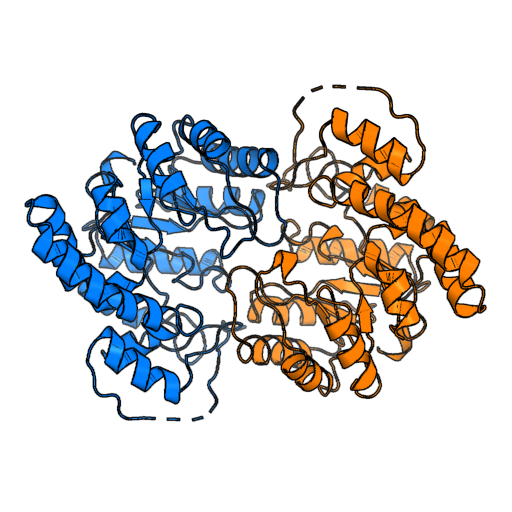30 0.50 17.26 122 MET B CA 1
ATOM 3285 C CA B MET B 1 122 ? -1.662 -16.836 9.055 0.50 16.72 122 MET B CA 1
ATOM 3286 C C . MET B 1 122 ? -0.744 -17.987 8.677 1.00 17.21 122 MET B C 1
ATOM 3287 O O . MET B 1 122 ? -1.133 -19.147 8.779 1.00 17.13 122 MET B O 1
ATOM 3296 N N . TYR B 1 123 ? 0.472 -17.653 8.245 1.00 17.50 123 TYR B N 1
ATOM 3297 C CA . TYR B 1 123 ? 1.442 -18.665 7.853 1.00 17.82 123 TYR B CA 1
ATOM 3298 C C . TYR B 1 123 ? 1.694 -19.644 8.997 1.00 17.70 123 TYR B C 1
ATOM 3299 O O . TYR B 1 123 ? 1.584 -20.853 8.807 1.00 17.88 123 TYR B O 1
ATOM 3308 N N . GLN B 1 124 ? 2.006 -19.119 10.180 1.00 17.65 124 GLN B N 1
ATOM 3309 C CA . GLN B 1 124 ? 2.296 -19.961 11.340 1.00 17.56 124 GLN B CA 1
ATOM 3310 C C . GLN B 1 124 ? 1.057 -20.721 11.827 1.00 17.53 124 GLN B C 1
ATOM 3311 O O . GLN B 1 124 ? 1.178 -21.815 12.375 1.00 17.49 124 GLN B O 1
ATOM 3317 N N . HIS B 1 125 ? -0.125 -20.143 11.610 1.00 17.31 125 HIS B N 1
ATOM 3318 C CA . HIS B 1 125 ? -1.396 -20.796 11.945 1.00 17.14 125 HIS B CA 1
ATOM 3319 C C . HIS B 1 125 ? -1.627 -22.025 11.103 1.00 17.40 125 HIS B C 1
ATOM 3320 O O . HIS B 1 125 ? -1.891 -23.109 11.638 1.00 17.44 125 HIS B O 1
ATOM 3327 N N . PHE B 1 126 ? -1.515 -21.871 9.784 1.00 17.90 126 PHE B N 1
ATOM 3328 C CA . PHE B 1 126 ? -1.763 -22.971 8.849 1.00 18.46 126 PHE B CA 1
ATOM 3329 C C . PHE B 1 126 ? -0.646 -24.016 8.830 1.00 18.80 126 PHE B C 1
ATOM 3330 O O . PHE B 1 126 ? -0.907 -25.195 8.577 1.00 18.71 126 PHE B O 1
ATOM 3338 N N . LYS B 1 127 ? 0.587 -23.584 9.094 1.00 18.99 127 LYS B N 1
ATOM 3339 C CA . LYS B 1 127 ? 1.723 -24.504 9.192 1.00 19.46 127 LYS B CA 1
ATOM 3340 C C . LYS B 1 127 ? 1.532 -25.455 10.372 1.00 19.38 127 LYS B C 1
ATOM 3341 O O . LYS B 1 127 ? 1.758 -26.658 10.244 1.00 19.67 127 LYS B O 1
ATOM 3347 N N . ALA B 1 128 ? 1.100 -24.905 11.505 1.00 19.07 128 ALA B N 1
ATOM 3348 C CA . ALA B 1 128 ? 0.855 -25.677 12.721 1.00 18.87 128 ALA B CA 1
ATOM 3349 C C . ALA B 1 128 ? -0.244 -26.725 12.546 1.00 18.78 128 ALA B C 1
ATOM 3350 O O . ALA B 1 128 ? -0.115 -27.843 13.040 1.00 18.58 128 ALA B O 1
ATOM 3352 N N . ILE B 1 129 ? -1.318 -26.354 11.849 1.00 18.50 129 ILE B N 1
ATOM 3353 C CA . ILE B 1 129 ? -2.420 -27.274 11.549 1.00 18.53 129 ILE B CA 1
ATOM 3354 C C . ILE B 1 129 ? -1.960 -28.359 10.570 1.00 18.67 129 ILE B C 1
ATOM 3355 O O . ILE B 1 129 ? -2.282 -29.538 10.739 1.00 18.71 129 ILE B O 1
ATOM 3360 N N . ALA B 1 130 ? -1.194 -27.949 9.562 1.00 18.84 130 ALA B N 1
ATOM 3361 C CA . ALA B 1 130 ? -0.658 -28.863 8.556 1.00 19.22 130 ALA B CA 1
ATOM 3362 C C . ALA B 1 130 ? 0.396 -29.818 9.128 1.00 19.49 130 ALA B C 1
ATOM 3363 O O . ALA B 1 130 ? 0.581 -30.920 8.608 1.00 19.58 130 ALA B O 1
ATOM 3365 N N . ASP B 1 131 ? 1.077 -29.382 10.188 1.00 19.69 131 ASP B N 1
ATOM 3366 C CA . ASP B 1 131 ? 2.095 -30.182 10.875 1.00 20.27 131 ASP B CA 1
ATOM 3367 C C . ASP B 1 131 ? 1.484 -31.151 11.887 1.00 20.58 131 ASP B C 1
ATOM 3368 O O . ASP B 1 131 ? 2.142 -32.102 12.320 1.00 20.59 131 ASP B O 1
ATOM 3373 N N . ALA B 1 132 ? 0.232 -30.903 12.263 1.00 20.72 132 ALA B N 1
ATOM 3374 C CA . ALA B 1 132 ? -0.376 -31.558 13.422 1.00 21.00 132 ALA B CA 1
ATOM 3375 C C . ALA B 1 132 ? -0.784 -33.012 13.213 1.00 21.27 132 ALA B C 1
ATOM 3376 O O . ALA B 1 132 ? -0.727 -33.810 14.149 1.00 21.53 132 ALA B O 1
ATOM 3378 N N . SER B 1 133 ? -1.202 -33.357 12.000 1.00 21.86 133 SER B N 1
ATOM 3379 C CA . SER B 1 133 ? -1.793 -34.671 11.769 1.00 22.43 133 SER B CA 1
ATOM 3380 C C . SER B 1 133 ? -1.491 -35.282 10.402 1.00 22.59 133 SER B C 1
ATOM 3381 O O . SER B 1 133 ? -0.828 -34.675 9.559 1.00 22.35 133 SER B O 1
ATOM 3384 N N . ASP B 1 134 ? -2.015 -36.492 10.212 1.00 23.20 134 ASP B N 1
ATOM 3385 C CA . ASP B 1 134 ? -1.918 -37.256 8.977 1.00 23.55 134 ASP B CA 1
ATOM 3386 C C . ASP B 1 134 ? -2.875 -36.723 7.904 1.00 22.64 134 ASP B C 1
ATOM 3387 O O . ASP B 1 134 ? -2.727 -37.032 6.722 1.00 22.53 134 ASP B O 1
ATOM 3392 N N . LEU B 1 135 ? -3.849 -35.919 8.329 1.00 21.42 135 LEU B N 1
ATOM 3393 C CA . LEU B 1 135 ? -4.885 -35.383 7.444 1.00 20.53 135 LEU B CA 1
ATOM 3394 C C . LEU B 1 135 ? -4.424 -34.119 6.699 1.00 19.69 135 LEU B C 1
ATOM 3395 O O . LEU B 1 135 ? -4.094 -33.120 7.335 1.00 19.69 135 LEU B O 1
ATOM 3400 N N . PRO B 1 136 ? -4.402 -34.162 5.350 1.00 19.12 136 PRO B N 1
ATOM 3401 C CA . PRO B 1 136 ? -4.005 -32.998 4.545 1.00 18.79 136 PRO B CA 1
ATOM 3402 C C . PRO B 1 136 ? -4.986 -31.832 4.683 1.00 18.36 136 PRO B C 1
ATOM 3403 O O . PRO B 1 136 ? -6.154 -32.044 5.008 1.00 18.32 136 PRO B O 1
ATOM 3407 N N . ILE B 1 137 ? -4.502 -30.616 4.441 1.00 17.88 137 ILE B N 1
ATOM 3408 C CA . ILE B 1 137 ? -5.271 -29.405 4.736 1.00 17.66 137 ILE B CA 1
ATOM 3409 C C . ILE B 1 137 ? -5.611 -28.609 3.480 1.00 17.31 137 ILE B C 1
ATOM 3410 O O . ILE B 1 137 ? -4.790 -28.482 2.568 1.00 17.21 137 ILE B O 1
ATOM 3415 N N . ILE B 1 138 ? -6.838 -28.091 3.449 1.00 17.09 138 ILE B N 1
ATOM 3416 C CA . ILE B 1 138 ? -7.285 -27.154 2.426 1.00 16.62 138 ILE B CA 1
ATOM 3417 C C . ILE B 1 138 ? -7.530 -25.792 3.094 1.00 16.16 138 ILE B C 1
ATOM 3418 O O . ILE B 1 138 ? -8.216 -25.706 4.113 1.00 15.92 138 ILE B O 1
ATOM 3423 N N . ILE B 1 139 ? -6.948 -24.739 2.527 1.00 16.31 139 ILE B N 1
ATOM 3424 C CA . ILE B 1 139 ? -7.076 -23.394 3.089 1.00 16.30 139 ILE B CA 1
ATOM 3425 C C . ILE B 1 139 ? -8.351 -22.713 2.592 1.00 15.97 139 ILE B C 1
ATOM 3426 O O . ILE B 1 139 ? -8.641 -22.707 1.400 1.00 16.23 139 ILE B O 1
ATOM 3431 N N . TYR B 1 140 ? -9.102 -22.132 3.522 1.00 15.92 140 TYR B N 1
ATOM 3432 C CA . TYR B 1 140 ? -10.346 -21.441 3.205 1.00 15.72 140 TYR B CA 1
ATOM 3433 C C . TYR B 1 140 ? -10.126 -19.930 3.335 1.00 15.20 140 TYR B C 1
ATOM 3434 O O . TYR B 1 140 ? -10.023 -19.401 4.439 1.00 15.13 140 TYR B O 1
ATOM 3443 N N . ASN B 1 141 ? -10.040 -19.260 2.188 1.00 14.91 141 ASN B N 1
ATOM 3444 C CA . ASN B 1 141 ? -9.714 -17.835 2.111 1.00 14.72 141 ASN B CA 1
ATOM 3445 C C . ASN B 1 141 ? -10.952 -17.028 1.722 1.00 14.61 141 ASN B C 1
ATOM 3446 O O . ASN B 1 141 ? -11.398 -17.072 0.577 1.00 15.14 141 ASN B O 1
ATOM 3451 N N . ILE B 1 142 ? -11.518 -16.308 2.687 1.00 14.76 142 ILE B N 1
ATOM 3452 C CA . ILE B 1 142 ? -12.787 -15.604 2.476 1.00 14.64 142 ILE B CA 1
ATOM 3453 C C . ILE B 1 142 ? -12.855 -14.287 3.272 1.00 14.59 142 ILE B C 1
ATOM 3454 O O . ILE B 1 142 ? -13.406 -14.251 4.377 1.00 14.23 142 ILE B O 1
ATOM 3459 N N . PRO B 1 143 ? -12.281 -13.198 2.709 1.00 14.56 143 PRO B N 1
ATOM 3460 C CA . PRO B 1 143 ? -12.295 -11.880 3.354 1.00 14.76 143 PRO B CA 1
ATOM 3461 C C . PRO B 1 143 ? -13.700 -11.314 3.563 1.00 14.71 143 PRO B C 1
ATOM 3462 O O . PRO B 1 143 ? -13.890 -10.471 4.434 1.00 14.67 143 PRO B O 1
ATOM 3466 N N . GLY B 1 144 ? -14.671 -11.777 2.775 1.00 14.66 144 GLY B N 1
ATOM 3467 C CA . GLY B 1 144 ? -16.067 -11.364 2.938 1.00 14.74 144 GLY B CA 1
ATOM 3468 C C . GLY B 1 144 ? -16.650 -11.748 4.286 1.00 14.74 144 GLY B C 1
ATOM 3469 O O . GLY B 1 144 ? -17.593 -11.113 4.765 1.00 14.76 144 GLY B O 1
ATOM 3470 N N . ARG B 1 145 ? -16.080 -12.784 4.901 1.00 14.71 145 ARG B N 1
ATOM 3471 C CA . ARG B 1 145 ? -16.530 -13.260 6.206 1.00 14.78 145 ARG B CA 1
ATOM 3472 C C . ARG B 1 145 ? -15.532 -13.029 7.336 1.00 14.62 145 ARG B C 1
ATOM 3473 O O . ARG B 1 145 ? -15.930 -12.937 8.493 1.00 14.36 145 ARG B O 1
ATOM 3481 N N . VAL B 1 146 ? -14.243 -12.940 7.011 1.00 14.41 146 VAL B N 1
ATOM 3482 C CA . VAL B 1 146 ? -13.214 -12.847 8.056 1.00 14.51 146 VAL B CA 1
ATOM 3483 C C . VAL B 1 146 ? -12.385 -11.559 8.003 1.00 14.74 146 VAL B C 1
ATOM 3484 O O . VAL B 1 146 ? -11.424 -11.412 8.756 1.00 14.67 146 VAL B O 1
ATOM 3488 N N . VAL B 1 147 ? -12.790 -10.634 7.129 1.00 15.29 147 VAL B N 1
ATOM 3489 C CA . VAL B 1 147 ? -12.123 -9.330 6.904 1.00 15.79 147 VAL B CA 1
ATOM 3490 C C . VAL B 1 147 ? -10.757 -9.476 6.223 1.00 16.21 147 VAL B C 1
ATOM 3491 O O . VAL B 1 147 ? -10.582 -9.040 5.086 1.00 16.10 147 VAL B O 1
ATOM 3495 N N . VAL B 1 148 ? -9.801 -10.086 6.919 1.00 16.80 148 VAL B N 1
ATOM 3496 C CA . VAL B 1 148 ? -8.451 -10.260 6.382 1.00 17.17 148 VAL B CA 1
ATOM 3497 C C . VAL B 1 148 ? -8.416 -11.338 5.304 1.00 17.72 148 VAL B C 1
ATOM 3498 O O . VAL B 1 148 ? -9.312 -12.177 5.227 1.00 17.47 148 VAL B O 1
ATOM 3502 N N . GLU B 1 149 ? -7.384 -11.303 4.467 1.00 18.63 149 GLU B N 1
ATOM 3503 C CA . GLU B 1 149 ? -7.214 -12.318 3.433 1.00 19.60 149 GLU B CA 1
ATOM 3504 C C . GLU B 1 149 ? -5.758 -12.713 3.242 1.00 19.92 149 GLU B C 1
ATOM 3505 O O . GLU B 1 149 ? -4.847 -11.921 3.499 1.00 19.60 149 GLU B O 1
ATOM 3511 N N . LEU B 1 150 ? -5.551 -13.955 2.817 1.00 20.06 150 LEU B N 1
ATOM 3512 C CA . LEU B 1 150 ? -4.235 -14.419 2.424 1.00 20.44 150 LEU B CA 1
ATOM 3513 C C . LEU B 1 150 ? -3.904 -13.826 1.070 1.00 20.74 150 LEU B C 1
ATOM 3514 O O . LEU B 1 150 ? -4.697 -13.928 0.132 1.00 21.14 150 LEU B O 1
ATOM 3519 N N . THR B 1 151 ? -2.744 -13.181 0.982 1.00 21.19 151 THR B N 1
ATOM 3520 C CA . THR B 1 151 ? -2.180 -12.792 -0.302 1.00 21.57 151 THR B CA 1
ATOM 3521 C C . THR B 1 151 ? -1.846 -14.081 -1.050 1.00 22.12 151 THR B C 1
ATOM 3522 O O . THR B 1 151 ? -1.570 -15.101 -0.412 1.00 22.05 151 THR B O 1
ATOM 3526 N N . PRO B 1 152 ? -1.889 -14.050 -2.395 1.00 22.45 152 PRO B N 1
ATOM 3527 C CA . PRO B 1 152 ? -1.436 -15.204 -3.168 1.00 22.91 152 PRO B CA 1
ATOM 3528 C C . PRO B 1 152 ? 0.003 -15.617 -2.841 1.00 23.24 152 PRO B C 1
ATOM 3529 O O . PRO B 1 152 ? 0.322 -16.806 -2.909 1.00 23.32 152 PRO B O 1
ATOM 3533 N N . GLU B 1 153 ? 0.851 -14.651 -2.475 1.00 23.32 153 GLU B N 1
ATOM 3534 C CA . GLU B 1 153 ? 2.236 -14.939 -2.083 1.00 23.34 153 GLU B CA 1
ATOM 3535 C C . GLU B 1 153 ? 2.315 -15.872 -0.871 1.00 22.59 153 GLU B C 1
ATOM 3536 O O . GLU B 1 153 ? 3.066 -16.847 -0.890 1.00 22.24 153 GLU B O 1
ATOM 3542 N N . THR B 1 154 ? 1.544 -15.566 0.173 1.00 21.62 154 THR B N 1
ATOM 3543 C CA . THR B 1 154 ? 1.514 -16.383 1.387 1.00 21.31 154 THR B CA 1
ATOM 3544 C C . THR B 1 154 ? 0.816 -17.718 1.116 1.00 21.16 154 THR B C 1
ATOM 3545 O O . THR B 1 154 ? 1.196 -18.749 1.676 1.00 20.81 154 THR B O 1
ATOM 3549 N N . MET B 1 155 ? -0.199 -17.683 0.253 1.00 21.11 155 MET B N 1
ATOM 3550 C CA . MET B 1 155 ? -0.932 -18.882 -0.143 1.00 21.41 155 MET B CA 1
ATOM 3551 C C . MET B 1 155 ? -0.005 -19.908 -0.794 1.00 21.14 155 MET B C 1
ATOM 3552 O O . MET B 1 155 ? -0.022 -21.084 -0.430 1.00 21.24 155 MET B O 1
ATOM 3557 N N . LEU B 1 156 ? 0.809 -19.450 -1.742 1.00 21.07 156 LEU B N 1
ATOM 3558 C CA . LEU B 1 156 ? 1.714 -20.332 -2.478 1.00 21.38 156 LEU B CA 1
ATOM 3559 C C . LEU B 1 156 ? 2.886 -20.825 -1.628 1.00 21.45 156 LEU B C 1
ATOM 3560 O O . LEU B 1 156 ? 3.430 -21.901 -1.884 1.00 21.80 156 LEU B O 1
ATOM 3565 N N . ARG B 1 157 ? 3.264 -20.042 -0.619 1.00 21.29 157 ARG B N 1
ATOM 3566 C CA . ARG B 1 157 ? 4.243 -20.478 0.375 1.00 21.66 157 ARG B CA 1
ATOM 3567 C C . ARG B 1 157 ? 3.693 -21.654 1.179 1.00 21.18 157 ARG B C 1
ATOM 3568 O O . ARG B 1 157 ? 4.412 -22.612 1.458 1.00 21.20 157 ARG B O 1
ATOM 3576 N N . LEU B 1 158 ? 2.413 -21.569 1.541 1.00 20.49 158 LEU B N 1
ATOM 3577 C CA . LEU B 1 158 ? 1.729 -22.641 2.261 1.00 20.38 158 LEU B CA 1
ATOM 3578 C C . LEU B 1 158 ? 1.440 -23.831 1.350 1.00 20.46 158 LEU B C 1
ATOM 3579 O O . LEU B 1 158 ? 1.462 -24.978 1.798 1.00 20.51 158 LEU B O 1
ATOM 3584 N N . ALA B 1 159 ? 1.178 -23.547 0.076 1.00 20.63 159 ALA B N 1
ATOM 3585 C CA . ALA B 1 159 ? 0.927 -24.575 -0.936 1.00 21.03 159 ALA B CA 1
ATOM 3586 C C . ALA B 1 159 ? 2.103 -25.546 -1.101 1.00 21.56 159 ALA B C 1
ATOM 3587 O O . ALA B 1 159 ? 1.913 -26.705 -1.483 1.00 21.47 159 ALA B O 1
ATOM 3589 N N . ASP B 1 160 ? 3.309 -25.064 -0.803 1.00 22.42 160 ASP B N 1
ATOM 3590 C CA . ASP B 1 160 ? 4.532 -25.871 -0.882 1.00 22.82 160 ASP B CA 1
ATOM 3591 C C . ASP B 1 160 ? 4.667 -26.883 0.255 1.00 22.66 160 ASP B C 1
ATOM 3592 O O . ASP B 1 160 ? 5.507 -27.786 0.185 1.00 22.38 160 ASP B O 1
ATOM 3597 N N . HIS B 1 161 ? 3.857 -26.722 1.301 1.00 21.88 161 HIS B N 1
ATOM 3598 C CA . HIS B 1 161 ? 3.798 -27.688 2.400 1.00 21.57 161 HIS B CA 1
ATOM 3599 C C . HIS B 1 161 ? 3.244 -28.993 1.890 1.00 21.15 161 HIS B C 1
ATOM 3600 O O . HIS B 1 161 ? 2.211 -29.001 1.216 1.00 20.95 161 HIS B O 1
ATOM 3607 N N . PRO B 1 162 ? 3.925 -30.118 2.191 1.00 20.49 162 PRO B N 1
ATOM 3608 C CA . PRO B 1 162 ? 3.501 -31.431 1.680 1.00 20.02 162 PRO B CA 1
ATOM 3609 C C . PRO B 1 162 ? 2.111 -31.854 2.162 1.00 19.53 162 PRO B C 1
ATOM 3610 O O . PRO B 1 162 ? 1.473 -32.699 1.532 1.00 19.68 162 PRO B O 1
ATOM 3614 N N . ASN B 1 163 ? 1.654 -31.258 3.259 1.00 19.06 163 ASN B N 1
ATOM 3615 C CA . ASN B 1 163 ? 0.363 -31.586 3.849 1.00 18.70 163 ASN B CA 1
ATOM 3616 C C . ASN B 1 163 ? -0.713 -30.513 3.644 1.00 18.47 163 ASN B C 1
ATOM 3617 O O . ASN B 1 163 ? -1.761 -30.546 4.292 1.00 18.27 163 ASN B O 1
ATOM 3622 N N . ILE B 1 164 ? -0.439 -29.559 2.759 1.00 18.10 164 ILE B N 1
ATOM 3623 C CA . ILE B 1 164 ? -1.460 -28.619 2.293 1.00 18.09 164 ILE B CA 1
ATOM 3624 C C . ILE B 1 164 ? -1.700 -28.886 0.812 1.00 17.96 164 ILE B C 1
ATOM 3625 O O . ILE B 1 164 ? -0.796 -28.732 -0.020 1.00 18.66 164 ILE B O 1
ATOM 3630 N N . ILE B 1 165 ? -2.922 -29.310 0.497 1.00 17.65 165 ILE B N 1
ATOM 3631 C CA . ILE B 1 165 ? -3.238 -29.842 -0.824 1.00 17.35 165 ILE B CA 1
ATOM 3632 C C . ILE B 1 165 ? -4.317 -29.061 -1.573 1.00 17.11 165 ILE B C 1
ATOM 3633 O O . ILE B 1 165 ? -4.744 -29.480 -2.650 1.00 17.18 165 ILE B O 1
ATOM 3638 N N . GLY B 1 166 ? -4.763 -27.937 -1.016 1.00 16.86 166 GLY B N 1
ATOM 3639 C CA . GLY B 1 166 ? -5.798 -27.159 -1.690 1.00 16.85 166 GLY B CA 1
ATOM 3640 C C . GLY B 1 166 ? -6.164 -25.814 -1.098 1.00 16.45 166 GLY B C 1
ATOM 3641 O O . GLY B 1 166 ? -5.689 -25.434 -0.029 1.00 16.61 166 GLY B O 1
ATOM 3642 N N . VAL B 1 167 ? -7.011 -25.094 -1.828 1.00 16.50 167 VAL B N 1
ATOM 3643 C CA . VAL B 1 167 ? -7.586 -23.834 -1.369 1.00 16.61 167 VAL B CA 1
ATOM 3644 C C . VAL B 1 167 ? -9.046 -23.721 -1.809 1.00 16.32 167 VAL B C 1
ATOM 3645 O O . VAL B 1 167 ? -9.388 -24.075 -2.936 1.00 16.30 167 VAL B O 1
ATOM 3663 N N . GLU B 1 169 ? -10.986 -20.782 -2.463 1.00 17.78 169 GLU B N 1
ATOM 3664 C CA . GLU B 1 169 ? -10.721 -19.356 -2.669 1.00 18.38 169 GLU B CA 1
ATOM 3665 C C . GLU B 1 169 ? -11.996 -18.544 -2.920 1.00 18.69 169 GLU B C 1
ATOM 3666 O O . GLU B 1 169 ? -12.752 -18.819 -3.859 1.00 18.61 169 GLU B O 1
ATOM 3672 N N . CYS B 1 170 ? -12.220 -17.550 -2.065 1.00 19.24 170 CYS B N 1
ATOM 3673 C CA . CYS B 1 170 ? -13.351 -16.633 -2.197 1.00 19.53 170 CYS B CA 1
ATOM 3674 C C . CYS B 1 170 ? -12.855 -15.188 -2.205 1.00 19.40 170 CYS B C 1
ATOM 3675 O O . CYS B 1 170 ? -13.146 -14.415 -1.295 1.00 18.57 170 CYS B O 1
ATOM 3678 N N . THR B 1 171 ? -12.081 -14.840 -3.226 1.00 20.05 171 THR B N 1
ATOM 3679 C CA . THR B 1 171 ? -11.635 -13.458 -3.412 1.00 20.81 171 THR B CA 1
ATOM 3680 C C . THR B 1 171 ? -12.030 -12.991 -4.809 1.00 20.85 171 THR B C 1
ATOM 3681 O O . THR B 1 171 ? -13.216 -12.866 -5.110 1.00 21.72 171 THR B O 1
ATOM 3685 N N . SER B 1 172 ? -11.040 -12.763 -5.663 1.00 20.79 172 SER B N 1
ATOM 3686 C CA . SER B 1 172 ? -11.271 -12.271 -7.009 1.00 20.43 172 SER B CA 1
ATOM 3687 C C . SER B 1 172 ? -10.834 -13.301 -8.041 1.00 20.40 172 SER B C 1
ATOM 3688 O O . SER B 1 172 ? -10.039 -14.198 -7.739 1.00 19.87 172 SER B O 1
ATOM 3691 N N . LEU B 1 173 ? -11.348 -13.161 -9.260 1.00 20.07 173 LEU B N 1
ATOM 3692 C CA . LEU B 1 173 ? -10.949 -14.019 -10.371 1.00 19.98 173 LEU B CA 1
ATOM 3693 C C . LEU B 1 173 ? -9.523 -13.725 -10.839 1.00 19.86 173 LEU B C 1
ATOM 3694 O O . LEU B 1 173 ? -8.860 -14.596 -11.401 1.00 19.50 173 LEU B O 1
ATOM 3699 N N . ALA B 1 174 ? -9.058 -12.500 -10.599 1.00 20.20 174 ALA B N 1
ATOM 3700 C CA . ALA B 1 174 ? -7.668 -12.131 -10.858 1.00 20.18 174 ALA B CA 1
ATOM 3701 C C . ALA B 1 174 ? -6.732 -12.938 -9.954 1.00 20.12 174 ALA B C 1
ATOM 3702 O O . ALA B 1 174 ? -5.732 -13.490 -10.421 1.00 19.93 174 ALA B O 1
ATOM 3704 N N . ASN B 1 175 ? -7.072 -13.006 -8.667 1.00 19.95 175 ASN B N 1
ATOM 3705 C CA . ASN B 1 175 ? -6.348 -13.834 -7.702 1.00 20.19 175 ASN B CA 1
ATOM 3706 C C . ASN B 1 175 ? -6.436 -15.314 -8.059 1.00 20.09 175 ASN B C 1
ATOM 3707 O O . ASN B 1 175 ? -5.446 -16.038 -7.969 1.00 19.61 175 ASN B O 1
ATOM 3712 N N . MET B 1 176 ? -7.632 -15.741 -8.461 1.00 20.13 176 MET B N 1
ATOM 3713 C CA . MET B 1 176 ? -7.891 -17.112 -8.901 1.00 20.24 176 MET B CA 1
ATOM 3714 C C . MET B 1 176 ? -6.943 -17.511 -10.035 1.00 19.43 176 MET B C 1
ATOM 3715 O O . MET B 1 176 ? -6.321 -18.573 -9.981 1.00 18.74 176 MET B O 1
ATOM 3720 N N . ALA B 1 177 ? -6.828 -16.648 -11.044 1.00 18.36 177 ALA B N 1
ATOM 3721 C CA . ALA B 1 177 ? -5.966 -16.898 -12.197 1.00 18.18 177 ALA B CA 1
ATOM 3722 C C . ALA B 1 177 ? -4.497 -17.027 -11.802 1.00 17.83 177 ALA B C 1
ATOM 3723 O O . ALA B 1 177 ? -3.791 -17.894 -12.312 1.00 17.69 177 ALA B O 1
ATOM 3725 N N . TYR B 1 178 ? -4.048 -16.161 -10.898 1.00 17.67 178 TYR B N 1
ATOM 3726 C CA . TYR B 1 178 ? -2.665 -16.176 -10.427 1.00 17.40 178 TYR B CA 1
ATOM 3727 C C . TYR B 1 178 ? -2.319 -17.485 -9.713 1.00 17.45 178 TYR B C 1
ATOM 3728 O O . TYR B 1 178 ? -1.240 -18.045 -9.924 1.00 17.50 178 TYR B O 1
ATOM 3737 N N . LEU B 1 179 ? -3.238 -17.966 -8.877 1.00 17.14 179 LEU B N 1
ATOM 3738 C CA . LEU B 1 179 ? -3.042 -19.221 -8.151 1.00 17.00 179 LEU B CA 1
ATOM 3739 C C . LEU B 1 179 ? -3.024 -20.424 -9.090 1.00 16.94 179 LEU B C 1
ATOM 3740 O O . LEU B 1 179 ? -2.191 -21.315 -8.932 1.00 17.10 179 LEU B O 1
ATOM 3745 N N . ILE B 1 180 ? -3.924 -20.437 -10.074 1.00 16.77 180 ILE B N 1
ATOM 3746 C CA . ILE B 1 180 ? -3.963 -21.506 -11.083 1.00 16.77 180 ILE B CA 1
ATOM 3747 C C . ILE B 1 180 ? -2.648 -21.533 -11.863 1.00 17.26 180 ILE B C 1
ATOM 3748 O O . ILE B 1 180 ? -2.087 -22.605 -12.120 1.00 17.32 180 ILE B O 1
ATOM 3753 N N . GLU B 1 181 ? -2.156 -20.346 -12.207 1.00 17.26 181 GLU B N 1
ATOM 3754 C CA . GLU B 1 181 ? -0.929 -20.191 -12.982 1.00 17.89 181 GLU B CA 1
ATOM 3755 C C . GLU B 1 181 ? 0.318 -20.696 -12.256 1.00 18.09 181 GLU B C 1
ATOM 3756 O O . GLU B 1 181 ? 1.154 -21.372 -12.858 1.00 18.04 181 GLU B O 1
ATOM 3762 N N . HIS B 1 182 ? 0.434 -20.370 -10.972 1.00 18.40 182 HIS B N 1
ATOM 3763 C CA . HIS B 1 182 ? 1.664 -20.621 -10.221 1.00 19.05 182 HIS B CA 1
ATOM 3764 C C . HIS B 1 182 ? 1.544 -21.704 -9.193 1.00 19.20 182 HIS B C 1
ATOM 3765 O O . HIS B 1 182 ? 2.435 -21.867 -8.355 1.00 19.42 182 HIS B O 1
ATOM 3772 N N . LYS B 1 183 ? 0.456 -22.468 -9.256 1.00 19.44 183 LYS B N 1
ATOM 3773 C CA . LYS B 1 183 ? 0.225 -23.555 -8.308 1.00 19.69 183 LYS B CA 1
ATOM 3774 C C . LYS B 1 183 ? 1.364 -24.570 -8.354 1.00 19.71 183 LYS B C 1
ATOM 3775 O O . LYS B 1 183 ? 1.908 -24.838 -9.424 1.00 19.88 183 LYS B O 1
ATOM 3781 N N . PRO B 1 184 ? 1.742 -25.123 -7.189 1.00 20.15 184 PRO B N 1
ATOM 3782 C CA . PRO B 1 184 ? 2.677 -26.243 -7.219 1.00 20.57 184 PRO B CA 1
ATOM 3783 C C . PRO B 1 184 ? 1.923 -27.507 -7.623 1.00 21.31 184 PRO B C 1
ATOM 3784 O O . PRO B 1 184 ? 0.722 -27.442 -7.903 1.00 20.74 184 PRO B O 1
ATOM 3788 N N . GLU B 1 185 ? 2.617 -28.643 -7.659 1.00 22.14 185 GLU B N 1
ATOM 3789 C CA . GLU B 1 185 ? 1.969 -29.918 -7.956 1.00 23.08 185 GLU B CA 1
ATOM 3790 C C . GLU B 1 185 ? 1.080 -30.369 -6.800 1.00 22.60 185 GLU B C 1
ATOM 3791 O O . GLU B 1 185 ? 1.228 -29.898 -5.670 1.00 22.51 185 GLU B O 1
ATOM 3797 N N . GLU B 1 186 ? 0.143 -31.266 -7.103 1.00 22.44 186 GLU B N 1
ATOM 3798 C CA . GLU B 1 186 ? -0.739 -31.866 -6.101 1.00 22.42 186 GLU B CA 1
ATOM 3799 C C . GLU B 1 186 ? -1.402 -30.831 -5.190 1.00 21.47 186 GLU B C 1
ATOM 3800 O O . GLU B 1 186 ? -1.444 -30.994 -3.971 1.00 21.57 186 GLU B O 1
ATOM 3806 N N . PHE B 1 187 ? -1.911 -29.767 -5.803 1.00 20.37 187 PHE B N 1
ATOM 3807 C CA . PHE B 1 187 ? -2.570 -28.683 -5.084 1.00 19.63 187 PHE B CA 1
ATOM 3808 C C . PHE B 1 187 ? -3.834 -28.281 -5.835 1.00 19.08 187 PHE B C 1
ATOM 3809 O O . PHE B 1 187 ? -3.781 -27.928 -7.011 1.00 18.96 187 PHE B O 1
ATOM 3817 N N . LEU B 1 188 ? -4.966 -28.343 -5.143 1.00 18.61 188 LEU B N 1
ATOM 3818 C CA . LEU B 1 188 ? -6.272 -28.127 -5.757 1.00 18.47 188 LEU B CA 1
ATOM 3819 C C . LEU B 1 188 ? -6.779 -26.708 -5.526 1.00 18.22 188 LEU B C 1
ATOM 3820 O O . LEU B 1 188 ? -6.633 -26.158 -4.437 1.00 18.53 188 LEU B O 1
ATOM 3825 N N . ILE B 1 189 ? -7.367 -26.115 -6.560 1.00 18.26 189 ILE B N 1
ATOM 3826 C CA . ILE B 1 189 ? -7.947 -24.783 -6.436 1.00 17.98 189 ILE B CA 1
ATOM 3827 C C . ILE B 1 189 ? -9.449 -24.832 -6.696 1.00 17.70 189 ILE B C 1
ATOM 3828 O O . ILE B 1 189 ? -9.895 -25.114 -7.810 1.00 17.28 189 ILE B O 1
ATOM 3833 N N . TYR B 1 190 ? -10.212 -24.575 -5.638 1.00 17.85 190 TYR B N 1
ATOM 3834 C CA . TYR B 1 190 ? -11.663 -24.514 -5.705 1.00 18.02 190 TYR B CA 1
ATOM 3835 C C . TYR B 1 190 ? -12.124 -23.093 -5.447 1.00 17.98 190 TYR B C 1
ATOM 3836 O O . TYR B 1 190 ? -11.555 -22.392 -4.607 1.00 17.89 190 TYR B O 1
ATOM 3845 N N . THR B 1 191 ? -13.151 -22.669 -6.173 1.00 18.11 191 THR B N 1
ATOM 3846 C CA . THR B 1 191 ? -13.866 -21.457 -5.801 1.00 18.27 191 THR B CA 1
ATOM 3847 C C . THR B 1 191 ? -14.937 -21.814 -4.768 1.00 18.27 191 THR B C 1
ATOM 3848 O O . THR B 1 191 ? -15.539 -22.890 -4.831 1.00 18.15 191 THR B O 1
ATOM 3852 N N . GLY B 1 192 ? -15.149 -20.920 -3.806 1.00 18.24 192 GLY B N 1
ATOM 3853 C CA . GLY B 1 192 ? -16.241 -21.058 -2.850 1.00 18.99 192 GLY B CA 1
ATOM 3854 C C . GLY B 1 192 ? -17.395 -20.135 -3.195 1.00 19.32 192 GLY B C 1
ATOM 3855 O O . GLY B 1 192 ? -18.322 -19.960 -2.400 1.00 19.70 192 GLY B O 1
ATOM 3856 N N . GLU B 1 193 ? -17.331 -19.553 -4.390 1.00 19.75 193 GLU B N 1
ATOM 3857 C CA . GLU B 1 193 ? -18.336 -18.610 -4.873 1.00 20.04 193 GLU B CA 1
ATOM 3858 C C . GLU B 1 193 ? -19.128 -19.225 -6.024 1.00 19.50 193 GLU B C 1
ATOM 3859 O O . GLU B 1 193 ? -18.633 -19.320 -7.152 1.00 19.17 193 GLU B O 1
ATOM 3865 N N . ASP B 1 194 ? -20.359 -19.642 -5.729 1.00 19.29 194 ASP B N 1
ATOM 3866 C CA . ASP B 1 194 ? -21.243 -20.272 -6.714 1.00 18.96 194 ASP B CA 1
ATOM 3867 C C . ASP B 1 194 ? -21.468 -19.419 -7.963 1.00 19.00 194 ASP B C 1
ATOM 3868 O O . ASP B 1 194 ? -21.572 -19.948 -9.071 1.00 18.61 194 ASP B O 1
ATOM 3873 N N . GLY B 1 195 ? -21.531 -18.101 -7.776 1.00 18.93 195 GLY B N 1
ATOM 3874 C CA . GLY B 1 195 ? -21.709 -17.165 -8.884 1.00 19.39 195 GLY B CA 1
ATOM 3875 C C . GLY B 1 195 ? -20.494 -17.064 -9.791 1.00 19.55 195 GLY B C 1
ATOM 3876 O O . GLY B 1 195 ? -20.613 -16.651 -10.944 1.00 19.71 195 GLY B O 1
ATOM 3877 N N . ASP B 1 196 ? -19.330 -17.451 -9.271 1.00 19.99 196 ASP B N 1
ATOM 3878 C CA . ASP B 1 196 ? -18.068 -17.368 -10.013 1.00 20.61 196 ASP B CA 1
ATOM 3879 C C . ASP B 1 196 ? -17.625 -18.679 -10.657 1.00 20.00 196 ASP B C 1
ATOM 3880 O O . ASP B 1 196 ? -16.683 -18.683 -11.452 1.00 19.97 196 ASP B O 1
ATOM 3885 N N . ALA B 1 197 ? -18.296 -19.778 -10.312 1.00 19.31 197 ALA B N 1
ATOM 3886 C CA . ALA B 1 197 ? -17.884 -21.125 -10.735 1.00 18.79 197 ALA B CA 1
ATOM 3887 C C . ALA B 1 197 ? -17.658 -21.255 -12.242 1.00 18.25 197 ALA B C 1
ATOM 3888 O O . ALA B 1 197 ? -16.633 -21.787 -12.674 1.00 18.13 197 ALA B O 1
ATOM 3890 N N . PHE B 1 198 ? -18.612 -20.763 -13.033 1.00 17.71 198 PHE B N 1
ATOM 3891 C CA . PHE B 1 198 ? -18.482 -20.700 -14.488 1.00 17.33 198 PHE B CA 1
ATOM 3892 C C . PHE B 1 198 ? -17.135 -20.097 -14.889 1.00 17.13 198 PHE B C 1
ATOM 3893 O O . PHE B 1 198 ? -16.388 -20.691 -15.670 1.00 16.90 198 PHE B O 1
ATOM 3901 N N . HIS B 1 199 ? -16.830 -18.925 -14.336 1.00 17.07 199 HIS B N 1
ATOM 3902 C CA . HIS B 1 199 ? -15.594 -18.210 -14.652 1.00 17.00 199 HIS B CA 1
ATOM 3903 C C . HIS B 1 199 ? -14.380 -18.928 -14.132 1.00 17.19 199 HIS B C 1
ATOM 3904 O O . HIS B 1 199 ? -13.362 -19.008 -14.819 1.00 17.23 199 HIS B O 1
ATOM 3911 N N . ALA B 1 200 ? -14.488 -19.466 -12.920 1.00 17.58 200 ALA B N 1
ATOM 3912 C CA . ALA B 1 200 ? -13.388 -20.191 -12.288 1.00 17.79 200 ALA B CA 1
ATOM 3913 C C . ALA B 1 200 ? -12.989 -21.429 -13.089 1.00 17.92 200 ALA B C 1
ATOM 3914 O O . ALA B 1 200 ? -11.804 -21.663 -13.315 1.00 17.54 200 ALA B O 1
ATOM 3916 N N . MET B 1 201 ? -13.984 -22.197 -13.538 1.00 18.24 201 MET B N 1
ATOM 3917 C CA . MET B 1 201 ? -13.746 -23.399 -14.342 1.00 18.51 201 MET B CA 1
ATOM 3918 C C . MET B 1 201 ? -13.140 -23.090 -15.709 1.00 18.57 201 MET B C 1
ATOM 3919 O O . MET B 1 201 ? -12.255 -23.809 -16.169 1.00 18.13 201 MET B O 1
ATOM 3924 N N . ASN B 1 202 ? -13.617 -22.025 -16.353 1.00 18.57 202 ASN B N 1
ATOM 3925 C CA . ASN B 1 202 ? -13.023 -21.549 -17.604 1.00 18.83 202 ASN B CA 1
ATOM 3926 C C . ASN B 1 202 ? -11.561 -21.156 -17.421 1.00 18.67 202 ASN B C 1
ATOM 3927 O O . ASN B 1 202 ? -10.738 -21.353 -18.315 1.00 18.61 202 ASN B O 1
ATOM 3932 N N . LEU B 1 203 ? -11.254 -20.616 -16.244 1.00 18.90 203 LEU B N 1
ATOM 3933 C CA . LEU B 1 203 ? -9.919 -20.137 -15.907 1.00 19.01 203 LEU B CA 1
ATOM 3934 C C . LEU B 1 203 ? -8.952 -21.291 -15.641 1.00 18.96 203 LEU B C 1
ATOM 3935 O O . LEU B 1 203 ? -7.735 -21.128 -15.751 1.00 18.77 203 LEU B O 1
ATOM 3940 N N . GLY B 1 204 ? -9.505 -22.449 -15.286 1.00 18.88 204 GLY B N 1
ATOM 3941 C CA . GLY B 1 204 ? -8.714 -23.653 -15.047 1.00 18.89 204 GLY B CA 1
ATOM 3942 C C . GLY B 1 204 ? -8.764 -24.186 -13.627 1.00 18.93 204 GLY B C 1
ATOM 3943 O O . GLY B 1 204 ? -7.920 -24.997 -13.242 1.00 19.18 204 GLY B O 1
ATOM 3944 N N . ALA B 1 205 ? -9.747 -23.735 -12.848 1.00 18.59 205 ALA B N 1
ATOM 3945 C CA . ALA B 1 205 ? -9.947 -24.224 -11.483 1.00 18.45 205 ALA B CA 1
ATOM 3946 C C . ALA B 1 205 ? -10.429 -25.673 -11.473 1.00 18.31 205 ALA B C 1
ATOM 3947 O O . ALA B 1 205 ? -10.930 -26.177 -12.479 1.00 18.52 205 ALA B O 1
ATOM 3949 N N . ASP B 1 206 ? -10.281 -26.328 -10.326 1.00 18.30 206 ASP B N 1
ATOM 3950 C CA . ASP B 1 206 ? -10.595 -27.752 -10.183 1.00 18.38 206 ASP B CA 1
ATOM 3951 C C . ASP B 1 206 ? -12.054 -28.042 -9.848 1.00 18.33 206 ASP B C 1
ATOM 3952 O O . ASP B 1 206 ? -12.546 -29.149 -10.076 1.00 18.71 206 ASP B O 1
ATOM 3957 N N . GLY B 1 207 ? -12.746 -27.047 -9.306 1.00 18.05 207 GLY B N 1
ATOM 3958 C CA . GLY B 1 207 ? -14.157 -27.201 -9.005 1.00 17.97 207 GLY B CA 1
ATOM 3959 C C . GLY B 1 207 ? -14.711 -26.115 -8.116 1.00 17.75 207 GLY B C 1
ATOM 3960 O O . GLY B 1 207 ? -14.083 -25.073 -7.924 1.00 17.73 207 GLY B O 1
ATOM 3961 N N . VAL B 1 208 ? -15.899 -26.376 -7.583 1.00 17.71 208 VAL B N 1
ATOM 3962 C CA . VAL B 1 208 ? -16.579 -25.467 -6.674 1.00 17.64 208 VAL B CA 1
ATOM 3963 C C . VAL B 1 208 ? -16.934 -26.176 -5.366 1.00 17.81 208 VAL B C 1
ATOM 3964 O O . VAL B 1 208 ? -17.361 -27.334 -5.370 1.00 18.05 208 VAL B O 1
ATOM 3968 N N . ILE B 1 209 ? -16.714 -25.488 -4.249 1.00 17.62 209 ILE B N 1
ATOM 3969 C CA . ILE B 1 209 ? -17.260 -25.911 -2.967 1.00 17.56 209 ILE B CA 1
ATOM 3970 C C . ILE B 1 209 ? -18.522 -25.079 -2.752 1.00 17.96 209 ILE B C 1
ATOM 3971 O O . ILE B 1 209 ? -18.453 -23.875 -2.483 1.00 17.81 209 ILE B O 1
ATOM 3976 N N . SER B 1 210 ? -19.668 -25.747 -2.876 1.00 17.79 210 SER B N 1
ATOM 3977 C CA . SER B 1 210 ? -20.932 -25.099 -3.203 1.00 17.81 210 SER B CA 1
ATOM 3978 C C . SER B 1 210 ? -22.002 -25.135 -2.110 1.00 17.75 210 SER B C 1
ATOM 3979 O O . SER B 1 210 ? -22.057 -26.060 -1.292 1.00 17.36 210 SER B O 1
ATOM 3982 N N . VAL B 1 211 ? -22.845 -24.102 -2.118 1.00 17.73 211 VAL B N 1
ATOM 3983 C CA . VAL B 1 211 ? -24.078 -24.065 -1.337 1.00 17.65 211 VAL B CA 1
ATOM 3984 C C . VAL B 1 211 ? -25.214 -24.431 -2.289 1.00 17.63 211 VAL B C 1
ATOM 3985 O O . VAL B 1 211 ? -26.091 -25.231 -1.948 1.00 18.01 211 VAL B O 1
ATOM 3989 N N . ALA B 1 212 ? -25.164 -23.852 -3.489 1.00 17.54 212 ALA B N 1
ATOM 3990 C CA . ALA B 1 212 ? -26.224 -23.963 -4.493 1.00 17.47 212 ALA B CA 1
ATOM 3991 C C . ALA B 1 212 ? -26.411 -25.377 -5.043 1.00 17.38 212 ALA B C 1
ATOM 3992 O O . ALA B 1 212 ? -27.437 -25.670 -5.659 1.00 17.16 212 ALA B O 1
ATOM 3994 N N . SER B 1 213 ? -25.423 -26.244 -4.825 1.00 17.21 213 SER B N 1
ATOM 3995 C CA . SER B 1 213 ? -25.526 -27.637 -5.262 1.00 17.61 213 SER B CA 1
ATOM 3996 C C . SER B 1 213 ? -26.564 -28.424 -4.454 1.00 17.72 213 SER B C 1
ATOM 3997 O O . SER B 1 213 ? -26.992 -29.499 -4.876 1.00 17.88 213 SER B O 1
ATOM 4000 N N . HIS B 1 214 ? -26.973 -27.878 -3.309 1.00 17.87 214 HIS B N 1
ATOM 4001 C CA . HIS B 1 214 ? -28.084 -28.433 -2.532 1.00 18.42 214 HIS B CA 1
ATOM 4002 C C . HIS B 1 214 ? -29.360 -28.471 -3.328 1.00 18.83 214 HIS B C 1
ATOM 4003 O O . HIS B 1 214 ? -30.124 -29.435 -3.246 1.00 19.30 214 HIS B O 1
ATOM 4010 N N . THR B 1 215 ? -29.600 -27.415 -4.103 1.00 18.99 215 THR B N 1
ATOM 4011 C CA . THR B 1 215 ? -30.902 -27.185 -4.730 1.00 19.03 215 THR B CA 1
ATOM 4012 C C . THR B 1 215 ? -30.847 -27.059 -6.252 1.00 19.05 215 THR B C 1
ATOM 4013 O O . THR B 1 215 ? -31.870 -27.205 -6.927 1.00 18.99 215 THR B O 1
ATOM 4017 N N . ASN B 1 216 ? -29.658 -26.782 -6.785 1.00 18.99 216 ASN B N 1
ATOM 4018 C CA . ASN B 1 216 ? -29.467 -26.612 -8.225 1.00 18.73 216 ASN B CA 1
ATOM 4019 C C . ASN B 1 216 ? -28.317 -27.456 -8.771 1.00 18.92 216 ASN B C 1
ATOM 4020 O O . ASN B 1 216 ? -27.609 -27.042 -9.696 1.00 18.67 216 ASN B O 1
ATOM 4025 N N . GLY B 1 217 ? -28.147 -28.644 -8.194 1.00 18.97 217 GLY B N 1
ATOM 4026 C CA . GLY B 1 217 ? -27.084 -29.566 -8.589 1.00 19.28 217 GLY B CA 1
ATOM 4027 C C . GLY B 1 217 ? -27.070 -29.923 -10.064 1.00 19.18 217 GLY B C 1
ATOM 4028 O O . GLY B 1 217 ? -26.004 -29.999 -10.672 1.00 19.22 217 GLY B O 1
ATOM 4029 N N . ASP B 1 218 ? -28.254 -30.132 -10.638 1.00 19.52 218 ASP B N 1
ATOM 4030 C CA . ASP B 1 218 ? -28.381 -30.543 -12.039 1.00 19.85 218 ASP B CA 1
ATOM 4031 C C . ASP B 1 218 ? -27.880 -29.510 -13.043 1.00 20.01 218 ASP B C 1
ATOM 4032 O O . ASP B 1 218 ? -27.149 -29.855 -13.975 1.00 19.35 218 ASP B O 1
ATOM 4037 N N . GLU B 1 219 ? -28.279 -28.253 -12.858 1.00 20.22 219 GLU B N 1
ATOM 4038 C CA . GLU B 1 219 ? -27.915 -27.195 -13.803 1.00 20.60 219 GLU B CA 1
ATOM 4039 C C . GLU B 1 219 ? -26.447 -26.788 -13.679 1.00 20.59 219 GLU B C 1
ATOM 4040 O O . GLU B 1 219 ? -25.851 -26.323 -14.650 1.00 21.28 219 GLU B O 1
ATOM 4046 N N . MET B 1 220 ? -25.875 -26.962 -12.489 1.00 20.70 220 MET B N 1
ATOM 4047 C CA . MET B 1 220 ? -24.445 -26.751 -12.287 1.00 20.87 220 MET B CA 1
ATOM 4048 C C . MET B 1 220 ? -23.650 -27.803 -13.053 1.00 21.12 220 MET B C 1
ATOM 4049 O O . MET B 1 220 ? -22.682 -27.474 -13.741 1.00 21.23 220 MET B O 1
ATOM 4054 N N . HIS B 1 221 ? -24.076 -29.061 -12.937 1.00 21.44 221 HIS B N 1
ATOM 4055 C CA . HIS B 1 221 ? -23.491 -30.169 -13.694 1.00 21.72 221 HIS B CA 1
ATOM 4056 C C . HIS B 1 221 ? -23.660 -29.961 -15.174 1.00 21.92 221 HIS B C 1
ATOM 4057 O O . HIS B 1 221 ? -22.723 -30.180 -15.940 1.00 22.04 221 HIS B O 1
ATOM 4064 N N . GLU B 1 222 ? -24.855 -29.531 -15.583 1.00 22.21 222 GLU B N 1
ATOM 4065 C CA . GLU B 1 222 ? -25.135 -29.165 -16.973 1.00 22.55 222 GLU B CA 1
ATOM 4066 C C . GLU B 1 222 ? -24.144 -28.129 -17.496 1.00 22.36 222 GLU B C 1
ATOM 4067 O O . GLU B 1 222 ? -23.612 -28.262 -18.602 1.00 22.16 222 GLU B O 1
ATOM 4073 N N . MET B 1 223 ? -23.909 -27.098 -16.689 1.00 22.31 223 MET B N 1
ATOM 4074 C CA . MET B 1 223 ? -22.987 -26.023 -17.032 1.00 22.25 223 MET B CA 1
ATOM 4075 C C . MET B 1 223 ? -21.549 -26.531 -17.120 1.00 22.46 223 MET B C 1
ATOM 4076 O O . MET B 1 223 ? -20.846 -26.244 -18.090 1.00 22.16 223 MET B O 1
ATOM 4081 N N . PHE B 1 224 ? -21.130 -27.287 -16.106 1.00 22.81 224 PHE B N 1
ATOM 4082 C CA . PHE B 1 224 ? -19.783 -27.869 -16.047 1.00 23.63 224 PHE B CA 1
ATOM 4083 C C . PHE B 1 224 ? -19.526 -28.843 -17.202 1.00 24.10 224 PHE B C 1
ATOM 4084 O O . PHE B 1 224 ? -18.441 -28.850 -17.786 1.00 24.34 224 PHE B O 1
ATOM 4092 N N . THR B 1 225 ? -20.534 -29.653 -17.527 1.00 24.61 225 THR B N 1
ATOM 4093 C CA . THR B 1 225 ? -20.470 -30.587 -18.654 1.00 25.32 225 THR B CA 1
ATOM 4094 C C . THR B 1 225 ? -20.321 -29.837 -19.980 1.00 25.81 225 THR B C 1
ATOM 4095 O O . THR B 1 225 ? -19.529 -30.236 -20.836 1.00 26.30 225 THR B O 1
ATOM 4099 N N . ALA B 1 226 ? -21.076 -28.748 -20.132 1.00 26.22 226 ALA B N 1
ATOM 4100 C CA . ALA B 1 226 ? -21.002 -27.899 -21.324 1.00 26.58 226 ALA B CA 1
ATOM 4101 C C . ALA B 1 226 ? -19.611 -27.283 -21.497 1.00 26.82 226 ALA B C 1
ATOM 4102 O O . ALA B 1 226 ? -19.075 -27.256 -22.608 1.00 27.23 226 ALA B O 1
ATOM 4104 N N . ILE B 1 227 ? -19.036 -26.798 -20.395 1.00 27.10 227 ILE B N 1
ATOM 4105 C CA . ILE B 1 227 ? -17.676 -26.256 -20.388 1.00 27.45 227 ILE B CA 1
ATOM 4106 C C . ILE B 1 227 ? -16.683 -27.333 -20.827 1.00 28.45 227 ILE B C 1
ATOM 4107 O O . ILE B 1 227 ? -15.874 -27.110 -21.730 1.00 28.57 227 ILE B O 1
ATOM 4112 N N . ALA B 1 228 ? -16.776 -28.503 -20.196 1.00 29.54 228 ALA B N 1
ATOM 4113 C CA . ALA B 1 228 ? -15.894 -29.634 -20.489 1.00 30.49 228 ALA B CA 1
ATOM 4114 C C . ALA B 1 228 ? -16.078 -30.206 -21.900 1.00 31.03 228 ALA B C 1
ATOM 4115 O O . ALA B 1 228 ? -15.139 -30.766 -22.470 1.00 31.49 228 ALA B O 1
ATOM 4117 N N . GLU B 1 229 ? -17.278 -30.058 -22.459 1.00 32.00 229 GLU B N 1
ATOM 4118 C CA . GLU B 1 229 ? -17.576 -30.557 -23.805 1.00 32.82 229 GLU B CA 1
ATOM 4119 C C . GLU B 1 229 ? -17.567 -29.453 -24.869 1.00 33.08 229 GLU B C 1
ATOM 4120 O O . GLU B 1 229 ? -18.123 -29.622 -25.961 1.00 33.58 229 GLU B O 1
ATOM 4126 N N . SER B 1 230 ? -16.930 -28.331 -24.533 1.00 32.61 230 SER B N 1
ATOM 4127 C CA . SER B 1 230 ? -16.691 -27.218 -25.462 1.00 32.22 230 SER B CA 1
ATOM 4128 C C . SER B 1 230 ? -17.959 -26.590 -26.068 1.00 31.85 230 SER B C 1
ATOM 4129 O O . SER B 1 230 ? -17.940 -26.085 -27.194 1.00 31.85 230 SER B O 1
ATOM 4132 N N . ASP B 1 231 ? -19.053 -26.630 -25.311 1.00 31.25 231 ASP B N 1
ATOM 4133 C CA . ASP B 1 231 ? -20.290 -25.956 -25.686 1.00 30.28 231 ASP B CA 1
ATOM 4134 C C . ASP B 1 231 ? -20.445 -24.721 -24.799 1.00 29.31 231 ASP B C 1
ATOM 4135 O O . ASP B 1 231 ? -21.243 -24.708 -23.858 1.00 28.66 231 ASP B O 1
ATOM 4140 N N . MET B 1 232 ? -19.664 -23.688 -25.111 1.00 28.81 232 MET B N 1
ATOM 4141 C CA . MET B 1 232 ? -19.587 -22.478 -24.288 1.00 28.09 232 MET B CA 1
ATOM 4142 C C . MET B 1 232 ? -20.874 -21.651 -24.312 1.00 26.87 232 MET B C 1
ATOM 4143 O O . MET B 1 232 ? -21.195 -20.978 -23.330 1.00 26.66 232 MET B O 1
ATOM 4148 N N . LYS B 1 233 ? -21.601 -21.706 -25.427 1.00 25.55 233 LYS B N 1
ATOM 4149 C CA . LYS B 1 233 ? -22.886 -21.016 -25.551 1.00 24.51 233 LYS B CA 1
ATOM 4150 C C . LYS B 1 233 ? -23.904 -21.567 -24.555 1.00 23.51 233 LYS B C 1
ATOM 4151 O O . LYS B 1 233 ? -24.612 -20.808 -23.898 1.00 23.12 233 LYS B O 1
ATOM 4157 N N . LYS B 1 234 ? -23.957 -22.891 -24.436 1.00 22.73 234 LYS B N 1
ATOM 4158 C CA . LYS B 1 234 ? -24.833 -23.544 -23.467 1.00 21.69 234 LYS B CA 1
ATOM 4159 C C . LYS B 1 234 ? -24.424 -23.196 -22.037 1.00 20.59 234 LYS B C 1
ATOM 4160 O O . LYS B 1 234 ? -25.272 -22.855 -21.213 1.00 20.24 234 LYS B O 1
ATOM 4166 N N . ALA B 1 235 ? -23.124 -23.271 -21.759 1.00 19.89 235 ALA B N 1
ATOM 4167 C CA . ALA B 1 235 ? -22.587 -22.971 -20.429 1.00 19.34 235 ALA B CA 1
ATOM 4168 C C . ALA B 1 235 ? -22.878 -21.536 -19.985 1.00 18.76 235 ALA B C 1
ATOM 4169 O O . ALA B 1 235 ? -23.259 -21.305 -18.835 1.00 18.33 235 ALA B O 1
ATOM 4171 N N . ALA B 1 236 ? -22.702 -20.587 -20.904 1.00 18.34 236 ALA B N 1
ATOM 4172 C CA . ALA B 1 236 ? -22.967 -19.167 -20.646 1.00 17.92 236 ALA B CA 1
ATOM 4173 C C . ALA B 1 236 ? -24.447 -18.902 -20.394 1.00 17.40 236 ALA B C 1
ATOM 4174 O O . ALA B 1 236 ? -24.800 -18.180 -19.463 1.00 17.04 236 ALA B O 1
ATOM 4176 N N . ALA B 1 237 ? -25.302 -19.490 -21.231 1.00 17.06 237 ALA B N 1
ATOM 4177 C CA . ALA B 1 237 ? -26.749 -19.385 -21.076 1.00 16.69 237 ALA B CA 1
ATOM 4178 C C . ALA B 1 237 ? -27.207 -19.843 -19.691 1.00 16.45 237 ALA B C 1
ATOM 4179 O O . ALA B 1 237 ? -28.016 -19.171 -19.053 1.00 16.36 237 ALA B O 1
ATOM 4181 N N . ILE B 1 238 ? -26.679 -20.975 -19.224 1.00 16.10 238 ILE B N 1
ATOM 4182 C CA . ILE B 1 238 ? -26.982 -21.466 -17.880 1.00 15.82 238 ILE B CA 1
ATOM 4183 C C . ILE B 1 238 ? -26.449 -20.494 -16.816 1.00 15.78 238 ILE B C 1
ATOM 4184 O O . ILE B 1 238 ? -27.179 -20.108 -15.904 1.00 15.61 238 ILE B O 1
ATOM 4189 N N . GLN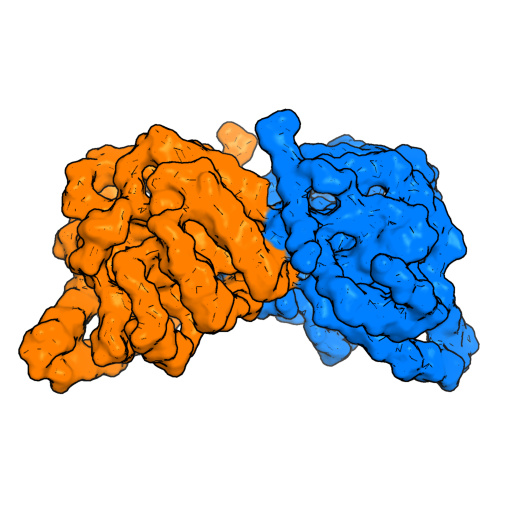 B 1 239 ? -25.189 -20.084 -16.957 1.00 15.74 239 GLN B N 1
ATOM 4190 C CA . GLN B 1 239 ? -24.562 -19.143 -16.022 1.00 15.78 239 GLN B CA 1
ATOM 4191 C C . GLN B 1 239 ? -25.365 -17.850 -15.831 1.00 15.55 239 GLN B C 1
ATOM 4192 O O . GLN B 1 239 ? -25.602 -17.426 -14.700 1.00 15.69 239 GLN B O 1
ATOM 4198 N N . ARG B 1 240 ? -25.783 -17.238 -16.935 1.00 15.50 240 ARG B N 1
ATOM 4199 C CA . ARG B 1 240 ? -26.563 -15.999 -16.879 1.00 15.38 240 ARG B CA 1
ATOM 4200 C C . ARG B 1 240 ? -27.855 -16.186 -16.080 1.00 15.38 240 ARG B C 1
ATOM 4201 O O . ARG B 1 240 ? -28.227 -15.325 -15.287 1.00 15.16 240 ARG B O 1
ATOM 4209 N N . LYS B 1 241 ? -28.512 -17.331 -16.262 1.00 15.57 241 LYS B N 1
ATOM 4210 C CA . LYS B 1 241 ? -29.719 -17.657 -15.496 1.00 15.43 241 LYS B CA 1
ATOM 4211 C C . LYS B 1 241 ? -29.426 -18.149 -14.073 1.00 15.30 241 LYS B C 1
ATOM 4212 O O . LYS B 1 241 ? -30.296 -18.095 -13.202 1.00 15.42 241 LYS B O 1
ATOM 4218 N N . PHE B 1 242 ? -28.199 -18.611 -13.840 1.00 15.03 242 PHE B N 1
ATOM 4219 C CA . PHE B 1 242 ? -27.793 -19.141 -12.539 1.00 14.75 242 PHE B CA 1
ATOM 4220 C C . PHE B 1 242 ? -27.548 -18.032 -11.515 1.00 14.51 242 PHE B C 1
ATOM 4221 O O . PHE B 1 242 ? -27.888 -18.182 -10.345 1.00 13.90 242 PHE B O 1
ATOM 4229 N N . ILE B 1 243 ? -26.968 -16.921 -11.973 1.00 14.48 243 ILE B N 1
ATOM 4230 C CA . ILE B 1 243 ? -26.607 -15.787 -11.106 1.00 14.44 243 ILE B CA 1
ATOM 4231 C C . ILE B 1 243 ? -27.743 -15.282 -10.192 1.00 14.36 243 ILE B C 1
ATOM 4232 O O . ILE B 1 243 ? -27.531 -15.154 -8.987 1.00 14.62 243 ILE B O 1
ATOM 4237 N N . PRO B 1 244 ? -28.946 -15.003 -10.745 1.00 14.42 244 PRO B N 1
ATOM 4238 C CA . PRO B 1 244 ? -29.992 -14.525 -9.823 1.00 14.33 244 PRO B CA 1
ATOM 4239 C C . PRO B 1 244 ? -30.442 -15.580 -8.803 1.00 14.35 244 PRO B C 1
ATOM 4240 O O . PRO B 1 244 ? -30.954 -15.231 -7.739 1.00 14.35 244 PRO B O 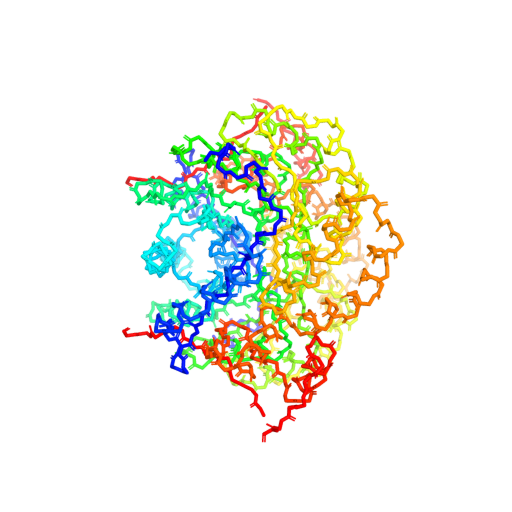1
ATOM 4244 N N . LYS B 1 245 ? -30.239 -16.856 -9.127 1.00 14.33 245 LYS B N 1
ATOM 4245 C CA . LYS B 1 245 ? -30.564 -17.947 -8.209 1.00 14.43 245 LYS B CA 1
ATOM 4246 C C . LYS B 1 245 ? -29.560 -17.992 -7.063 1.00 14.47 245 LYS B C 1
ATOM 4247 O O . LYS B 1 245 ? -29.942 -18.127 -5.902 1.00 14.12 245 LYS B O 1
ATOM 4253 N N . VAL B 1 246 ? -28.277 -17.867 -7.400 1.00 14.73 246 VAL B N 1
ATOM 4254 C CA . VAL B 1 246 ? -27.223 -17.722 -6.398 1.00 15.23 246 VAL B CA 1
ATOM 4255 C C . VAL B 1 246 ? -27.522 -16.515 -5.503 1.00 15.31 246 VAL B C 1
ATOM 4256 O O . VAL B 1 246 ? -27.511 -16.631 -4.276 1.00 15.67 246 VAL B O 1
ATOM 4260 N N . ASN B 1 247 ? -27.820 -15.374 -6.126 1.00 15.81 247 ASN B N 1
ATOM 4261 C CA . ASN B 1 247 ? -28.134 -14.141 -5.392 1.00 15.99 247 ASN B CA 1
ATOM 4262 C C . ASN B 1 247 ? -29.267 -14.322 -4.381 1.00 16.12 247 ASN B C 1
ATOM 4263 O O . ASN B 1 247 ? -29.198 -13.803 -3.266 1.00 16.10 247 ASN B O 1
ATOM 4268 N N . ALA B 1 248 ? -30.294 -15.077 -4.769 1.00 16.34 248 ALA B N 1
ATOM 4269 C CA . ALA B 1 248 ? -31.419 -15.372 -3.884 1.00 16.54 248 ALA B CA 1
ATOM 4270 C C . ALA B 1 248 ? -30.989 -16.235 -2.694 1.00 16.71 248 ALA B C 1
ATOM 4271 O O . ALA B 1 248 ? -31.473 -16.045 -1.576 1.00 16.77 248 ALA B O 1
ATOM 4273 N N . LEU B 1 249 ? -30.063 -17.163 -2.938 1.00 16.86 249 LEU B N 1
ATOM 4274 C CA . LEU B 1 249 ? -29.537 -18.047 -1.893 1.00 17.04 249 LEU B CA 1
ATOM 4275 C C . LEU B 1 249 ? -28.710 -17.308 -0.834 1.00 17.39 249 LEU B C 1
ATOM 4276 O O . LEU B 1 249 ? -28.421 -17.856 0.234 1.00 17.24 249 LEU B O 1
ATOM 4281 N N . PHE B 1 250 ? -28.341 -16.062 -1.130 1.00 17.75 250 PHE B N 1
ATOM 4282 C CA . PHE B 1 250 ? -27.590 -15.233 -0.188 1.00 18.18 250 PHE B CA 1
ATOM 4283 C C . PHE B 1 250 ? -28.288 -13.901 0.098 1.00 18.44 250 PHE B C 1
ATOM 4284 O O . PHE B 1 250 ? -27.675 -12.977 0.641 1.00 18.62 250 PHE B O 1
ATOM 4292 N N . SER B 1 251 ? -29.573 -13.824 -0.252 1.00 18.41 251 SER B N 1
ATOM 4293 C CA . SER B 1 251 ? -30.386 -12.612 -0.053 1.00 18.60 251 SER B CA 1
ATOM 4294 C C . SER B 1 251 ? -30.855 -12.453 1.398 1.00 18.80 251 SER B C 1
ATOM 4295 O O . SER B 1 251 ? -31.419 -11.422 1.774 1.00 18.91 251 SER B O 1
ATOM 4298 N N . TYR B 1 252 ? -30.625 -13.495 2.193 1.00 18.64 252 TYR B N 1
ATOM 4299 C CA . TYR B 1 252 ? -30.700 -13.445 3.647 1.00 18.56 252 TYR B CA 1
ATOM 4300 C C . TYR B 1 252 ? -29.507 -14.281 4.132 1.00 18.26 252 TYR B C 1
ATOM 4301 O O . TYR B 1 252 ? -29.050 -15.158 3.396 1.00 18.16 252 TYR B O 1
ATOM 4310 N N . PRO B 1 253 ? -28.972 -14.000 5.340 1.00 18.17 253 PRO B N 1
ATOM 4311 C CA . PRO B 1 253 ? -27.755 -14.715 5.755 1.00 18.12 253 PRO B CA 1
ATOM 4312 C C . PRO B 1 253 ? -27.831 -16.238 5.618 1.00 17.91 253 PRO B C 1
ATOM 4313 O O . PRO B 1 253 ? -28.656 -16.890 6.265 1.00 17.64 253 PRO B O 1
ATOM 4317 N N . SER B 1 254 ? -26.964 -16.778 4.765 1.00 17.57 254 SER B N 1
ATOM 4318 C CA . SER B 1 254 ? -26.847 -18.216 4.544 1.00 17.59 254 SER B CA 1
ATOM 4319 C C . SER B 1 254 ? -26.474 -18.930 5.850 1.00 17.48 254 SER B C 1
ATOM 4320 O O . SER B 1 254 ? -25.678 -18.403 6.633 1.00 17.38 254 SER B O 1
ATOM 4323 N N . PRO B 1 255 ? -27.020 -20.143 6.086 1.00 17.23 255 PRO B N 1
ATOM 4324 C CA . PRO B 1 255 ? -27.816 -20.980 5.194 1.00 17.28 255 PRO B CA 1
ATOM 4325 C C . PRO B 1 255 ? -29.337 -20.849 5.333 1.00 17.46 255 PRO B C 1
ATOM 4326 O O . PRO B 1 255 ? -30.053 -21.771 4.942 1.00 17.24 255 PRO B O 1
ATOM 4330 N N . ALA B 1 256 ? -29.830 -19.735 5.872 1.00 17.47 256 ALA B N 1
ATOM 4331 C CA . ALA B 1 256 ? -31.281 -19.536 5.982 1.00 17.47 256 ALA B CA 1
ATOM 4332 C C . ALA B 1 256 ? -32.037 -19.776 4.658 1.00 17.61 256 ALA B C 1
ATOM 4333 O O . ALA B 1 256 ? -32.982 -20.565 4.640 1.00 17.58 256 ALA B O 1
ATOM 4335 N N . PRO B 1 257 ? -31.616 -19.124 3.547 1.00 17.72 257 PRO B N 1
ATOM 4336 C CA . PRO B 1 257 ? -32.306 -19.357 2.270 1.00 17.57 257 PRO B CA 1
ATOM 4337 C C . PRO B 1 257 ? -32.275 -20.808 1.774 1.00 17.77 257 PRO B C 1
ATOM 4338 O O . PRO B 1 257 ? -33.323 -21.336 1.390 1.00 17.54 257 PRO B O 1
ATOM 4342 N N . VAL B 1 258 ? -31.102 -21.444 1.775 1.00 17.83 258 VAL B N 1
ATOM 4343 C CA . VAL B 1 258 ? -31.005 -22.841 1.325 1.00 18.09 258 VAL B CA 1
ATOM 4344 C C . VAL B 1 258 ? -31.835 -23.787 2.208 1.00 18.12 258 VAL B C 1
ATOM 4345 O O . VAL B 1 258 ? -32.432 -24.739 1.700 1.00 18.32 258 VAL B O 1
ATOM 4349 N N . LYS B 1 259 ? -31.890 -23.509 3.510 1.00 18.16 259 LYS B N 1
ATOM 4350 C CA . LYS B 1 259 ? -32.703 -24.309 4.433 1.00 18.31 259 LYS B CA 1
ATOM 4351 C C . LYS B 1 259 ? -34.191 -24.157 4.143 1.00 18.62 259 LYS B C 1
ATOM 4352 O O . LYS B 1 259 ? -34.944 -25.133 4.217 1.00 18.34 259 LYS B O 1
ATOM 4358 N N . ALA B 1 260 ? -34.605 -22.933 3.813 1.00 18.65 260 ALA B N 1
ATOM 4359 C CA . ALA B 1 260 ? -35.998 -22.644 3.469 1.00 18.85 260 ALA B CA 1
ATOM 4360 C C . ALA B 1 260 ? -36.455 -23.424 2.235 1.00 19.04 260 ALA B C 1
ATOM 4361 O O . ALA B 1 260 ? -37.565 -23.960 2.212 1.00 19.31 260 ALA B O 1
ATOM 4363 N N . ILE B 1 261 ? -35.597 -23.488 1.217 1.00 18.99 261 ILE B N 1
ATOM 4364 C CA . ILE B 1 261 ? -35.898 -24.239 -0.002 1.00 19.18 261 ILE B CA 1
ATOM 4365 C C . ILE B 1 261 ? -35.921 -25.740 0.286 1.00 19.24 261 ILE B C 1
ATOM 4366 O O . ILE B 1 261 ? -36.821 -26.450 -0.171 1.00 19.12 261 ILE B O 1
ATOM 4371 N N . LEU B 1 262 ? -34.941 -26.211 1.056 1.00 19.24 262 LEU B N 1
ATOM 4372 C CA . LEU B 1 262 ? -34.866 -27.624 1.435 1.00 19.36 262 LEU B CA 1
ATOM 4373 C C . LEU B 1 262 ? -36.047 -28.063 2.311 1.00 19.94 262 LEU B C 1
ATOM 4374 O O . LEU B 1 262 ? -36.509 -29.203 2.205 1.00 20.14 262 LEU B O 1
ATOM 4379 N N . ASN B 1 263 ? -36.529 -27.156 3.163 1.00 20.13 263 ASN B N 1
ATOM 4380 C CA . ASN B 1 263 ? -37.750 -27.388 3.943 1.00 20.60 263 ASN B CA 1
ATOM 4381 C C . ASN B 1 263 ? -38.981 -27.492 3.045 1.00 21.02 263 ASN B C 1
ATOM 4382 O O . ASN B 1 263 ? -39.869 -28.312 3.293 1.00 21.25 263 ASN B O 1
ATOM 4387 N N . TYR B 1 264 ? -39.018 -26.657 2.007 1.00 21.35 264 TYR B N 1
ATOM 4388 C CA . TYR B 1 264 ? -40.080 -26.676 0.999 1.00 21.89 264 TYR B CA 1
ATOM 4389 C C . TYR B 1 264 ? -40.038 -27.949 0.151 1.00 22.58 264 TYR B C 1
ATOM 4390 O O . TYR B 1 264 ? -41.084 -28.488 -0.225 1.00 22.44 264 TYR B O 1
ATOM 4399 N N . MET B 1 265 ? -38.828 -28.413 -0.156 1.00 22.81 265 MET B N 1
ATOM 4400 C CA . MET B 1 265 ? -38.634 -29.661 -0.898 1.00 23.51 265 MET B CA 1
ATOM 4401 C C . MET B 1 265 ? -38.987 -30.887 -0.052 1.00 23.72 265 MET B C 1
ATOM 4402 O O . MET B 1 265 ? -39.113 -31.996 -0.577 1.00 23.92 265 MET B O 1
ATOM 4407 N N . GLY B 1 266 ? -39.147 -30.670 1.253 1.00 23.85 266 GLY B N 1
ATOM 4408 C CA . GLY B 1 266 ? -39.575 -31.708 2.188 1.00 24.16 266 GLY B CA 1
ATOM 4409 C C . GLY B 1 266 ? -38.440 -32.434 2.885 1.00 24.23 266 GLY B C 1
ATOM 4410 O O . GLY B 1 266 ? -38.626 -33.551 3.370 1.00 25.11 266 GLY B O 1
ATOM 4411 N N . PHE B 1 267 ? -37.269 -31.802 2.945 1.00 24.11 267 PHE B N 1
ATOM 4412 C CA . PHE B 1 267 ? -36.068 -32.441 3.496 1.00 23.78 267 PHE B CA 1
ATOM 4413 C C . PHE B 1 267 ? -35.777 -32.139 4.966 1.00 23.79 267 PHE B C 1
ATOM 4414 O O . PHE B 1 267 ? -34.716 -32.503 5.474 1.00 23.97 267 PHE B O 1
ATOM 4422 N N . GLU B 1 268 ? -36.711 -31.477 5.643 1.00 24.10 268 GLU B N 1
ATOM 4423 C CA . GLU B 1 268 ? -36.598 -31.200 7.085 1.00 24.18 268 GLU B CA 1
ATOM 4424 C C . GLU B 1 268 ? -35.231 -30.637 7.508 1.00 23.49 268 GLU B C 1
ATOM 4425 O O . GLU B 1 268 ? -34.613 -31.113 8.468 1.00 23.08 268 GLU B O 1
ATOM 4431 N N . ALA B 1 269 ? -34.769 -29.623 6.777 1.00 23.01 269 ALA B N 1
ATOM 4432 C CA . ALA B 1 269 ? -33.549 -28.893 7.124 1.00 22.27 269 ALA B CA 1
ATOM 4433 C C . ALA B 1 269 ? -33.726 -28.166 8.453 1.00 21.88 269 ALA B C 1
ATOM 4434 O O . ALA B 1 269 ? -32.767 -27.977 9.204 1.00 21.86 269 ALA B O 1
ATOM 4436 N N . GLY B 1 270 ? -34.964 -27.764 8.733 1.00 21.48 270 GLY B N 1
ATOM 4437 C CA . GLY B 1 270 ? -35.316 -27.131 9.996 1.00 20.95 270 GLY B CA 1
ATOM 4438 C C . GLY B 1 270 ? -34.861 -25.685 10.085 1.00 20.67 270 GLY B C 1
ATOM 4439 O O . GLY B 1 270 ? -34.496 -25.083 9.073 1.00 21.12 270 GLY B O 1
ATOM 4440 N N . PRO B 1 271 ? -34.890 -25.116 11.300 1.00 20.33 271 PRO B N 1
ATOM 4441 C CA . PRO B 1 271 ? -34.454 -23.736 11.533 1.00 19.95 271 PRO B CA 1
ATOM 4442 C C . PRO B 1 271 ? -32.930 -23.601 11.614 1.00 19.64 271 PRO B C 1
ATOM 4443 O O . PRO B 1 271 ? -32.203 -24.588 11.488 1.00 19.23 271 PRO B O 1
ATOM 4447 N N . THR B 1 272 ? -32.465 -22.374 11.819 1.00 19.12 272 THR B N 1
ATOM 4448 C CA . THR B 1 272 ? -31.053 -22.103 12.043 1.00 18.80 272 THR B CA 1
ATOM 4449 C C . THR B 1 272 ? -30.801 -21.898 13.532 1.00 18.63 272 THR B C 1
ATOM 4450 O O . THR B 1 272 ? -31.692 -21.463 14.267 1.00 18.74 272 THR B O 1
ATOM 4454 N N . ARG B 1 273 ? -29.595 -22.226 13.984 1.00 18.55 273 ARG B N 1
ATOM 4455 C CA . ARG B 1 273 ? -29.210 -21.943 15.358 1.00 18.53 273 ARG B CA 1
ATOM 4456 C C . ARG B 1 273 ? -28.831 -20.473 15.496 1.00 18.31 273 ARG B C 1
ATOM 4457 O O . ARG B 1 273 ? -28.187 -19.908 14.610 1.00 18.16 273 ARG B O 1
ATOM 4465 N N . LEU B 1 274 ? -29.243 -19.862 16.604 1.00 18.36 274 LEU B N 1
ATOM 4466 C CA . LEU B 1 274 ? -28.867 -18.480 16.916 1.00 18.13 274 LEU B CA 1
ATOM 4467 C C . LEU B 1 274 ? -27.341 -18.349 17.015 1.00 18.00 274 LEU B C 1
ATOM 4468 O O . LEU B 1 274 ? -26.682 -19.264 17.505 1.00 18.14 274 LEU B O 1
ATOM 4473 N N . PRO B 1 275 ? -26.770 -17.201 16.587 1.00 17.88 275 PRO B N 1
ATOM 4474 C CA . PRO B 1 275 ? -27.378 -15.916 16.217 1.00 17.45 275 PRO B CA 1
ATOM 4475 C C . PRO B 1 275 ? -28.046 -15.847 14.845 1.00 17.37 275 PRO B C 1
ATOM 4476 O O . PRO B 1 275 ? -28.568 -14.793 14.483 1.00 17.35 275 PRO B O 1
ATOM 4480 N N . LEU B 1 276 ? -28.026 -16.934 14.080 1.00 17.33 276 LEU B N 1
ATOM 4481 C CA . LEU B 1 276 ? -28.737 -16.942 12.804 1.00 17.25 276 LEU B CA 1
ATOM 4482 C C . LEU B 1 276 ? -30.222 -17.224 13.003 1.00 17.62 276 LEU B C 1
ATOM 4483 O O . LEU B 1 276 ? -30.607 -18.034 13.857 1.00 17.68 276 LEU B O 1
ATOM 4488 N N . VAL B 1 277 ? -31.050 -16.533 12.225 1.00 17.97 277 VAL B N 1
ATOM 4489 C CA . VAL B 1 277 ? -32.497 -16.751 12.237 1.00 18.36 277 VAL B CA 1
ATOM 4490 C C . VAL B 1 277 ? -32.963 -17.212 10.862 1.00 18.72 277 VAL B C 1
ATOM 4491 O O . VAL B 1 277 ? -32.328 -16.889 9.856 1.00 18.51 277 VAL B O 1
ATOM 4495 N N . PRO B 1 278 ? -34.064 -17.987 10.813 1.00 19.19 278 PRO B N 1
ATOM 4496 C CA . PRO B 1 278 ? -34.646 -18.376 9.532 1.00 19.82 278 PRO B CA 1
ATOM 4497 C C . PRO B 1 278 ? -35.045 -17.159 8.705 1.00 20.57 278 PRO B C 1
ATOM 4498 O O . PRO B 1 278 ? -35.283 -16.078 9.260 1.00 20.72 278 PRO B O 1
ATOM 4502 N N . ALA B 1 279 ? -35.096 -17.338 7.388 1.00 21.31 279 ALA B N 1
ATOM 4503 C CA . ALA B 1 279 ? -35.564 -16.301 6.478 1.00 22.43 279 ALA B CA 1
ATOM 4504 C C . ALA B 1 279 ? -37.025 -15.952 6.776 1.00 23.48 279 ALA B C 1
ATOM 4505 O O . ALA B 1 279 ? -37.823 -16.844 7.074 1.00 23.63 279 ALA B O 1
ATOM 4507 N N . PRO B 1 280 ? -37.373 -14.649 6.721 1.00 24.47 280 PRO B N 1
ATOM 4508 C CA . PRO B 1 280 ? -38.766 -14.228 6.913 1.00 25.34 280 PRO B CA 1
ATOM 4509 C C . PRO B 1 280 ? -39.665 -14.771 5.807 1.00 25.71 280 PRO B C 1
ATOM 4510 O O . PRO B 1 280 ? -39.214 -14.928 4.672 1.00 25.63 280 PRO B O 1
ATOM 4514 N N . GLU B 1 281 ? -40.923 -15.049 6.146 1.00 26.93 281 GLU B N 1
ATOM 4515 C CA . GLU B 1 281 ? -41.893 -15.649 5.217 1.00 27.89 281 GLU B CA 1
ATOM 4516 C C . GLU B 1 281 ? -41.983 -14.963 3.853 1.00 28.36 281 GLU B C 1
ATOM 4517 O O . GLU B 1 281 ? -42.136 -15.632 2.826 1.00 28.22 281 GLU B O 1
ATOM 4523 N N . GLU B 1 282 ? -41.886 -13.634 3.855 1.00 29.26 282 GLU B N 1
ATOM 4524 C CA . GLU B 1 282 ? -41.936 -12.828 2.632 1.00 30.00 282 GLU B CA 1
ATOM 4525 C C . GLU B 1 282 ? -40.748 -13.140 1.724 1.00 29.81 282 GLU B C 1
ATOM 4526 O O . GLU B 1 282 ? -40.904 -13.277 0.509 1.00 30.31 282 GLU B O 1
ATOM 4532 N N . ASP B 1 283 ? -39.566 -13.256 2.327 1.00 29.46 283 ASP B N 1
ATOM 4533 C CA . ASP B 1 283 ? -38.346 -13.602 1.601 1.00 28.85 283 ASP B CA 1
ATOM 4534 C C . ASP B 1 283 ? -38.405 -15.040 1.089 1.00 27.89 283 ASP B C 1
ATOM 4535 O O . ASP B 1 283 ? -38.008 -15.313 -0.043 1.00 27.06 283 ASP B O 1
ATOM 4540 N N . VAL B 1 284 ? -38.924 -15.939 1.926 1.00 27.06 284 VAL B N 1
ATOM 4541 C CA . VAL B 1 284 ? -39.039 -17.369 1.607 1.00 26.27 284 VAL B CA 1
ATOM 4542 C C . VAL B 1 284 ? -39.826 -17.608 0.313 1.00 26.01 284 VAL B C 1
ATOM 4543 O O . VAL B 1 284 ? -39.414 -18.413 -0.525 1.00 25.63 284 VAL B O 1
ATOM 4547 N N . LYS B 1 285 ? -40.943 -16.896 0.151 1.00 26.07 285 LYS B N 1
ATOM 4548 C CA . LYS B 1 285 ? -41.765 -17.004 -1.058 1.00 26.12 285 LYS B CA 1
ATOM 4549 C C . LYS B 1 285 ? -40.983 -16.604 -2.313 1.00 25.27 285 LYS B C 1
ATOM 4550 O O . LYS B 1 285 ? -40.977 -17.333 -3.303 1.00 24.69 285 LYS B O 1
ATOM 4556 N N . ARG B 1 286 ? -40.328 -15.446 -2.256 1.00 24.77 286 ARG B N 1
ATOM 4557 C CA . ARG B 1 286 ? -39.497 -14.958 -3.356 1.00 24.41 286 ARG B CA 1
ATOM 4558 C C . ARG B 1 286 ? -38.314 -15.891 -3.641 1.00 23.46 286 ARG B C 1
ATOM 4559 O O . ARG B 1 286 ? -38.066 -16.249 -4.795 1.00 23.08 286 ARG B O 1
ATOM 4567 N N . ILE B 1 287 ? -37.599 -16.279 -2.585 1.00 22.86 287 ILE B N 1
ATOM 4568 C CA . ILE B 1 287 ? -36.421 -17.148 -2.698 1.00 22.34 287 ILE B CA 1
ATOM 4569 C C . ILE B 1 287 ? -36.753 -18.455 -3.425 1.00 22.20 287 ILE B C 1
ATOM 4570 O O . ILE B 1 287 ? -36.063 -18.841 -4.371 1.00 21.80 287 ILE B O 1
ATOM 4575 N N . ILE B 1 288 ? -37.828 -19.109 -2.997 1.00 22.08 288 ILE B N 1
ATOM 4576 C CA . ILE B 1 288 ? -38.262 -20.376 -3.586 1.00 22.08 288 ILE B CA 1
ATOM 4577 C C . ILE B 1 288 ? -38.636 -20.211 -5.062 1.00 21.97 288 ILE B C 1
ATOM 4578 O O . ILE B 1 288 ? -38.306 -21.060 -5.895 1.00 22.28 288 ILE B O 1
ATOM 4583 N N . LYS B 1 289 ? -39.296 -19.101 -5.377 1.00 22.31 289 LYS B N 1
ATOM 4584 C CA . LYS B 1 289 ? -39.679 -18.776 -6.749 1.00 22.40 289 LYS B CA 1
ATOM 4585 C C . LYS B 1 289 ? -38.469 -18.582 -7.672 1.00 22.10 289 LYS B C 1
ATOM 4586 O O . LYS B 1 289 ? -38.469 -19.060 -8.808 1.00 21.57 289 LYS B O 1
ATOM 4592 N N . VAL B 1 290 ? -37.446 -17.889 -7.176 1.00 21.88 290 VAL B N 1
ATOM 4593 C CA . VAL B 1 290 ? -36.276 -17.542 -7.991 1.00 21.83 290 VAL B CA 1
ATOM 4594 C C . VAL B 1 290 ? -35.340 -18.737 -8.179 1.00 21.60 290 VAL B C 1
ATOM 4595 O O . VAL B 1 290 ? -34.840 -18.975 -9.283 1.00 21.61 290 VAL B O 1
ATOM 4599 N N . VAL B 1 291 ? -35.122 -19.487 -7.102 1.00 21.79 291 VAL B N 1
ATOM 4600 C CA . VAL B 1 291 ? -34.118 -20.551 -7.089 1.00 22.27 291 VAL B CA 1
ATOM 4601 C C . VAL B 1 291 ? -34.615 -21.845 -7.741 1.00 22.91 291 VAL B C 1
ATOM 4602 O O . VAL B 1 291 ? -33.928 -22.408 -8.597 1.00 23.08 291 VAL B O 1
ATOM 4606 N N . VAL B 1 292 ? -35.801 -22.307 -7.348 1.00 23.79 292 VAL B N 1
ATOM 4607 C CA . VAL B 1 292 ? -36.316 -23.600 -7.831 1.00 24.71 292 VAL B CA 1
ATOM 4608 C C . VAL B 1 292 ? -37.669 -23.523 -8.555 1.00 25.92 292 VAL B C 1
ATOM 4609 O O . VAL B 1 292 ? -38.279 -24.556 -8.843 1.00 25.99 292 VAL B O 1
ATOM 4613 N N . ASP B 1 293 ? -38.122 -22.305 -8.853 1.00 26.97 293 ASP B N 1
ATOM 4614 C CA . ASP B 1 293 ? -39.392 -22.070 -9.560 1.00 28.27 293 ASP B CA 1
ATOM 4615 C C . ASP B 1 293 ? -40.612 -22.687 -8.850 1.00 29.02 293 ASP B C 1
ATOM 4616 O O . ASP B 1 293 ? -41.605 -23.051 -9.486 1.00 29.36 293 ASP B O 1
ATOM 4621 N N . GLY B 1 294 ? -40.533 -22.792 -7.528 1.00 29.85 294 GLY B N 1
ATOM 4622 C CA . GLY B 1 294 ? -41.630 -23.336 -6.736 1.00 30.96 294 GLY B CA 1
ATOM 4623 C C . GLY B 1 294 ? -42.595 -22.261 -6.279 1.00 32.55 294 GLY B C 1
ATOM 4624 O O . GLY B 1 294 ? -42.228 -21.088 -6.180 1.00 32.37 294 GLY B O 1
ATOM 4625 N N . ASP B 1 295 ? -43.835 -22.665 -6.014 1.00 34.20 295 ASP B N 1
ATOM 4626 C CA . ASP B 1 295 ? -44.841 -21.773 -5.447 1.00 35.42 295 ASP B CA 1
ATOM 4627 C C . ASP B 1 295 ? -45.048 -22.091 -3.968 1.00 35.67 295 ASP B C 1
ATOM 4628 O O . ASP B 1 295 ? -45.612 -23.132 -3.613 1.00 35.72 295 ASP B O 1
ATOM 4633 N N . TYR B 1 296 ? -44.569 -21.191 -3.113 1.00 36.05 296 TYR B N 1
ATOM 4634 C CA . TYR B 1 296 ? -44.637 -21.367 -1.665 1.00 36.73 296 TYR B CA 1
ATOM 4635 C C . TYR B 1 296 ? -45.936 -20.801 -1.091 1.00 38.00 296 TYR B C 1
ATOM 4636 O O . TYR B 1 296 ? -46.429 -19.769 -1.554 1.00 37.93 296 TYR B O 1
ATOM 4645 N N . GLU B 1 297 ? -46.475 -21.482 -0.081 1.00 39.77 297 GLU B N 1
ATOM 4646 C CA . GLU B 1 297 ? -47.754 -21.104 0.529 1.00 41.24 297 GLU B CA 1
ATOM 4647 C C . GLU B 1 297 ? -47.582 -20.562 1.957 1.00 41.87 297 GLU B C 1
ATOM 4648 O O . GLU B 1 297 ? -46.690 -19.753 2.207 1.00 41.99 297 GLU B O 1
ATOM 4654 N N . ALA B 1 298 ? -48.438 -20.997 2.881 1.00 42.47 298 ALA B N 1
ATOM 4655 C CA . ALA B 1 298 ? -48.404 -20.515 4.264 1.00 42.26 298 ALA B CA 1
ATOM 4656 C C . ALA B 1 298 ? -48.838 -21.596 5.249 1.00 42.96 298 ALA B C 1
ATOM 4657 O O . ALA B 1 298 ? -48.601 -21.486 6.454 1.00 43.39 298 ALA B O 1
ATOM 4659 N N . THR B 1 302 ? -42.838 -12.836 12.462 1.00 32.00 302 THR B N 1
ATOM 4660 C CA . THR B 1 302 ? -41.622 -13.067 13.238 1.00 32.08 302 THR B CA 1
ATOM 4661 C C . THR B 1 302 ? -41.053 -14.471 12.997 1.00 31.95 302 THR B C 1
ATOM 4662 O O . THR B 1 302 ? -41.796 -15.418 12.717 1.00 32.11 302 THR B O 1
ATOM 4666 N N . VAL B 1 303 ? -39.730 -14.582 13.088 1.00 31.25 303 VAL B N 1
ATOM 4667 C CA . VAL B 1 303 ? -39.019 -15.853 12.920 1.00 30.28 303 VAL B CA 1
ATOM 4668 C C . VAL B 1 303 ? -38.252 -16.198 14.196 1.00 29.29 303 VAL B C 1
ATOM 4669 O O . VAL B 1 303 ? -37.981 -15.319 15.017 1.00 29.51 303 VAL B O 1
ATOM 4673 N N . THR B 1 304 ? -37.903 -17.471 14.362 1.00 28.07 304 THR B N 1
ATOM 4674 C CA . THR B 1 304 ? -37.233 -17.919 15.582 1.00 26.73 304 THR B CA 1
ATOM 4675 C C . THR B 1 304 ? -35.989 -18.754 15.281 1.00 25.75 304 THR B C 1
ATOM 4676 O O . THR B 1 304 ? -36.079 -19.825 14.675 1.00 24.97 304 THR B O 1
ATOM 4680 N N . GLY B 1 305 ? -34.831 -18.243 15.694 1.00 24.66 305 GLY B N 1
ATOM 4681 C CA . GLY B 1 305 ? -33.595 -19.017 15.688 1.00 23.50 305 GLY B CA 1
ATOM 4682 C C . GLY B 1 305 ? -33.564 -19.884 16.932 1.00 23.00 305 GLY B C 1
ATOM 4683 O O . GLY B 1 305 ? -34.125 -19.513 17.966 1.00 22.90 305 GLY B O 1
ATOM 4684 N N . VAL B 1 306 ? -32.908 -21.036 16.839 1.00 22.81 306 VAL B N 1
ATOM 4685 C CA . VAL B 1 306 ? -32.933 -22.019 17.925 1.00 22.32 306 VAL B CA 1
ATOM 4686 C C . VAL B 1 306 ? -31.613 -22.100 18.694 1.00 22.33 306 VAL B C 1
ATOM 4687 O O . VAL B 1 306 ? -30.619 -21.490 18.306 1.00 22.17 306 VAL B O 1
ATOM 4691 N N . LEU B 1 307 ? -31.624 -22.844 19.795 1.00 22.51 307 LEU B N 1
ATOM 4692 C CA . LEU B 1 307 ? -30.448 -23.007 20.638 1.00 22.77 307 LEU B CA 1
ATOM 4693 C C . LEU B 1 307 ? -30.167 -24.479 20.906 1.00 23.68 307 LEU B C 1
ATOM 4694 O O . LEU B 1 307 ? -31.090 -25.255 21.163 1.00 23.36 307 LEU B O 1
ATOM 4699 N N . ARG B 1 308 ? -28.890 -24.853 20.842 1.00 24.21 308 ARG B N 1
ATOM 4700 C CA . ARG B 1 308 ? -28.447 -26.178 21.261 1.00 25.02 308 ARG B CA 1
ATOM 4701 C C . ARG B 1 308 ? -28.867 -26.401 22.713 1.00 25.46 308 ARG B C 1
ATOM 4702 O O . ARG B 1 308 ? -28.536 -25.590 23.582 1.00 25.67 308 ARG B O 1
ATOM 4710 N N . PRO B 1 309 ? -29.614 -27.490 22.975 1.00 26.05 309 PRO B N 1
ATOM 4711 C CA . PRO B 1 309 ? -30.102 -27.818 24.316 1.00 26.49 309 PRO B CA 1
ATOM 4712 C C . PRO B 1 309 ? -29.020 -27.727 25.392 1.00 26.79 309 PRO B C 1
ATOM 4713 O O . PRO B 1 309 ? -27.905 -28.214 25.195 1.00 26.97 309 PRO B O 1
ATOM 4717 N N . ASP B 1 310 ? -29.354 -27.089 26.510 1.00 27.62 310 ASP B N 1
ATOM 4718 C CA . ASP B 1 310 ? -28.423 -26.923 27.626 1.00 28.23 310 ASP B CA 1
ATOM 4719 C C . ASP B 1 310 ? -28.644 -27.987 28.706 1.00 28.57 310 ASP B C 1
ATOM 4720 O O . ASP B 1 310 ? -28.423 -27.743 29.897 1.00 29.11 310 ASP B O 1
ATOM 4725 N N . TYR B 1 311 ? -29.074 -29.171 28.273 1.00 28.27 311 TYR B N 1
ATOM 4726 C CA . TYR B 1 311 ? -29.378 -30.280 29.174 1.00 28.34 311 TYR B CA 1
ATOM 4727 C C . TYR B 1 311 ? -28.944 -31.612 28.566 1.00 28.22 311 TYR B C 1
ATOM 4728 O O . TYR B 1 311 ? -28.674 -31.706 27.368 1.00 28.32 311 TYR B O 1
#

CATH classification: 3.20.20.70

Sequence (612 aa):
SYQDLKECKIITAFITPFHEDGSINFDAIPALIEHLLAHHTDGILLAGTTTAESPTLTHDEELELFAAVQKVVNGRVPLIAGVGTNDTRDSIEFVKEVAEFGGFAAGLAIVPYYNKPSQEGMYQHFKAIADASDLPIIIYNIPGRVVVELTPETMLRLADHPNIIGVECTSLANMAYLIEHKPEEFLIYTGEDGDAFHAMNLGADGVISVASHTNGDEMHEMFTAIAESDMKKAAAIQRKFIPKVNALFSYPSPAPVKAILNYMGFEAGPTRLPLVPAPEEDVKRIIKVVVDGDYEATVTGVLRPDYSYQDLKECKIITAFITPFHEDGSINFDAIPALIEHLLAHHTDGILLAGTTAESPTLTHDEELELFAAVQKVVNGRVPLIAGVGTNDTRDSIEFVKEVAEFGGFAAGLAIVPYYNKPSQEGMMYQHFKAIADASDLPIIIYNIPGRVVVELTPETMLRLADHPNIIGVECTSLANMAYLIEHKPEEFLIYTGEDGDAFHAMNLGADGVISVASHTNGDEMHEMFTAIAESDMKKAAAIQRKFIPKVNALFSYPSPAPVKAILNYMGFEAGPTRLPLVPAPEEDVKRIIKVVVDGDYEATVTGVLRPDY

Nearest PDB structures (foldseek):
  4fha-assembly1_A  TM=1.003E+00  e=8.891E-59  Streptococcus pneumoniae SP3-BS71
  2yxg-assembly1_D  TM=9.368E-01  e=1.507E-26  Methanocaldococcus jannaschii DSM 2661
  4ime-assembly1_D  TM=9.325E-01  e=4.813E-22  Pasteurella multocida subsp. gallicida P1059
  4imd-assembly1_D  TM=9.303E-01  e=5.685E-22  Pasteurella multocida subsp. gallicida P1059
  5zjm-assembly1_B  TM=9.077E-01  e=2.537E-19  Fusobacterium nucleatum subsp. nucleatum ATCC 25586